Protein 3FCE (pdb70)

B-factor: mean 22.2, std 9.51, range [4.82, 59.05]

Nearest PDB structures (foldseek):
  3fce-assembly1_A  TM=1.002E+00  e=0.000E+00  Bacillus cereus ATCC 14579
  3dhv-assembly1_A  TM=1.001E+00  e=1.638E-102  Bacillus cereus ATCC 14579
  4pzp-assembly1_A  TM=9.891E-01  e=1.690E-90  Bacillus cereus ATCC 14579
  3e7x-assembly1_A  TM=7.801E-01  e=3.365E-69  Bacillus subtilis
  7r27-assembly1_A  TM=9.623E-01  e=7.903E-51  Lactiplantibacillus plantarum subsp. plantarum NC8

Radius of gyration: 23.03 Å; Cα contacts (8 Å, |Δi|>4): 1068; chains: 1; bounding box: 52×59×58 Å

Secondary structure (DSSP, 8-state):
--HHHHHHHHHHHSTTSEEEEETTEEEEHHHHHHHHHHHHHHHHHHSTT----EEEEESS-HHHHHHHHHHHHTT--EEEEETTS-HHHHHHHHHHS---EEEESS---SS--SSEEEETHHHHHHHHHTTT----GGGS--TTSEEEEEEE---EEEEEEHHHHHHHHHHHHHHTT--SS-EEEE-S-TTSGGGHHHHHHHHHTT-EEEE--HHHHHSHHHHHHHHHHH---EEEE-HHHHHHHTTSTT-STTTSTT--EEEE-SS---HHHHHHHHHH-TT-EEEEEE--GGGSS-SEEEE--HHHHHH-SS---EEEPTT-EEEEE-SSSPBPPTTS-EEEEEESTTS-S-BTT-HHHHHHHEEEETTEEEEEEEEEEEEETTEEEEEEEGGG-EEETTEEE-HHHHHHHHHHSTTEEEEEEEEEEETTEEEEEEEEEEE-S---SSHHHHHHHHHHHHHTTS-GGGS-SEEEE-S---B-TTSSB-HHHHHHHHH-

Foldseek 3Di:
DALVVLLCVCCVVPVAFWAEDEDPDTDGSVRLQQLLFLLLQVVCVVAVPDAFAEEEEEWRHPVSSSPLSSNQQQNYAYEYDYPQDDLVVVQVCLVLGVHAYYEYCDDDDRPDHNHHYQYHVSSVVSSVVSGPHGDDNVNGFDDQRFSYWAADVVGWTFTAGSLLLVLVLVLLLPVQVDAAQAEEEQQFTVSALLSSSGNSNQSSRHYYYYYDGDVCLVPVVSVLVSLLVRLHAEYGAELLSLLVCLVDPPSACNSNVNHAEYEYEDDFNQLVSVVSHCVRYVRYWYKAFYDDVQQRNGFAIDTCDPVQSVPCNRHFRGFGDPQKDWFFAAPDNDTDDAPDKHWIKIKGSSGTPATRNDVVVRVVAWDADPRTIMGGPQWIWGHDPRTIHGQAHVVQWAADPNDTHHQVVLLSLLCVAAQFSHKHKQFDPDPPHTDFIEMETEGDDDDDPDDVVVVVRSLVSVVVVDPNRSGGPHYHYDNGFDARSSSHGPNVVVNVVVVD

CATH classification: 3.40.50.12780 (+1 more: 3.30.300.30)

Solvent-accessible surface area: 21421 Å² total; per-residue (Å²): 114,100,2,21,85,57,4,42,98,40,11,78,118,37,42,112,71,27,0,1,11,58,109,143,40,131,8,27,3,102,81,2,67,71,28,0,8,1,0,0,58,24,0,27,66,74,31,88,137,31,105,20,23,4,0,0,3,0,29,1,25,10,48,3,1,6,0,2,2,0,0,0,9,2,8,3,4,3,0,6,0,6,79,42,17,72,41,87,57,0,60,127,4,3,126,62,1,53,8,101,2,0,0,0,26,42,57,38,114,12,90,129,16,79,17,112,60,8,13,81,96,88,2,130,75,10,25,156,90,25,133,67,51,86,20,71,112,144,51,20,4,120,28,96,73,36,0,0,2,5,22,37,69,89,72,45,0,0,26,0,1,29,58,0,0,45,14,0,5,123,23,0,36,98,85,4,90,18,115,82,34,7,21,0,0,0,6,1,4,4,18,21,8,4,1,4,0,0,3,0,0,0,1,16,6,1,0,12,0,44,1,2,5,126,91,8,41,78,146,67,151,42,0,20,48,12,0,100,124,5,56,0,37,0,0,0,0,0,3,16,1,0,18,50,0,7,104,56,89,57,0,24,63,104,16,0,76,82,7,45,1,0,0,0,5,32,46,70,5,13,28,82,1,0,82,37,0,36,148,64,2,70,142,18,38,3,8,4,4,18,18,22,27,12,0,0,2,0,0,0,14,16,81,2,42,92,116,20,3,110,124,55,146,56,14,0,15,0,115,31,6,122,72,16,89,33,30,10,40,75,176,86,62,61,103,6,75,104,36,88,110,11,39,0,1,0,1,2,46,0,0,0,58,1,12,36,64,17,79,124,91,22,119,147,18,20,57,120,48,134,67,62,59,0,15,77,19,28,16,4,0,43,15,82,141,42,7,0,13,46,26,0,102,66,123,55,64,1,88,14,134,53,114,191,7,20,8,15,68,0,17,40,19,0,39,47,5,66,88,12,67,4,3,2,2,5,28,33,108,117,68,173,91,18,47,43,3,10,0,0,0,7,43,11,178,72,105,55,132,123,112,122,66,7,22,51,29,0,69,149,41,0,84,146,83,12,54,116,58,14,23,1,130,86,18,71,54,51,100,73,32,27,50,43,84,42,4,57,31,26,66,172,102,0,81,69,79,25,106,113

Organism: Bacillus cereus (strain ATCC 14579 / DSM 31 / CCUG 7414 / JCM 2152 / NBRC 15305 / NCIMB 9373 / NCTC 2599 / NRRL B-3711) (NCBI:txid226900)

InterPro domains:
  IPR000873 AMP-dependent synthetase/ligase domain [PF00501] (8-360)
  IPR010071 Amino acid adenylation domain [TIGR01733] (28-428)
  IPR010072 D-alanine--D-alanyl carrier protein ligase [MF_00593] (1-504)
  IPR010072 D-alanine--D-alanyl carrier protein ligase [TIGR01734] (2-503)
  IPR020845 AMP-binding, conserved site [PS00455] (149-160)
  IPR025110 AMP-binding enzyme, C-terminal domain [PF13193] (413-492)
  IPR042099 ANL, N-terminal domain [G3DSA:3.40.50.12780] (1-397)
  IPR044507 D-alanine:D-alanyl carrier protein ligase-like [cd05945] (11-498)
  IPR045851 AMP-binding enzyme domain superfamily [G3DSA:3.30.300.30] (398-504)

Sequence (500 aa):
MKLLEQIEKWAAETPDQTAFVWRDAKITYKQLKEDSDALAHWISSEYPDDRSPIMVYGHMQPEMIINFLGCVKAGHAYIPVDLSIPADRVQRIAENSGAKLLLSATAVTVTDLPVRIVSEDNLKDIFFTHKGNTPNPEHAVKGDENFYIIYTSGPKGVQITYNCLVSFTKWAVEDFNLQTGQVFLNQAPFSFDLSVMDIYPSLVTGGTLWAIDKDMIARPKDLFASLEQSDIQVWTSTPSFAEMCLMEASFSESMLPNMKTFLFCGEVLPNEVARKLIERFPKATIMNTYGPTEATVAVTGIHVTEEVLDQYKSLPVGYCKSDCRLLIMKEDGTIAPDGEKGEIVIVGPSVSVGYLGSPELTEKAFTMIDGERAYKTGDAGYVENGLLFYNGRLDFQIKLHGYRMELEEIEHHLRACSYVEGAVIVPIKKGEKYDYLLAVVVPGEHSFEKEFKLTSAIKKELNERLPNYMIPRKFMYQSSIPMTPNGKVDRKKLLSEVTA

Structure (mmCIF, N/CA/C/O backbone):
data_3FCE
#
_entry.id   3FCE
#
_cell.length_a   61.400
_cell.length_b   87.400
_cell.length_c   57.400
_cell.angle_alpha   90.00
_cell.angle_beta   114.00
_cell.angle_gamma   90.00
#
_symmetry.space_group_name_H-M   'P 1 21 1'
#
loop_
_entity.id
_entity.type
_entity.pdbx_description
1 polymer 'D-alanine--poly(phosphoribitol) ligase subunit 1'
2 non-polymer 'CALCIUM ION'
3 non-polymer "ADENOSINE-5'-TRIPHOSPHATE"
4 water water
#
loop_
_atom_site.group_PDB
_atom_site.id
_atom_site.type_symbol
_atom_site.label_atom_id
_atom_site.label_alt_id
_atom_site.label_comp_id
_atom_site.label_asym_id
_atom_site.label_entity_id
_atom_site.label_seq_id
_atom_site.pdbx_PDB_ins_code
_atom_site.Cartn_x
_atom_site.Cartn_y
_atom_site.Cartn_z
_atom_site.occupancy
_atom_site.B_iso_or_equiv
_atom_site.auth_seq_id
_atom_site.auth_comp_id
_atom_site.auth_asym_id
_atom_site.auth_atom_id
_atom_site.pdbx_PDB_model_num
ATOM 1 N N . MET A 1 1 ? 16.595 -37.601 5.390 1.00 30.99 1 MET A N 1
ATOM 2 C CA . MET A 1 1 ? 18.030 -37.270 5.620 1.00 31.65 1 MET A CA 1
ATOM 3 C C . MET A 1 1 ? 18.371 -35.945 4.950 1.00 30.96 1 MET A C 1
ATOM 4 O O . MET A 1 1 ? 18.383 -34.901 5.600 1.00 29.95 1 MET A O 1
ATOM 6 N N . LYS A 1 2 ? 18.648 -35.989 3.650 1.00 30.09 2 LYS A N 1
ATOM 7 C CA . LYS A 1 2 ? 18.976 -34.774 2.919 1.00 29.76 2 LYS A CA 1
ATOM 8 C C . LYS A 1 2 ? 17.818 -33.788 3.006 1.00 28.84 2 LYS A C 1
ATOM 9 O O . LYS A 1 2 ? 16.651 -34.186 3.040 1.00 28.07 2 LYS A O 1
ATOM 15 N N . LEU A 1 3 ? 18.149 -32.503 3.059 1.00 27.33 3 LEU A N 1
ATOM 16 C CA . LEU A 1 3 ? 17.134 -31.460 3.149 1.00 25.46 3 LEU A CA 1
ATOM 17 C C . LEU A 1 3 ? 16.027 -31.668 2.122 1.00 24.55 3 LEU A C 1
ATOM 18 O O . LEU A 1 3 ? 14.846 -31.680 2.468 1.00 23.48 3 LEU A O 1
ATOM 23 N N . LEU A 1 4 ? 16.409 -31.837 0.861 1.00 24.55 4 LEU A N 1
ATOM 24 C CA . LEU A 1 4 ? 15.427 -32.039 -0.194 1.00 25.13 4 LEU A CA 1
ATOM 25 C C . LEU A 1 4 ? 14.632 -33.322 -0.002 1.00 24.79 4 LEU A C 1
ATOM 26 O O . LEU A 1 4 ? 13.433 -33.352 -0.263 1.00 24.64 4 LEU A O 1
ATOM 31 N N . GLU A 1 5 ? 15.290 -34.376 0.470 1.00 25.65 5 GLU A N 1
ATOM 32 C CA . GLU A 1 5 ? 14.608 -35.649 0.679 1.00 26.76 5 GLU A CA 1
ATOM 33 C C . GLU A 1 5 ? 13.578 -35.571 1.797 1.00 26.89 5 GLU A C 1
ATOM 34 O O . GLU A 1 5 ? 12.526 -36.200 1.709 1.00 24.98 5 GLU A O 1
ATOM 40 N N . GLN A 1 6 ? 13.868 -34.809 2.848 1.00 27.46 6 GLN A N 1
ATOM 41 C CA . GLN A 1 6 ? 12.913 -34.699 3.942 1.00 29.18 6 GLN A CA 1
ATOM 42 C C . GLN A 1 6 ? 11.719 -33.830 3.562 1.00 28.21 6 GLN A C 1
ATOM 43 O O . GLN A 1 6 ? 10.670 -33.894 4.201 1.00 28.70 6 GLN A O 1
ATOM 49 N N . ILE A 1 7 ? 11.873 -33.030 2.513 1.00 26.04 7 ILE A N 1
ATOM 50 C CA . ILE A 1 7 ? 10.776 -32.193 2.034 1.00 26.39 7 ILE A CA 1
ATOM 51 C C . ILE A 1 7 ? 9.913 -33.062 1.127 1.00 26.18 7 ILE A C 1
ATOM 52 O O . ILE A 1 7 ? 8.696 -33.139 1.288 1.00 26.08 7 ILE A O 1
ATOM 57 N N . GLU A 1 8 ? 10.575 -33.717 0.177 1.00 26.29 8 GLU A N 1
ATOM 58 C CA . GLU A 1 8 ? 9.923 -34.580 -0.804 1.00 28.92 8 GLU A CA 1
ATOM 59 C C . GLU A 1 8 ? 9.128 -35.703 -0.141 1.00 29.05 8 GLU A C 1
ATOM 60 O O . GLU A 1 8 ? 8.178 -36.236 -0.721 1.00 27.38 8 GLU A O 1
ATOM 66 N N . LYS A 1 9 ? 9.526 -36.067 1.073 1.00 28.23 9 LYS A N 1
ATOM 67 C CA . LYS A 1 9 ? 8.841 -37.118 1.809 1.00 29.05 9 LYS A CA 1
ATOM 68 C C . LYS A 1 9 ? 7.357 -36.796 1.934 1.00 28.46 9 LYS A C 1
ATOM 69 O O . LYS A 1 9 ? 6.511 -37.694 1.917 1.00 29.51 9 LYS A O 1
ATOM 75 N N . TRP A 1 10 ? 7.041 -35.511 2.056 1.00 25.19 10 TRP A N 1
ATOM 76 C CA . TRP A 1 10 ? 5.657 -35.093 2.201 1.00 24.16 10 TRP A CA 1
ATOM 77 C C . TRP A 1 10 ? 4.908 -35.125 0.879 1.00 23.41 10 TRP A C 1
ATOM 78 O O . TRP A 1 10 ? 3.679 -35.180 0.851 1.00 21.99 10 TRP A O 1
ATOM 89 N N . ALA A 1 11 ? 5.658 -35.100 -0.216 1.00 23.37 11 ALA A N 1
ATOM 90 C CA . ALA A 1 11 ? 5.063 -35.153 -1.539 1.00 25.19 11 ALA A CA 1
ATOM 91 C C . ALA A 1 11 ? 4.517 -36.559 -1.734 1.00 26.31 11 ALA A C 1
ATOM 92 O O . ALA A 1 11 ? 3.533 -36.766 -2.442 1.00 26.69 11 ALA A O 1
ATOM 94 N N . ALA A 1 12 ? 5.162 -37.524 -1.085 1.00 28.00 12 ALA A N 1
ATOM 95 C CA . ALA A 1 12 ? 4.754 -38.922 -1.172 1.00 28.95 12 ALA A CA 1
ATOM 96 C C . ALA A 1 12 ? 3.710 -39.281 -0.119 1.00 29.80 12 ALA A C 1
ATOM 97 O O . ALA A 1 12 ? 2.722 -39.949 -0.418 1.00 29.47 12 ALA A O 1
ATOM 99 N N . GLU A 1 13 ? 3.925 -38.821 1.109 1.00 31.23 13 GLU A N 1
ATOM 100 C CA . GLU A 1 13 ? 3.014 -39.124 2.210 1.00 32.08 13 GLU A CA 1
ATOM 101 C C . GLU A 1 13 ? 1.728 -38.313 2.219 1.00 30.11 13 GLU A C 1
ATOM 102 O O . GLU A 1 13 ? 0.660 -38.846 2.505 1.00 29.25 13 GLU A O 1
ATOM 108 N N . THR A 1 14 ? 1.829 -37.023 1.926 1.00 28.55 14 THR A N 1
ATOM 109 C CA . THR A 1 14 ? 0.656 -36.164 1.906 1.00 26.32 14 THR A CA 1
ATOM 110 C C . THR A 1 14 ? 0.695 -35.300 0.647 1.00 25.19 14 THR A C 1
ATOM 111 O O . THR A 1 14 ? 0.737 -34.074 0.712 1.00 24.33 14 THR A O 1
ATOM 115 N N . PRO A 1 15 ? 0.656 -35.946 -0.527 1.00 24.15 15 PRO A N 1
ATOM 116 C CA . PRO A 1 15 ? 0.695 -35.265 -1.824 1.00 23.69 15 PRO A CA 1
ATOM 117 C C . PRO A 1 15 ? -0.336 -34.157 -2.030 1.00 23.02 15 PRO A C 1
ATOM 118 O O . PRO A 1 15 ? -0.044 -33.149 -2.665 1.00 23.38 15 PRO A O 1
ATOM 122 N N . ASP A 1 16 ? -1.532 -34.334 -1.482 1.00 21.77 16 ASP A N 1
ATOM 123 C CA . ASP A 1 16 ? -2.592 -33.352 -1.668 1.00 23.25 16 ASP A CA 1
ATOM 124 C C . ASP A 1 16 ? -2.705 -32.275 -0.604 1.00 21.76 16 ASP A C 1
ATOM 125 O O . ASP A 1 16 ? -3.621 -31.458 -0.647 1.00 21.40 16 ASP A O 1
ATOM 130 N N . GLN A 1 17 ? -1.789 -32.274 0.357 1.00 21.54 17 GLN A N 1
ATOM 131 C CA . GLN A 1 17 ? -1.822 -31.249 1.390 1.00 20.00 17 GLN A CA 1
ATOM 132 C C . GLN A 1 17 ? -1.249 -29.986 0.760 1.00 18.15 17 GLN A C 1
ATOM 133 O O . GLN A 1 17 ? -0.334 -30.056 -0.058 1.00 17.02 17 GLN A O 1
ATOM 139 N N . THR A 1 18 ? -1.799 -28.837 1.131 1.00 17.27 18 THR A N 1
ATOM 140 C CA . THR A 1 18 ? -1.333 -27.567 0.599 1.00 16.63 18 THR A CA 1
ATOM 141 C C . THR A 1 18 ? 0.021 -27.219 1.199 1.00 15.93 18 THR A C 1
ATOM 142 O O . THR A 1 18 ? 0.212 -27.280 2.418 1.00 15.17 18 THR A O 1
ATOM 146 N N . ALA A 1 19 ? 0.968 -26.866 0.337 1.00 13.93 19 ALA A N 1
ATOM 147 C CA . ALA A 1 19 ? 2.299 -26.520 0.805 1.00 13.42 19 ALA A CA 1
ATOM 148 C C . ALA A 1 19 ? 2.482 -25.011 0.912 1.00 12.09 19 ALA A C 1
ATOM 149 O O . ALA A 1 19 ? 3.222 -24.528 1.770 1.00 11.13 19 ALA A O 1
ATOM 151 N N . PHE A 1 20 ? 1.787 -24.269 0.056 1.00 12.76 20 PHE A N 1
ATOM 152 C CA . PHE A 1 20 ? 1.910 -22.819 0.029 1.00 11.80 20 PHE A CA 1
ATOM 153 C C . PHE A 1 20 ? 0.646 -22.215 -0.562 1.00 12.87 20 PHE A C 1
ATOM 154 O O . PHE A 1 20 ? 0.137 -22.694 -1.566 1.00 14.15 20 PHE A O 1
ATOM 162 N N . VAL A 1 21 ? 0.127 -21.175 0.076 1.00 13.62 21 VAL A N 1
ATOM 163 C CA . VAL A 1 21 ? -1.049 -20.503 -0.438 1.00 13.77 21 VAL A CA 1
ATOM 164 C C . VAL A 1 21 ? -0.901 -18.992 -0.288 1.00 13.05 21 VAL A C 1
ATOM 165 O O . VAL A 1 21 ? -0.417 -18.497 0.722 1.00 13.21 21 VAL A O 1
ATOM 169 N N . TRP A 1 22 ? -1.296 -18.272 -1.329 1.00 15.12 22 TRP A N 1
ATOM 170 C CA . TRP A 1 22 ? -1.242 -16.814 -1.355 1.00 14.83 22 TRP A CA 1
ATOM 171 C C . TRP A 1 22 ? -2.566 -16.392 -1.966 1.00 15.94 22 TRP A C 1
ATOM 172 O O . TRP A 1 22 ? -2.811 -16.627 -3.151 1.00 15.15 22 TRP A O 1
ATOM 183 N N . ARG A 1 23 ? -3.420 -15.783 -1.148 1.00 17.51 23 ARG A N 1
ATOM 184 C CA . ARG A 1 23 ? -4.750 -15.368 -1.579 1.00 19.07 23 ARG A CA 1
ATOM 185 C C . ARG A 1 23 ? -5.453 -16.599 -2.147 1.00 21.54 23 ARG A C 1
ATOM 186 O O . ARG A 1 23 ? -5.590 -17.596 -1.443 1.00 23.00 23 ARG A O 1
ATOM 194 N N . ASP A 1 24 ? -5.889 -16.562 -3.401 1.00 22.52 24 ASP A N 1
ATOM 195 C CA . ASP A 1 24 ? -6.564 -17.732 -3.958 1.00 24.93 24 ASP A CA 1
ATOM 196 C C . ASP A 1 24 ? -5.640 -18.718 -4.666 1.00 24.71 24 ASP A C 1
ATOM 197 O O . ASP A 1 24 ? -6.079 -19.788 -5.084 1.00 24.90 24 ASP A O 1
ATOM 202 N N . ALA A 1 25 ? -4.366 -18.362 -4.797 1.00 22.82 25 ALA A N 1
ATOM 203 C CA . ALA A 1 25 ? -3.391 -19.227 -5.452 1.00 22.17 25 ALA A CA 1
ATOM 204 C C . ALA A 1 25 ? -2.778 -20.201 -4.452 1.00 21.84 25 ALA A C 1
ATOM 205 O O . ALA A 1 25 ? -2.215 -19.787 -3.439 1.00 20.65 25 ALA A O 1
ATOM 207 N N . LYS A 1 26 ? -2.882 -21.498 -4.731 1.00 21.43 26 LYS A N 1
ATOM 208 C CA . LYS A 1 26 ? -2.317 -22.491 -3.831 1.00 21.20 26 LYS A CA 1
ATOM 209 C C . LYS A 1 26 ? -1.653 -23.625 -4.588 1.00 21.25 26 LYS A C 1
ATOM 210 O O . LYS A 1 26 ? -1.947 -23.869 -5.761 1.00 20.21 26 LYS A O 1
ATOM 216 N N . ILE A 1 27 ? -0.743 -24.312 -3.909 1.00 19.73 27 ILE A N 1
ATOM 217 C CA . ILE A 1 27 ? -0.036 -25.430 -4.505 1.00 19.20 27 ILE A CA 1
ATOM 218 C C . ILE A 1 27 ? 0.160 -26.510 -3.446 1.00 18.79 27 ILE A C 1
ATOM 219 O O . ILE A 1 27 ? 0.498 -26.207 -2.298 1.00 17.19 27 ILE A O 1
ATOM 224 N N . THR A 1 28 ? -0.074 -27.762 -3.833 1.00 16.18 28 THR A N 1
ATOM 225 C CA . THR A 1 28 ? 0.081 -28.901 -2.929 1.00 15.31 28 THR A CA 1
ATOM 226 C C . THR A 1 28 ? 1.534 -29.368 -2.953 1.00 14.35 28 THR A C 1
ATOM 227 O O . THR A 1 28 ? 2.313 -28.927 -3.801 1.00 13.26 28 THR A O 1
ATOM 231 N N . TYR A 1 29 ? 1.906 -30.252 -2.029 1.00 13.49 29 TYR A N 1
ATOM 232 C CA . TYR A 1 29 ? 3.273 -30.758 -2.007 1.00 13.11 29 TYR A CA 1
ATOM 233 C C . TYR A 1 29 ? 3.551 -31.540 -3.282 1.00 14.92 29 TYR A C 1
ATOM 234 O O . TYR A 1 29 ? 4.659 -31.495 -3.825 1.00 14.72 29 TYR A O 1
ATOM 243 N N . LYS A 1 30 ? 2.537 -32.250 -3.765 1.00 15.85 30 LYS A N 1
ATOM 244 C CA . LYS A 1 30 ? 2.677 -33.024 -4.993 1.00 18.19 30 LYS A CA 1
ATOM 245 C C . LYS A 1 30 ? 3.003 -32.081 -6.147 1.00 17.48 30 LYS A C 1
ATOM 246 O O . LYS A 1 30 ? 3.940 -32.312 -6.917 1.00 16.75 30 LYS A O 1
ATOM 252 N N . GLN A 1 31 ? 2.234 -31.005 -6.257 1.00 16.14 31 GLN A N 1
ATOM 253 C CA . GLN A 1 31 ? 2.461 -30.042 -7.323 1.00 16.75 31 GLN A CA 1
ATOM 254 C C . GLN A 1 31 ? 3.828 -29.374 -7.174 1.00 15.51 31 GLN A C 1
ATOM 255 O O . GLN A 1 31 ? 4.515 -29.143 -8.160 1.00 16.47 31 GLN A O 1
ATOM 261 N N . LEU A 1 32 ? 4.221 -29.067 -5.940 1.00 15.57 32 LEU A N 1
ATOM 262 C CA . LEU A 1 32 ? 5.510 -28.423 -5.698 1.00 14.46 32 LEU A CA 1
ATOM 263 C C . LEU A 1 32 ? 6.667 -29.286 -6.202 1.00 16.08 32 LEU A C 1
ATOM 264 O O . LEU A 1 32 ? 7.578 -28.790 -6.860 1.00 15.35 32 LEU A O 1
ATOM 269 N N . LYS A 1 33 ? 6.632 -30.580 -5.897 1.00 17.31 33 LYS A N 1
ATOM 270 C CA . LYS A 1 33 ? 7.689 -31.480 -6.344 1.00 18.17 33 LYS A CA 1
ATOM 271 C C . LYS A 1 33 ? 7.706 -31.552 -7.869 1.00 18.54 33 LYS A C 1
ATOM 272 O O . LYS A 1 33 ? 8.762 -31.429 -8.497 1.00 16.90 33 LYS A O 1
ATOM 278 N N . GLU A 1 34 ? 6.525 -31.753 -8.448 1.00 17.72 34 GLU A N 1
ATOM 279 C CA . GLU A 1 34 ? 6.358 -31.865 -9.895 1.00 18.10 34 GLU A CA 1
ATOM 280 C C . GLU A 1 34 ? 6.936 -30.695 -10.681 1.00 17.86 34 GLU A C 1
ATOM 281 O O . GLU A 1 34 ? 7.811 -30.871 -11.534 1.00 17.60 34 GLU A O 1
ATOM 287 N N . ASP A 1 35 ? 6.430 -29.501 -10.407 1.00 16.15 35 ASP A N 1
ATOM 288 C CA . ASP A 1 35 ? 6.901 -28.323 -11.111 1.00 17.07 35 ASP A CA 1
ATOM 289 C C . ASP A 1 35 ? 8.365 -28.048 -10.817 1.00 17.14 35 ASP A C 1
ATOM 290 O O . ASP A 1 35 ? 9.124 -27.696 -11.720 1.00 18.53 35 ASP A O 1
ATOM 295 N N . SER A 1 36 ? 8.761 -28.218 -9.557 1.00 18.14 36 SER A N 1
ATOM 296 C CA . SER A 1 36 ? 10.148 -27.998 -9.148 1.00 19.90 36 SER A CA 1
ATOM 297 C C . SER A 1 36 ? 11.065 -28.959 -9.911 1.00 18.93 36 SER A C 1
ATOM 298 O O . SER A 1 36 ? 12.144 -28.575 -10.372 1.00 18.56 36 SER A O 1
ATOM 301 N N . ASP A 1 37 ? 10.633 -30.211 -10.032 1.00 17.42 37 ASP A N 1
ATOM 302 C CA . ASP A 1 37 ? 11.408 -31.216 -10.761 1.00 17.35 37 ASP A CA 1
ATOM 303 C C . ASP A 1 37 ? 11.520 -30.800 -12.231 1.00 16.66 37 ASP A C 1
ATOM 304 O O . ASP A 1 37 ? 12.601 -30.833 -12.817 1.00 18.14 37 ASP A O 1
ATOM 309 N N . ALA A 1 38 ? 10.394 -30.407 -12.821 1.00 17.07 38 ALA A N 1
ATOM 310 C CA . ALA A 1 38 ? 10.368 -29.996 -14.224 1.00 16.59 38 ALA A CA 1
ATOM 311 C C . ALA A 1 38 ? 11.336 -28.843 -14.487 1.00 16.75 38 ALA A C 1
ATOM 312 O O . ALA A 1 38 ? 12.082 -28.861 -15.469 1.00 14.64 38 ALA A O 1
ATOM 314 N N . LEU A 1 39 ? 11.322 -27.848 -13.602 1.00 14.78 39 LEU A N 1
ATOM 315 C CA . LEU A 1 39 ? 12.196 -26.683 -13.729 1.00 16.56 39 LEU A CA 1
ATOM 316 C C . LEU A 1 39 ? 13.677 -27.065 -13.578 1.00 16.86 39 LEU A C 1
ATOM 317 O O . LEU A 1 39 ? 14.529 -26.588 -14.325 1.00 15.61 39 LEU A O 1
ATOM 322 N N . ALA A 1 40 ? 13.987 -27.912 -12.602 1.00 16.78 40 ALA A N 1
ATOM 323 C CA . ALA A 1 40 ? 15.374 -28.327 -12.389 1.00 17.23 40 ALA A CA 1
ATOM 324 C C . ALA A 1 40 ? 15.864 -29.089 -13.617 1.00 17.58 40 ALA A C 1
ATOM 325 O O . ALA A 1 40 ? 17.009 -28.930 -14.059 1.00 16.44 40 ALA A O 1
ATOM 327 N N . HIS A 1 41 ? 14.985 -29.923 -14.161 1.00 19.62 41 HIS A N 1
ATOM 328 C CA . HIS A 1 41 ? 15.310 -30.701 -15.348 1.00 20.52 41 HIS A CA 1
ATOM 329 C C . HIS A 1 41 ? 15.632 -29.733 -16.483 1.00 20.42 41 HIS A C 1
ATOM 330 O O . HIS A 1 41 ? 16.588 -29.931 -17.233 1.00 20.50 41 HIS A O 1
ATOM 337 N N . TRP A 1 42 ? 14.840 -28.672 -16.594 1.00 19.81 42 TRP A N 1
ATOM 338 C CA . TRP A 1 42 ? 15.056 -27.667 -17.630 1.00 19.17 42 TRP A CA 1
ATOM 339 C C . TRP A 1 42 ? 16.361 -26.907 -17.406 1.00 19.26 42 TRP A C 1
ATOM 340 O O . TRP A 1 42 ? 17.151 -26.723 -18.333 1.00 19.97 42 TRP A O 1
ATOM 351 N N . ILE A 1 43 ? 16.582 -26.450 -16.178 1.00 18.33 43 ILE A N 1
ATOM 352 C CA . ILE A 1 43 ? 17.801 -25.712 -15.860 1.00 19.09 43 ILE A CA 1
ATOM 353 C C . ILE A 1 43 ? 19.011 -26.557 -16.237 1.00 20.36 43 ILE A C 1
ATOM 354 O O . ILE A 1 43 ? 19.951 -26.077 -16.863 1.00 20.13 43 ILE A O 1
ATOM 359 N N . SER A 1 44 ? 18.964 -27.827 -15.853 1.00 22.85 44 SER A N 1
ATOM 360 C CA . SER A 1 44 ? 20.042 -28.763 -16.126 1.00 26.14 44 SER A CA 1
ATOM 361 C C . SER A 1 44 ? 20.287 -28.941 -17.629 1.00 26.55 44 SER A C 1
ATOM 362 O O . SER A 1 44 ? 21.426 -29.129 -18.063 1.00 27.22 44 SER A O 1
ATOM 365 N N . SER A 1 45 ? 19.225 -28.862 -18.423 1.00 27.13 45 SER A N 1
ATOM 366 C CA . SER A 1 45 ? 19.347 -29.022 -19.871 1.00 27.63 45 SER A CA 1
ATOM 367 C C . SER A 1 45 ? 19.854 -27.758 -20.553 1.00 27.37 45 SER A C 1
ATOM 368 O O . SER A 1 45 ? 20.461 -27.827 -21.621 1.00 28.16 45 SER A O 1
ATOM 371 N N . GLU A 1 46 ? 19.602 -26.605 -19.943 1.00 26.47 46 GLU A N 1
ATOM 372 C CA . GLU A 1 46 ? 20.044 -25.333 -20.510 1.00 26.90 46 GLU A CA 1
ATOM 373 C C . GLU A 1 46 ? 21.447 -24.944 -20.042 1.00 27.68 46 GLU A C 1
ATOM 374 O O . GLU A 1 46 ? 22.160 -24.226 -20.740 1.00 26.46 46 GLU A O 1
ATOM 380 N N . TYR A 1 47 ? 21.835 -25.412 -18.859 1.00 28.58 47 TYR A N 1
ATOM 381 C CA . TYR A 1 47 ? 23.153 -25.108 -18.302 1.00 29.85 47 TYR A CA 1
ATOM 382 C C . TYR A 1 47 ? 23.767 -26.392 -17.741 1.00 31.29 47 TYR A C 1
ATOM 383 O O . TYR A 1 47 ? 24.001 -26.507 -16.540 1.00 32.39 47 TYR A O 1
ATOM 392 N N . PRO A 1 48 ? 24.059 -27.363 -18.622 1.00 32.89 48 PRO A N 1
ATOM 393 C CA . PRO A 1 48 ? 24.638 -28.676 -18.312 1.00 33.55 48 PRO A CA 1
ATOM 394 C C . PRO A 1 48 ? 25.700 -28.802 -17.212 1.00 34.98 48 PRO A C 1
ATOM 395 O O . PRO A 1 48 ? 25.552 -29.623 -16.305 1.00 36.65 48 PRO A O 1
ATOM 399 N N . ASP A 1 49 ? 26.766 -28.014 -17.280 1.00 34.21 49 ASP A N 1
ATOM 400 C CA . ASP A 1 49 ? 27.815 -28.107 -16.263 1.00 35.38 49 ASP A CA 1
ATOM 401 C C . ASP A 1 49 ? 28.016 -26.789 -15.526 1.00 33.56 49 ASP A C 1
ATOM 402 O O . ASP A 1 49 ? 29.050 -26.568 -14.896 1.00 33.02 49 ASP A O 1
ATOM 407 N N . ASP A 1 50 ? 27.012 -25.924 -15.608 1.00 32.12 50 ASP A N 1
ATOM 408 C CA . ASP A 1 50 ? 27.052 -24.619 -14.965 1.00 29.90 50 ASP A CA 1
ATOM 409 C C . ASP A 1 50 ? 26.361 -24.665 -13.608 1.00 29.08 50 ASP A C 1
ATOM 410 O O . ASP A 1 50 ? 25.391 -25.397 -13.424 1.00 27.81 50 ASP A O 1
ATOM 415 N N . ARG A 1 51 ? 26.858 -23.870 -12.668 1.00 27.01 51 ARG A N 1
ATOM 416 C CA . ARG A 1 51 ? 26.279 -23.821 -11.334 1.00 25.94 51 ARG A CA 1
ATOM 417 C C . ARG A 1 51 ? 26.201 -22.381 -10.829 1.00 24.33 51 ARG A C 1
ATOM 418 O O . ARG A 1 51 ? 26.278 -22.132 -9.628 1.00 24.30 51 ARG A O 1
ATOM 426 N N . SER A 1 52 ? 26.043 -21.439 -11.754 1.00 21.41 52 SER A N 1
ATOM 427 C CA . SER A 1 52 ? 25.948 -20.023 -11.409 1.00 21.68 52 SER A CA 1
ATOM 428 C C . SER A 1 52 ? 24.657 -19.731 -10.637 1.00 21.38 52 SER A C 1
ATOM 429 O O . SER A 1 52 ? 23.636 -20.383 -10.848 1.00 20.04 52 SER A O 1
ATOM 432 N N . PRO A 1 53 ? 24.687 -18.742 -9.730 1.00 21.05 53 PRO A N 1
ATOM 433 C CA . PRO A 1 53 ? 23.472 -18.429 -8.973 1.00 20.42 53 PRO A CA 1
ATOM 434 C C . PRO A 1 53 ? 22.369 -17.925 -9.904 1.00 20.79 53 PRO A C 1
ATOM 435 O O . PRO A 1 53 ? 22.648 -17.256 -10.900 1.00 20.61 53 PRO A O 1
ATOM 439 N N . ILE A 1 54 ? 21.123 -18.249 -9.575 1.00 18.77 54 ILE A N 1
ATOM 440 C CA . ILE A 1 54 ? 19.979 -17.836 -10.385 1.00 17.07 54 ILE A CA 1
ATOM 441 C C . ILE A 1 54 ? 19.094 -16.864 -9.617 1.00 17.14 54 ILE A C 1
ATOM 442 O O . ILE A 1 54 ? 18.734 -17.122 -8.470 1.00 15.74 54 ILE A O 1
ATOM 447 N N . MET A 1 55 ? 18.744 -15.749 -10.248 1.00 16.15 55 MET A N 1
ATOM 448 C CA . MET A 1 55 ? 17.879 -14.761 -9.617 1.00 14.97 55 MET A CA 1
ATOM 449 C C . MET A 1 55 ? 16.417 -15.209 -9.719 1.00 14.66 55 MET A C 1
ATOM 450 O O . MET A 1 55 ? 15.973 -15.688 -10.764 1.00 13.29 55 MET A O 1
ATOM 455 N N . VAL A 1 56 ? 15.679 -15.078 -8.621 1.00 13.67 56 VAL A N 1
ATOM 456 C CA . VAL A 1 56 ? 14.262 -15.448 -8.589 1.00 13.27 56 VAL A CA 1
ATOM 457 C C . VAL A 1 56 ? 13.523 -14.180 -8.167 1.00 12.32 56 VAL A C 1
ATOM 458 O O . VAL A 1 56 ? 13.596 -13.745 -7.016 1.00 12.68 56 VAL A O 1
ATOM 462 N N . TYR A 1 57 ? 12.819 -13.600 -9.130 1.00 13.06 57 TYR A N 1
ATOM 463 C CA . TYR A 1 57 ? 12.114 -12.328 -8.979 1.00 12.37 57 TYR A CA 1
ATOM 464 C C . TYR A 1 57 ? 10.600 -12.419 -8.755 1.00 12.05 57 TYR A C 1
ATOM 465 O O . TYR A 1 57 ? 9.907 -13.150 -9.461 1.00 12.17 57 TYR A O 1
ATOM 474 N N . GLY A 1 58 ? 10.094 -11.655 -7.787 1.00 10.63 58 GLY A N 1
ATOM 475 C CA . GLY A 1 58 ? 8.665 -11.664 -7.503 1.00 10.08 58 GLY A CA 1
ATOM 476 C C . GLY A 1 58 ? 8.338 -11.187 -6.102 1.00 12.51 58 GLY A C 1
ATOM 477 O O . GLY A 1 58 ? 9.140 -10.502 -5.467 1.00 11.10 58 GLY A O 1
ATOM 478 N N . HIS A 1 59 ? 7.148 -11.533 -5.616 1.00 12.44 59 HIS A N 1
ATOM 479 C CA . HIS A 1 59 ? 6.744 -11.150 -4.272 1.00 11.86 59 HIS A CA 1
ATOM 480 C C . HIS A 1 59 ? 6.307 -12.381 -3.472 1.00 13.43 59 HIS A C 1
ATOM 481 O O . HIS A 1 59 ? 7.146 -13.063 -2.887 1.00 14.87 59 HIS A O 1
ATOM 488 N N . MET A 1 60 ? 5.009 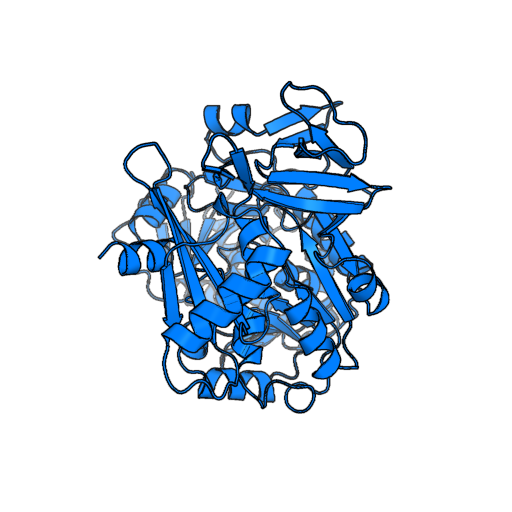-12.675 -3.464 1.00 13.41 60 MET A N 1
ATOM 489 C CA . MET A 1 60 ? 4.483 -13.822 -2.711 1.00 15.50 60 MET A CA 1
ATOM 490 C C . MET A 1 60 ? 3.825 -14.926 -3.545 1.00 16.89 60 MET A C 1
ATOM 491 O O . MET A 1 60 ? 3.078 -15.748 -3.009 1.00 16.56 60 MET A O 1
ATOM 496 N N . GLN A 1 61 ? 4.092 -14.961 -4.845 1.00 17.23 61 GLN A N 1
ATOM 497 C CA . GLN A 1 61 ? 3.489 -15.994 -5.684 1.00 16.60 61 GLN A CA 1
ATOM 498 C C . GLN A 1 61 ? 4.083 -17.365 -5.361 1.00 16.49 61 GLN A C 1
ATOM 499 O O . GLN A 1 61 ? 5.276 -17.482 -5.067 1.00 15.26 61 GLN A O 1
ATOM 505 N N . PRO A 1 62 ? 3.255 -18.424 -5.404 1.00 14.98 62 PRO A N 1
ATOM 506 C CA . PRO A 1 62 ? 3.717 -19.785 -5.120 1.00 15.65 62 PRO A CA 1
ATOM 507 C C . PRO A 1 62 ? 4.922 -20.162 -5.989 1.00 15.71 62 PRO A C 1
ATOM 508 O O . PRO A 1 62 ? 5.746 -20.988 -5.596 1.00 17.02 62 PRO A O 1
ATOM 512 N N . GLU A 1 63 ? 5.024 -19.547 -7.163 1.00 14.70 63 GLU A N 1
ATOM 513 C CA . GLU A 1 63 ? 6.133 -19.826 -8.076 1.00 13.94 63 GLU A CA 1
ATOM 514 C C . GLU A 1 63 ? 7.483 -19.464 -7.465 1.00 14.18 63 GLU A C 1
ATOM 515 O O . GLU A 1 63 ? 8.530 -19.985 -7.874 1.00 15.10 63 GLU A O 1
ATOM 521 N N . MET A 1 64 ? 7.467 -18.565 -6.489 1.00 13.22 64 MET A N 1
ATOM 522 C CA . MET A 1 64 ? 8.702 -18.159 -5.836 1.00 12.25 64 MET A CA 1
ATOM 523 C C . MET A 1 64 ? 9.337 -19.387 -5.194 1.00 13.28 64 MET A C 1
ATOM 524 O O . MET A 1 64 ? 10.536 -19.634 -5.342 1.00 12.25 64 MET A O 1
ATOM 529 N N . ILE A 1 65 ? 8.520 -20.160 -4.486 1.00 11.23 65 ILE A N 1
ATOM 530 C CA . ILE A 1 65 ? 9.003 -21.359 -3.818 1.00 13.30 65 ILE A CA 1
ATOM 531 C C . ILE A 1 65 ? 9.347 -22.464 -4.810 1.00 12.51 65 ILE A C 1
ATOM 532 O O . ILE A 1 65 ? 10.329 -23.181 -4.630 1.00 12.06 65 ILE A O 1
ATOM 537 N N . ILE A 1 66 ? 8.528 -22.609 -5.846 1.00 12.72 66 ILE A N 1
ATOM 538 C CA . ILE A 1 66 ? 8.778 -23.616 -6.868 1.00 13.02 66 ILE A CA 1
ATOM 539 C C . ILE A 1 66 ? 10.146 -23.360 -7.502 1.00 12.97 66 ILE A C 1
ATOM 540 O O . ILE A 1 66 ? 10.942 -24.283 -7.696 1.00 12.41 66 ILE A O 1
ATOM 545 N N . ASN A 1 67 ? 10.415 -22.097 -7.813 1.00 12.33 67 ASN A N 1
ATOM 546 C CA . ASN A 1 67 ? 11.674 -21.712 -8.437 1.00 12.79 67 ASN A CA 1
ATOM 547 C C . ASN A 1 67 ? 12.884 -21.867 -7.515 1.00 13.00 67 ASN A C 1
ATOM 548 O O . ASN A 1 67 ? 13.980 -22.192 -7.979 1.00 12.75 67 ASN A O 1
ATOM 553 N N . PHE A 1 68 ? 12.696 -21.623 -6.219 1.00 13.49 68 PHE A N 1
ATOM 554 C CA . PHE A 1 68 ? 13.785 -21.789 -5.258 1.00 14.16 68 PHE A CA 1
ATOM 555 C C . PHE A 1 68 ? 14.239 -23.248 -5.295 1.00 14.70 68 PHE A C 1
ATOM 556 O O . PHE A 1 68 ? 15.422 -23.541 -5.466 1.00 12.29 68 PHE A O 1
ATOM 564 N N . LEU A 1 69 ? 13.285 -24.162 -5.130 1.00 15.61 69 LEU A N 1
ATOM 565 C CA . LEU A 1 69 ? 13.587 -25.589 -5.128 1.00 16.61 69 LEU A CA 1
ATOM 566 C C . LEU A 1 69 ? 14.112 -26.086 -6.467 1.00 17.10 69 LEU A C 1
ATOM 567 O O . LEU A 1 69 ? 14.989 -26.950 -6.513 1.00 16.56 69 LEU A O 1
ATOM 572 N N . GLY A 1 70 ? 13.579 -25.536 -7.554 1.00 16.17 70 GLY A N 1
ATOM 573 C CA . GLY A 1 70 ? 14.029 -25.944 -8.872 1.00 14.33 70 GLY A CA 1
ATOM 574 C C . GLY A 1 70 ? 15.494 -25.613 -9.058 1.00 14.38 70 GLY A C 1
ATOM 575 O O . GLY A 1 70 ? 16.261 -26.416 -9.592 1.00 12.54 70 GLY A O 1
ATOM 576 N N . CYS A 1 71 ? 15.883 -24.422 -8.612 1.00 14.47 71 CYS A N 1
ATOM 577 C CA . CYS A 1 71 ? 17.266 -23.980 -8.719 1.00 14.90 71 CYS A CA 1
ATOM 578 C C . CYS A 1 71 ? 18.237 -24.909 -7.975 1.00 17.04 71 CYS A C 1
ATOM 579 O O . CYS A 1 71 ? 19.231 -25.364 -8.546 1.00 18.42 71 CYS A O 1
ATOM 582 N N . VAL A 1 72 ? 17.955 -25.201 -6.708 1.00 16.34 72 VAL A N 1
ATOM 583 C CA . VAL A 1 72 ? 18.854 -26.056 -5.934 1.00 15.64 72 VAL A CA 1
ATOM 584 C C . VAL A 1 72 ? 18.913 -27.497 -6.419 1.00 16.99 72 VAL A C 1
ATOM 585 O O . VAL A 1 72 ? 19.965 -28.134 -6.325 1.00 17.47 72 VAL A O 1
ATOM 589 N N . LYS A 1 73 ? 17.796 -28.015 -6.932 1.00 17.30 73 LYS A N 1
ATOM 590 C CA . LYS A 1 73 ? 17.763 -29.385 -7.440 1.00 16.50 73 LYS A CA 1
ATOM 591 C C . LYS A 1 73 ? 18.723 -29.556 -8.612 1.00 16.77 73 LYS A C 1
ATOM 592 O O . LYS A 1 73 ? 19.230 -30.655 -8.857 1.00 17.35 73 LYS A O 1
ATOM 598 N N . ALA A 1 74 ? 18.969 -28.468 -9.335 1.00 14.16 74 ALA A N 1
ATOM 599 C CA . ALA A 1 74 ? 19.882 -28.501 -10.471 1.00 15.75 74 ALA A CA 1
ATOM 600 C C . ALA A 1 74 ? 21.291 -28.106 -10.033 1.00 17.11 74 ALA A C 1
ATOM 601 O O . ALA A 1 74 ? 22.223 -28.093 -10.841 1.00 15.94 74 ALA A O 1
ATOM 603 N N . GLY A 1 75 ? 21.433 -27.775 -8.751 1.00 18.26 75 GLY A N 1
ATOM 604 C CA . GLY A 1 75 ? 22.730 -27.406 -8.211 1.00 17.91 75 GLY A CA 1
ATOM 605 C C . GLY A 1 75 ? 23.040 -25.924 -8.193 1.00 18.91 75 GLY A C 1
ATOM 606 O O . GLY A 1 75 ? 24.190 -25.531 -7.986 1.00 19.14 75 GLY A O 1
ATOM 607 N N . HIS A 1 76 ? 22.023 -25.096 -8.406 1.00 17.95 76 HIS A N 1
ATOM 608 C CA . HIS A 1 76 ? 22.218 -23.656 -8.420 1.00 16.50 76 HIS A CA 1
ATOM 609 C C . HIS A 1 76 ? 21.620 -22.995 -7.196 1.00 17.67 76 HIS A C 1
ATOM 610 O O . HIS A 1 76 ? 20.522 -23.348 -6.768 1.00 17.70 76 HIS A O 1
ATOM 617 N N . ALA A 1 77 ? 22.333 -22.021 -6.644 1.00 15.64 77 ALA A N 1
ATOM 618 C CA . ALA A 1 77 ? 21.813 -21.289 -5.501 1.00 15.89 77 ALA A CA 1
ATOM 619 C C . ALA A 1 77 ? 20.875 -20.250 -6.105 1.00 15.03 77 ALA A C 1
ATOM 620 O O . ALA A 1 77 ? 21.059 -19.831 -7.252 1.00 13.98 77 ALA A O 1
ATOM 622 N N . TYR A 1 78 ? 19.857 -19.842 -5.362 1.00 13.39 78 TYR A N 1
ATOM 623 C CA . TYR A 1 78 ? 18.954 -18.830 -5.887 1.00 12.68 78 TYR A CA 1
ATOM 624 C C . TYR A 1 78 ? 19.185 -17.516 -5.157 1.00 12.67 78 TYR A C 1
ATOM 625 O O . TYR A 1 78 ? 19.685 -17.501 -4.032 1.00 11.54 78 TYR A O 1
ATOM 634 N N . ILE A 1 79 ? 18.845 -16.417 -5.817 1.00 11.98 79 ILE A N 1
ATOM 635 C CA . ILE A 1 79 ? 18.979 -15.087 -5.236 1.00 13.41 79 ILE A CA 1
ATOM 636 C C . ILE A 1 79 ? 17.560 -14.512 -5.192 1.00 14.08 79 ILE A C 1
ATOM 637 O O . ILE A 1 79 ? 17.002 -14.131 -6.222 1.00 13.39 79 ILE A O 1
ATOM 642 N N . PRO A 1 80 ? 16.947 -14.467 -4.000 1.00 13.89 80 PRO A N 1
ATOM 643 C CA . PRO A 1 80 ? 15.587 -13.928 -3.883 1.00 12.83 80 PRO A CA 1
ATOM 644 C C . PRO A 1 80 ? 15.571 -12.421 -4.117 1.00 11.77 80 PRO A C 1
ATOM 645 O O . PRO A 1 80 ? 16.321 -11.687 -3.480 1.00 11.62 80 PRO A O 1
ATOM 649 N N . VAL A 1 81 ? 14.712 -11.963 -5.024 1.00 12.78 81 VAL A N 1
ATOM 650 C CA . VAL A 1 81 ? 14.604 -10.539 -5.308 1.00 13.00 81 VAL A CA 1
ATOM 651 C C . VAL A 1 81 ? 13.157 -10.084 -5.210 1.00 12.92 81 VAL A C 1
ATOM 652 O O . VAL A 1 81 ? 12.350 -10.380 -6.086 1.00 13.01 81 VAL A O 1
ATOM 656 N N . ASP A 1 82 ? 12.832 -9.360 -4.145 1.00 13.62 82 ASP A N 1
ATOM 657 C CA . ASP A 1 82 ? 11.468 -8.881 -3.940 1.00 14.68 82 ASP A CA 1
ATOM 658 C C . ASP A 1 82 ? 11.161 -7.685 -4.831 1.00 15.61 82 ASP A C 1
ATOM 659 O O . ASP A 1 82 ? 12.058 -6.915 -5.189 1.00 14.52 82 ASP A O 1
ATOM 664 N N . LEU A 1 83 ? 9.888 -7.530 -5.184 1.00 15.22 83 LEU A N 1
ATOM 665 C CA . LEU A 1 83 ? 9.466 -6.423 -6.029 1.00 18.32 83 LEU A CA 1
ATOM 666 C C . LEU A 1 83 ? 9.811 -5.076 -5.399 1.00 19.42 83 LEU A C 1
ATOM 667 O O . LEU A 1 83 ? 10.016 -4.091 -6.109 1.00 20.16 83 LEU A O 1
ATOM 672 N N . SER A 1 84 ? 9.880 -5.030 -4.070 1.00 20.06 84 SER A N 1
ATOM 673 C CA . SER A 1 84 ? 10.194 -3.780 -3.377 1.00 22.46 84 SER A CA 1
ATOM 674 C C . SER A 1 84 ? 11.663 -3.367 -3.418 1.00 21.93 84 SER A C 1
ATOM 675 O O . SER A 1 84 ? 12.012 -2.272 -2.983 1.00 22.25 84 SER A O 1
ATOM 678 N N . ILE A 1 85 ? 12.532 -4.236 -3.916 1.00 21.33 85 ILE A N 1
ATOM 679 C CA . ILE A 1 85 ? 13.941 -3.879 -4.007 1.00 21.19 85 ILE A CA 1
ATOM 680 C C . ILE A 1 85 ? 14.089 -2.892 -5.167 1.00 22.36 85 ILE A C 1
ATOM 681 O O . ILE A 1 85 ? 13.669 -3.179 -6.284 1.00 20.52 85 ILE A O 1
ATOM 686 N N . PRO A 1 86 ? 14.668 -1.709 -4.908 1.00 22.44 86 PRO A N 1
ATOM 687 C CA . PRO A 1 86 ? 14.860 -0.691 -5.947 1.00 23.66 86 PRO A CA 1
ATOM 688 C C . PRO A 1 86 ? 15.644 -1.227 -7.143 1.00 24.23 86 PRO A C 1
ATOM 689 O O . PRO A 1 86 ? 16.670 -1.893 -6.981 1.00 23.23 86 PRO A O 1
ATOM 693 N N . ALA A 1 87 ? 15.153 -0.920 -8.340 1.00 25.48 87 ALA A N 1
ATOM 694 C CA . ALA A 1 87 ? 15.771 -1.360 -9.589 1.00 26.48 87 ALA A CA 1
ATOM 695 C C . ALA A 1 87 ? 17.285 -1.190 -9.594 1.00 28.13 87 ALA A C 1
ATOM 696 O O . ALA A 1 87 ? 18.020 -2.062 -10.065 1.00 28.49 87 ALA A O 1
ATOM 698 N N . ASP A 1 88 ? 17.745 -0.061 -9.072 1.00 29.40 88 ASP A N 1
ATOM 699 C CA . ASP A 1 88 ? 19.169 0.236 -9.015 1.00 31.87 88 ASP A CA 1
ATOM 700 C C . ASP A 1 88 ? 19.938 -0.916 -8.372 1.00 31.46 88 ASP A C 1
ATOM 701 O O . ASP A 1 88 ? 20.947 -1.381 -8.902 1.00 30.16 88 ASP A O 1
ATOM 706 N N . ARG A 1 89 ? 19.443 -1.377 -7.228 1.00 30.68 89 ARG A N 1
ATOM 707 C CA . ARG A 1 89 ? 20.081 -2.464 -6.499 1.00 30.37 89 ARG A CA 1
ATOM 708 C C . ARG A 1 89 ? 19.938 -3.794 -7.228 1.00 28.65 89 ARG A C 1
ATOM 709 O O . ARG A 1 89 ? 20.820 -4.649 -7.152 1.00 28.65 89 ARG A O 1
ATOM 717 N N . VAL A 1 90 ? 18.828 -3.968 -7.938 1.00 26.72 90 VAL A N 1
ATOM 718 C CA . VAL A 1 90 ? 18.599 -5.201 -8.676 1.00 26.42 90 VAL A CA 1
ATOM 719 C C . VAL A 1 90 ? 19.626 -5.284 -9.794 1.00 28.11 90 VAL A C 1
ATOM 720 O O . VAL A 1 90 ? 20.181 -6.349 -10.074 1.00 25.71 90 VAL A O 1
ATOM 724 N N . GLN A 1 91 ? 19.877 -4.145 -10.430 1.00 29.81 91 GLN A N 1
ATOM 725 C CA . GLN A 1 91 ? 20.847 -4.075 -11.510 1.00 31.22 91 GLN A CA 1
ATOM 726 C C . GLN A 1 91 ? 22.237 -4.426 -10.989 1.00 31.61 91 GLN A C 1
ATOM 727 O O . GLN A 1 91 ? 22.994 -5.134 -11.651 1.00 31.65 91 GLN A O 1
ATOM 733 N N . ARG A 1 92 ? 22.564 -3.942 -9.797 1.00 31.95 92 ARG A N 1
ATOM 734 C CA . ARG A 1 92 ? 23.860 -4.227 -9.202 1.00 33.85 92 ARG A CA 1
ATOM 735 C C . ARG A 1 92 ? 23.974 -5.721 -8.912 1.00 33.85 92 ARG A C 1
ATOM 736 O O . ARG A 1 92 ? 24.952 -6.364 -9.297 1.00 33.41 92 ARG A O 1
ATOM 744 N N . ILE A 1 93 ? 22.970 -6.270 -8.234 1.00 31.92 93 ILE A N 1
ATOM 745 C CA . ILE A 1 93 ? 22.967 -7.688 -7.902 1.00 31.98 93 ILE A CA 1
ATOM 746 C C . ILE A 1 93 ? 23.202 -8.539 -9.143 1.00 33.45 93 ILE A C 1
ATOM 747 O O . ILE A 1 93 ? 23.993 -9.484 -9.117 1.00 33.89 93 ILE A O 1
ATOM 752 N N . ALA A 1 94 ? 22.517 -8.199 -10.229 1.00 33.82 94 ALA A N 1
ATOM 753 C CA . ALA A 1 94 ? 22.645 -8.937 -11.480 1.00 36.03 94 ALA A CA 1
ATOM 754 C C . ALA A 1 94 ? 24.080 -8.939 -12.001 1.00 38.45 94 ALA A C 1
ATOM 755 O O . ALA A 1 94 ? 24.471 -9.834 -12.754 1.00 38.97 94 ALA A O 1
ATOM 757 N N . GLU A 1 95 ? 24.862 -7.940 -11.602 1.00 39.52 95 GLU A N 1
ATOM 758 C CA . GLU A 1 95 ? 26.247 -7.844 -12.047 1.00 40.68 95 GLU A CA 1
ATOM 759 C C . GLU A 1 95 ? 27.236 -8.338 -10.996 1.00 40.53 95 GLU A C 1
ATOM 760 O O . GLU A 1 95 ? 28.217 -9.000 -11.330 1.00 42.47 95 GLU A O 1
ATOM 766 N N . ASN A 1 96 ? 26.985 -8.025 -9.729 1.00 40.10 96 ASN A N 1
ATOM 767 C CA . ASN A 1 96 ? 27.862 -8.491 -8.662 1.00 39.19 96 ASN A CA 1
ATOM 768 C C . ASN A 1 96 ? 27.849 -10.013 -8.694 1.00 37.95 96 ASN A C 1
ATOM 769 O O . ASN A 1 96 ? 28.887 -10.664 -8.582 1.00 37.03 96 ASN A O 1
ATOM 774 N N . SER A 1 97 ? 26.656 -10.574 -8.855 1.00 36.07 97 SER A N 1
ATOM 775 C CA . SER A 1 97 ? 26.495 -12.019 -8.911 1.00 33.34 97 SER A CA 1
ATOM 776 C C . SER A 1 97 ? 26.683 -12.454 -10.356 1.00 32.91 97 SER A C 1
ATOM 777 O O . SER A 1 97 ? 26.096 -11.877 -11.269 1.00 36.95 97 SER A O 1
ATOM 780 N N . GLY A 1 98 ? 27.496 -13.476 -10.569 1.00 31.07 98 GLY A N 1
ATOM 781 C CA . GLY A 1 98 ? 27.708 -13.944 -11.923 1.00 26.55 98 GLY A CA 1
ATOM 782 C C . GLY A 1 98 ? 26.492 -14.682 -12.454 1.00 25.00 98 GLY A C 1
ATOM 783 O O . GLY A 1 98 ? 26.626 -15.591 -13.272 1.00 24.92 98 GLY A O 1
ATOM 784 N N . ALA A 1 99 ? 25.304 -14.298 -11.994 1.00 22.34 99 ALA A N 1
ATOM 785 C CA . ALA A 1 99 ? 24.070 -14.943 -12.444 1.00 20.77 99 ALA A CA 1
ATOM 786 C C . ALA A 1 99 ? 23.917 -14.805 -13.953 1.00 20.23 99 ALA A C 1
ATOM 787 O O . ALA A 1 99 ? 24.260 -13.775 -14.528 1.00 20.96 99 ALA A O 1
ATOM 789 N N . LYS A 1 100 ? 23.407 -15.852 -14.589 1.00 19.56 100 LYS A N 1
ATOM 790 C CA . LYS A 1 100 ? 23.195 -15.848 -16.031 1.00 21.09 100 LYS A CA 1
ATOM 791 C C . LYS A 1 100 ? 21.701 -15.925 -16.328 1.00 20.54 100 LYS A C 1
ATOM 792 O O . LYS A 1 100 ? 21.279 -15.738 -17.466 1.00 21.63 100 LYS A O 1
ATOM 798 N N . LEU A 1 101 ? 20.906 -16.193 -15.296 1.00 19.24 101 LEU A N 1
ATOM 799 C CA . LEU A 1 101 ? 19.469 -16.358 -15.460 1.00 17.18 101 LEU A CA 1
ATOM 800 C C . LEU A 1 101 ? 18.605 -15.768 -14.347 1.00 18.02 101 LEU A C 1
ATOM 801 O O . LEU A 1 101 ? 18.988 -15.781 -13.181 1.00 14.83 101 LEU A O 1
ATOM 806 N N . LEU A 1 102 ? 17.437 -15.248 -14.727 1.00 18.17 102 LEU A N 1
ATOM 807 C CA . LEU A 1 102 ? 16.475 -14.700 -13.772 1.00 18.43 102 LEU A CA 1
ATOM 808 C C . LEU A 1 102 ? 15.117 -15.353 -14.056 1.00 18.04 102 LEU A C 1
ATOM 809 O O . LEU A 1 102 ? 14.695 -15.443 -15.212 1.00 19.17 102 LEU A O 1
ATOM 814 N N . LEU A 1 103 ? 14.445 -15.809 -13.001 1.00 17.58 103 LEU A N 1
ATOM 815 C CA . LEU A 1 103 ? 13.134 -16.455 -13.123 1.00 16.99 103 LEU A CA 1
ATOM 816 C C . LEU A 1 103 ? 12.050 -15.660 -12.387 1.00 18.19 103 LEU A C 1
ATOM 817 O O . LEU A 1 103 ? 12.239 -15.271 -11.239 1.00 18.34 103 LEU A O 1
ATOM 822 N N . SER A 1 104 ? 10.915 -15.433 -13.047 1.00 20.39 104 SER A N 1
ATOM 823 C CA . SER A 1 104 ? 9.800 -14.701 -12.445 1.00 23.40 104 SER A CA 1
ATOM 824 C C . SER A 1 104 ? 8.456 -15.097 -13.044 1.00 23.75 104 SER A C 1
ATOM 825 O O . SER A 1 104 ? 8.317 -15.200 -14.261 1.00 25.47 104 SER A O 1
ATOM 828 N N . ALA A 1 105 ? 7.462 -15.311 -12.189 1.00 25.04 105 ALA A N 1
ATOM 829 C CA . ALA A 1 105 ? 6.133 -15.681 -12.661 1.00 27.73 105 ALA A CA 1
ATOM 830 C C . ALA A 1 105 ? 5.398 -14.442 -13.163 1.00 29.08 105 ALA A C 1
ATOM 831 O O . ALA A 1 105 ? 4.549 -14.528 -14.054 1.00 28.48 105 ALA A O 1
ATOM 833 N N . THR A 1 106 ? 5.742 -13.292 -12.590 1.00 28.97 106 THR A N 1
ATOM 834 C CA . THR A 1 106 ? 5.118 -12.027 -12.954 1.00 28.38 106 THR A CA 1
ATOM 835 C C . THR A 1 106 ? 6.016 -11.226 -13.895 1.00 29.96 106 THR A C 1
ATOM 836 O O . THR A 1 106 ? 7.155 -11.617 -14.165 1.00 29.91 106 THR A O 1
ATOM 840 N N . ALA A 1 107 ? 5.503 -10.106 -14.395 1.00 30.37 107 ALA A N 1
ATOM 841 C CA . ALA A 1 107 ? 6.265 -9.267 -15.314 1.00 31.77 107 ALA A CA 1
ATOM 842 C C . ALA A 1 107 ? 7.433 -8.572 -14.613 1.00 31.98 107 ALA A C 1
ATOM 843 O O . ALA A 1 107 ? 7.260 -7.979 -13.548 1.00 30.32 107 ALA A O 1
ATOM 845 N N . VAL A 1 108 ? 8.621 -8.656 -15.211 1.00 34.04 108 VAL A N 1
ATOM 846 C CA . VAL A 1 108 ? 9.813 -8.021 -14.647 1.00 35.45 108 VAL A CA 1
ATOM 847 C C . VAL A 1 108 ? 9.882 -6.570 -15.118 1.00 36.51 108 VAL A C 1
ATOM 848 O O . VAL A 1 108 ? 9.962 -6.299 -16.314 1.00 35.67 108 VAL A O 1
ATOM 852 N N . THR A 1 109 ? 9.855 -5.644 -14.164 1.00 37.56 109 THR A N 1
ATOM 853 C CA . THR A 1 109 ? 9.871 -4.219 -14.472 1.00 39.21 109 THR A CA 1
ATOM 854 C C . THR A 1 109 ? 11.226 -3.512 -14.408 1.00 40.07 109 THR A C 1
ATOM 855 O O . THR A 1 109 ? 11.324 -2.332 -14.741 1.00 40.12 109 THR A O 1
ATOM 859 N N . VAL A 1 110 ? 12.271 -4.213 -13.985 1.00 40.69 110 VAL A N 1
ATOM 860 C CA . VAL A 1 110 ? 13.579 -3.579 -13.902 1.00 42.04 110 VAL A CA 1
ATOM 861 C C . VAL A 1 110 ? 14.248 -3.497 -15.271 1.00 43.10 110 VAL A C 1
ATOM 862 O O . VAL A 1 110 ? 14.398 -4.505 -15.963 1.00 42.09 110 VAL A O 1
ATOM 866 N N . THR A 1 111 ? 14.636 -2.279 -15.644 1.00 45.20 111 THR A N 1
ATOM 867 C CA . THR A 1 111 ? 15.287 -1.991 -16.922 1.00 47.03 111 THR A CA 1
ATOM 868 C C . THR A 1 111 ? 16.294 -3.070 -17.312 1.00 47.40 111 THR A C 1
ATOM 869 O O . THR A 1 111 ? 16.983 -3.624 -16.454 1.00 47.82 111 THR A O 1
ATOM 873 N N . ASP A 1 112 ? 16.382 -3.345 -18.612 1.00 47.84 112 ASP A N 1
ATOM 874 C CA . ASP A 1 112 ? 17.277 -4.371 -19.144 1.00 46.25 112 ASP A CA 1
ATOM 875 C C . ASP A 1 112 ? 18.470 -4.718 -18.253 1.00 44.37 112 ASP A C 1
ATOM 876 O O . ASP A 1 112 ? 19.338 -3.887 -17.979 1.00 45.00 112 ASP A O 1
ATOM 881 N N . LEU A 1 113 ? 18.478 -5.969 -17.801 1.00 40.42 113 LEU A N 1
ATOM 882 C CA . LEU A 1 113 ? 19.511 -6.512 -16.928 1.00 35.58 113 LEU A CA 1
ATOM 883 C C . LEU A 1 113 ? 20.408 -7.450 -17.734 1.00 33.64 113 LEU A C 1
ATOM 884 O O . LEU A 1 113 ? 19.978 -8.014 -18.737 1.00 33.85 113 LEU A O 1
ATOM 889 N N . PRO A 1 114 ? 21.668 -7.629 -17.303 1.00 31.33 114 PRO A N 1
ATOM 890 C CA . PRO A 1 114 ? 22.610 -8.508 -18.005 1.00 30.19 114 PRO A CA 1
ATOM 891 C C . PRO A 1 114 ? 22.394 -9.990 -17.721 1.00 28.52 114 PRO A C 1
ATOM 892 O O . PRO A 1 114 ? 23.349 -10.725 -17.467 1.00 29.17 114 PRO A O 1
ATOM 896 N N . VAL A 1 115 ? 21.141 -10.430 -17.763 1.00 24.79 115 VAL A N 1
ATOM 897 C CA . VAL A 1 115 ? 20.828 -11.832 -17.517 1.00 22.88 115 VAL A CA 1
ATOM 898 C C . VAL A 1 115 ? 19.680 -12.278 -18.409 1.00 22.64 115 VAL A C 1
ATOM 899 O O . VAL A 1 115 ? 18.858 -11.466 -18.836 1.00 22.14 115 VAL A O 1
ATOM 903 N N . ARG A 1 116 ? 19.632 -13.573 -18.697 1.00 21.79 116 ARG A N 1
ATOM 904 C CA . ARG A 1 116 ? 18.558 -14.120 -19.511 1.00 22.08 116 ARG A CA 1
ATOM 905 C C . ARG A 1 116 ? 17.300 -14.107 -18.634 1.00 21.53 116 ARG A C 1
ATOM 906 O O . ARG A 1 116 ? 17.287 -14.692 -17.553 1.00 21.43 116 ARG A O 1
ATOM 914 N N . ILE A 1 117 ? 16.253 -13.424 -19.084 1.00 20.93 117 ILE A N 1
ATOM 915 C CA . ILE A 1 117 ? 15.016 -13.351 -18.315 1.00 22.00 117 ILE A CA 1
ATOM 916 C C . ILE A 1 117 ? 13.968 -14.356 -18.784 1.00 23.09 117 ILE A C 1
ATOM 917 O O . ILE A 1 117 ? 13.536 -14.330 -19.937 1.00 22.91 117 ILE A O 1
ATOM 922 N N . VAL A 1 118 ? 13.565 -15.246 -17.885 1.00 22.73 118 VAL A N 1
ATOM 923 C CA . VAL A 1 118 ? 12.549 -16.246 -18.196 1.00 23.73 118 VAL A CA 1
ATOM 924 C C . VAL A 1 118 ? 11.347 -15.867 -17.352 1.00 24.69 118 VAL A C 1
ATOM 925 O O . VAL A 1 118 ? 11.339 -16.101 -16.144 1.00 26.12 118 VAL A O 1
ATOM 929 N N . SER A 1 119 ? 10.325 -15.291 -17.971 1.00 24.89 119 SER A N 1
ATOM 930 C CA . SER A 1 119 ? 9.176 -14.866 -17.186 1.00 26.80 119 SER A CA 1
ATOM 931 C C . SER A 1 119 ? 7.810 -15.124 -17.768 1.00 26.68 119 SER A C 1
ATOM 932 O O . SER A 1 119 ? 7.660 -15.475 -18.940 1.00 27.47 119 SER A O 1
ATOM 935 N N . GLU A 1 120 ? 6.811 -14.917 -16.919 1.00 25.76 120 GLU A N 1
ATOM 936 C CA . GLU A 1 120 ? 5.418 -15.065 -17.297 1.00 26.02 120 GLU A CA 1
ATOM 937 C C . GLU A 1 120 ? 5.125 -16.364 -18.026 1.00 24.75 120 GLU A C 1
ATOM 938 O O . GLU A 1 120 ? 5.334 -17.443 -17.471 1.00 25.19 120 GLU A O 1
ATOM 944 N N . ASP A 1 121 ? 4.640 -16.276 -19.260 1.00 24.23 121 ASP A N 1
ATOM 945 C CA . ASP A 1 121 ? 4.324 -17.482 -20.012 1.00 24.28 121 ASP A CA 1
ATOM 946 C C . ASP A 1 121 ? 5.541 -18.357 -20.275 1.00 22.54 121 ASP A C 1
ATOM 947 O O . ASP A 1 121 ? 5.416 -19.580 -20.383 1.00 21.59 121 ASP A O 1
ATOM 952 N N . ASN A 1 122 ? 6.715 -17.739 -20.375 1.00 21.47 122 ASN A N 1
ATOM 953 C CA . ASN A 1 122 ? 7.933 -18.500 -20.623 1.00 20.80 122 ASN A CA 1
ATOM 954 C C . ASN A 1 122 ? 8.241 -19.429 -19.457 1.00 21.01 122 ASN A C 1
ATOM 955 O O . ASN A 1 122 ? 8.843 -20.489 -19.646 1.00 20.50 122 ASN A O 1
ATOM 960 N N . LEU A 1 123 ? 7.835 -19.038 -18.253 1.00 19.42 123 LEU A N 1
ATOM 961 C CA . LEU A 1 123 ? 8.062 -19.889 -17.095 1.00 19.34 123 LEU A CA 1
ATOM 962 C C . LEU A 1 123 ? 7.017 -21.003 -17.140 1.00 18.57 123 LEU A C 1
ATOM 963 O O . LEU A 1 123 ? 7.322 -22.162 -16.860 1.00 18.04 123 LEU A O 1
ATOM 968 N N . LYS A 1 124 ? 5.787 -20.641 -17.503 1.00 16.50 124 LYS A N 1
ATOM 969 C CA . LYS A 1 124 ? 4.694 -21.605 -17.605 1.00 17.30 124 LYS A CA 1
ATOM 970 C C . LYS A 1 124 ? 5.030 -22.702 -18.605 1.00 17.69 124 LYS A C 1
ATOM 971 O O . LYS A 1 124 ? 4.735 -23.877 -18.381 1.00 17.24 124 LYS A O 1
ATOM 977 N N . ASP A 1 125 ? 5.644 -22.311 -19.716 1.00 17.74 125 ASP A N 1
ATOM 978 C CA . ASP A 1 125 ? 5.996 -23.264 -20.752 1.00 17.27 125 ASP A CA 1
ATOM 979 C C . ASP A 1 125 ? 6.984 -24.343 -20.306 1.00 19.69 125 ASP A C 1
ATOM 980 O O . ASP A 1 125 ? 6.917 -25.470 -20.800 1.00 20.82 125 ASP A O 1
ATOM 985 N N . ILE A 1 126 ? 7.896 -24.027 -19.383 1.00 19.95 126 ILE A N 1
ATOM 986 C CA . ILE A 1 126 ? 8.840 -25.054 -18.941 1.00 19.91 126 ILE A CA 1
ATOM 987 C C . ILE A 1 126 ? 8.112 -26.080 -18.064 1.00 17.88 126 ILE A C 1
ATOM 988 O O . ILE A 1 126 ? 8.355 -27.276 -18.181 1.00 17.22 126 ILE A O 1
ATOM 993 N N . PHE A 1 127 ? 7.203 -25.618 -17.206 1.00 18.46 127 PHE A N 1
ATOM 994 C CA . PHE A 1 127 ? 6.432 -26.524 -16.346 1.00 19.15 127 PHE A CA 1
ATOM 995 C C . PHE A 1 127 ? 5.630 -27.502 -17.207 1.00 19.01 127 PHE A C 1
ATOM 996 O O . PHE A 1 127 ? 5.440 -28.664 -16.839 1.00 19.31 127 PHE A O 1
ATOM 1004 N N . PHE A 1 128 ? 5.154 -27.019 -18.351 1.00 19.25 128 PHE A N 1
ATOM 1005 C CA . PHE A 1 128 ? 4.380 -27.845 -19.277 1.00 18.36 128 PHE A CA 1
ATOM 1006 C C . PHE A 1 128 ? 5.310 -28.748 -20.086 1.00 19.37 128 PHE A C 1
ATOM 1007 O O . PHE A 1 128 ? 5.198 -29.973 -20.050 1.00 20.49 128 PHE A O 1
ATOM 1015 N N . THR A 1 129 ? 6.231 -28.122 -20.807 1.00 18.02 129 THR A N 1
ATOM 1016 C CA . THR A 1 129 ? 7.197 -28.818 -21.647 1.00 19.45 129 THR A CA 1
ATOM 1017 C C . THR A 1 129 ? 8.010 -29.903 -20.940 1.00 19.72 129 THR A C 1
ATOM 1018 O O . THR A 1 129 ? 8.307 -30.944 -21.528 1.00 18.50 129 THR A O 1
ATOM 1022 N N . HIS A 1 130 ? 8.373 -29.669 -19.683 1.00 21.33 130 HIS A N 1
ATOM 1023 C CA . HIS A 1 130 ? 9.151 -30.653 -18.936 1.00 21.55 130 HIS A CA 1
ATOM 1024 C C . HIS A 1 130 ? 8.336 -31.378 -17.873 1.00 22.01 130 HIS A C 1
ATOM 1025 O O . HIS A 1 130 ? 8.898 -31.993 -16.963 1.00 21.71 130 HIS A O 1
ATOM 1032 N N . LYS A 1 131 ? 7.014 -31.313 -17.991 1.00 21.59 131 LYS A N 1
ATOM 1033 C CA . LYS A 1 131 ? 6.142 -31.971 -17.029 1.00 21.06 131 LYS A CA 1
ATOM 1034 C C . LYS A 1 131 ? 6.433 -33.465 -16.957 1.00 22.17 131 LYS A C 1
ATOM 1035 O O . LYS A 1 131 ? 6.466 -34.151 -17.977 1.00 22.62 131 LYS A O 1
ATOM 1041 N N . GLY A 1 132 ? 6.645 -33.967 -15.745 1.00 21.83 132 GLY A N 1
ATOM 1042 C CA . GLY A 1 132 ? 6.924 -35.381 -15.581 1.00 21.10 132 GLY A CA 1
ATOM 1043 C C . GLY A 1 132 ? 8.401 -35.711 -15.550 1.00 21.12 132 GLY A C 1
ATOM 1044 O O . GLY A 1 132 ? 8.782 -36.803 -15.131 1.00 22.44 132 GLY A O 1
ATOM 1045 N N . ASN A 1 133 ? 9.238 -34.783 -16.000 1.00 20.31 133 ASN A N 1
ATOM 1046 C CA . ASN A 1 133 ? 10.678 -35.013 -15.992 1.00 21.66 133 ASN A CA 1
ATOM 1047 C C . ASN A 1 133 ? 11.244 -34.807 -14.590 1.00 22.67 133 ASN A C 1
ATOM 1048 O O . ASN A 1 133 ? 10.677 -34.074 -13.777 1.00 21.87 133 ASN A O 1
ATOM 1053 N N . THR A 1 134 ? 12.370 -35.456 -14.323 1.00 23.47 134 THR A N 1
ATOM 1054 C CA . THR A 1 134 ? 13.033 -35.359 -13.033 1.00 24.28 134 THR A CA 1
ATOM 1055 C C . THR A 1 134 ? 14.526 -35.120 -13.248 1.00 24.58 134 THR A C 1
ATOM 1056 O O . THR A 1 134 ? 15.111 -35.638 -14.197 1.00 24.25 134 THR A O 1
ATOM 1060 N N . PRO A 1 135 ? 15.156 -34.312 -12.380 1.00 23.79 135 PRO A N 1
ATOM 1061 C CA . PRO A 1 135 ? 16.587 -34.020 -12.500 1.00 25.01 135 PRO A CA 1
ATOM 1062 C C . PRO A 1 135 ? 17.465 -35.119 -11.911 1.00 25.93 135 PRO A C 1
ATOM 1063 O O . PRO A 1 135 ? 16.989 -35.977 -11.169 1.00 27.30 135 PRO A O 1
ATOM 1067 N N . ASN A 1 136 ? 18.748 -35.088 -12.254 1.00 27.34 136 ASN A N 1
ATOM 1068 C CA . ASN A 1 136 ? 19.704 -36.064 -11.747 1.00 27.63 136 ASN A CA 1
ATOM 1069 C C . ASN A 1 136 ? 19.867 -35.817 -10.247 1.00 28.78 136 ASN A C 1
ATOM 1070 O O . ASN A 1 136 ? 20.380 -34.778 -9.832 1.00 27.81 136 ASN A O 1
ATOM 1075 N N . PRO A 1 137 ? 19.433 -36.771 -9.412 1.00 30.51 137 PRO A N 1
ATOM 1076 C CA . PRO A 1 137 ? 19.540 -36.629 -7.956 1.00 31.05 137 PRO A CA 1
ATOM 1077 C C . PRO A 1 137 ? 20.908 -36.126 -7.509 1.00 31.71 137 PRO A C 1
ATOM 1078 O O . PRO A 1 137 ? 21.033 -35.441 -6.495 1.00 32.47 137 PRO A O 1
ATOM 1082 N N . GLU A 1 138 ? 21.928 -36.464 -8.287 1.00 31.79 138 GLU A N 1
ATOM 1083 C CA . GLU A 1 138 ? 23.302 -36.098 -7.976 1.00 32.01 138 GLU A CA 1
ATOM 1084 C C . GLU A 1 138 ? 23.670 -34.632 -8.213 1.00 29.75 138 GLU A C 1
ATOM 1085 O O . GLU A 1 138 ? 24.736 -34.188 -7.790 1.00 29.38 138 GLU A O 1
ATOM 1091 N N . HIS A 1 139 ? 22.795 -33.875 -8.872 1.00 28.43 139 HIS A N 1
ATOM 1092 C CA . HIS A 1 139 ? 23.079 -32.464 -9.145 1.00 25.11 139 HIS A CA 1
ATOM 1093 C C . HIS A 1 139 ? 22.666 -31.510 -8.019 1.00 23.52 139 HIS A C 1
ATOM 1094 O O . HIS A 1 139 ? 23.082 -30.351 -8.002 1.00 19.60 139 HIS A O 1
ATOM 1101 N N . ALA A 1 140 ? 21.855 -32.001 -7.084 1.00 21.42 140 ALA A N 1
ATOM 1102 C CA . ALA A 1 140 ? 21.362 -31.192 -5.965 1.00 20.93 140 ALA A CA 1
ATOM 1103 C C . ALA A 1 140 ? 22.470 -30.545 -5.141 1.00 19.68 140 ALA A C 1
ATOM 1104 O O . ALA A 1 140 ? 23.438 -31.204 -4.770 1.00 20.63 140 ALA A O 1
ATOM 1106 N N . VAL A 1 141 ? 22.321 -29.254 -4.851 1.00 19.78 141 VAL A N 1
ATOM 1107 C CA . VAL A 1 141 ? 23.313 -28.534 -4.055 1.00 19.36 141 VAL A CA 1
ATOM 1108 C C . VAL A 1 141 ? 23.569 -29.334 -2.786 1.00 18.04 141 VAL A C 1
ATOM 1109 O O . VAL A 1 141 ? 22.636 -29.862 -2.179 1.00 15.86 141 VAL A O 1
ATOM 1113 N N . LYS A 1 142 ? 24.833 -29.416 -2.387 1.00 18.36 142 LYS A N 1
ATOM 1114 C CA . LYS A 1 142 ? 25.216 -30.180 -1.206 1.00 20.20 142 LYS A CA 1
ATOM 1115 C C . LYS A 1 142 ? 26.430 -29.573 -0.508 1.00 20.81 142 LYS A C 1
ATOM 1116 O O . LYS A 1 142 ? 27.055 -28.639 -1.014 1.00 20.49 142 LYS A O 1
ATOM 1122 N N . GLY A 1 143 ? 26.754 -30.131 0.656 1.00 22.50 143 GLY A N 1
ATOM 1123 C CA . GLY A 1 143 ? 27.905 -29.691 1.424 1.00 20.73 143 GLY A CA 1
ATOM 1124 C C . GLY A 1 143 ? 28.041 -28.199 1.622 1.00 21.77 143 GLY A C 1
ATOM 1125 O O . GLY A 1 143 ? 27.123 -27.540 2.125 1.00 20.22 143 GLY A O 1
ATOM 1126 N N . ASP A 1 144 ? 29.198 -27.666 1.235 1.00 19.20 144 ASP A N 1
ATOM 1127 C CA . ASP A 1 144 ? 29.463 -26.244 1.384 1.00 19.57 144 ASP A CA 1
ATOM 1128 C C . ASP A 1 144 ? 29.121 -25.434 0.147 1.00 19.30 144 ASP A C 1
ATOM 1129 O O . ASP A 1 144 ? 29.574 -24.298 0.011 1.00 20.33 144 ASP A O 1
ATOM 1134 N N . GLU A 1 145 ? 28.334 -26.011 -0.757 1.00 17.29 145 GLU A N 1
ATOM 1135 C CA . GLU A 1 145 ? 27.935 -25.2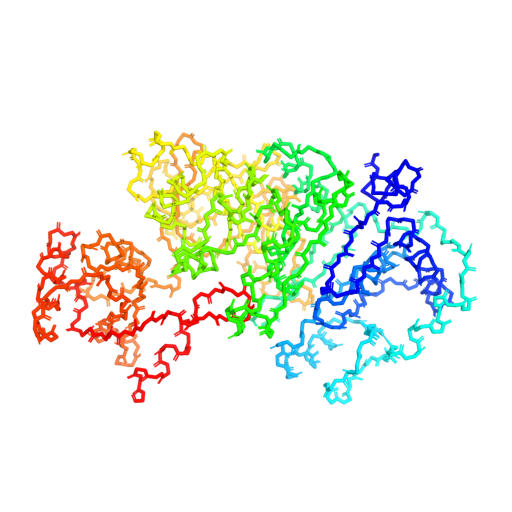93 -1.970 1.00 18.55 145 GLU A CA 1
ATOM 1136 C C . GLU A 1 145 ? 26.825 -24.307 -1.599 1.00 18.67 145 GLU A C 1
ATOM 1137 O O . GLU A 1 145 ? 26.019 -24.584 -0.712 1.00 16.92 145 GLU A O 1
ATOM 1143 N N . ASN A 1 146 ? 26.789 -23.162 -2.271 1.00 15.82 146 ASN A N 1
ATOM 1144 C CA . ASN A 1 146 ? 25.782 -22.152 -1.986 1.00 16.19 146 ASN A CA 1
ATOM 1145 C C . ASN A 1 146 ? 24.375 -22.673 -2.240 1.00 15.92 146 ASN A C 1
ATOM 1146 O O . ASN A 1 146 ? 24.119 -23.330 -3.251 1.00 14.41 146 ASN A O 1
ATOM 1151 N N . PHE A 1 147 ? 23.467 -22.387 -1.309 1.00 15.53 147 PHE A N 1
ATOM 1152 C CA . PHE A 1 147 ? 22.074 -22.799 -1.444 1.00 14.27 147 PHE A CA 1
ATOM 1153 C C . PHE A 1 147 ? 21.277 -21.555 -1.858 1.00 13.30 147 PHE A C 1
ATOM 1154 O O . PHE A 1 147 ? 20.454 -21.601 -2.772 1.00 14.21 147 PHE A O 1
ATOM 1162 N N . TYR A 1 148 ? 21.510 -20.447 -1.163 1.00 14.03 148 TYR A N 1
ATOM 1163 C CA . TYR A 1 148 ? 20.872 -19.181 -1.516 1.00 13.98 148 TYR A CA 1
ATOM 1164 C C . TYR A 1 148 ? 21.821 -18.049 -1.182 1.00 12.56 148 TYR A C 1
ATOM 1165 O O . TYR A 1 148 ? 22.755 -18.213 -0.396 1.00 11.94 148 TYR A O 1
ATOM 1174 N N . ILE A 1 149 ? 21.591 -16.907 -1.812 1.00 12.00 149 ILE A N 1
ATOM 1175 C CA . ILE A 1 149 ? 22.409 -15.734 -1.587 1.00 12.72 149 ILE A CA 1
ATOM 1176 C C . ILE A 1 149 ? 21.465 -14.568 -1.354 1.00 14.03 149 ILE A C 1
ATOM 1177 O O . ILE A 1 149 ? 20.711 -14.178 -2.241 1.00 14.60 149 ILE A O 1
ATOM 1182 N N . ILE A 1 150 ? 21.478 -14.034 -0.141 1.00 15.82 150 ILE A N 1
ATOM 1183 C CA . ILE A 1 150 ? 20.619 -12.910 0.179 1.00 17.08 150 ILE A CA 1
ATOM 1184 C C . ILE A 1 150 ? 21.492 -11.685 0.382 1.00 17.80 150 ILE A C 1
ATOM 1185 O O . ILE A 1 150 ? 22.501 -11.736 1.083 1.00 16.38 150 ILE A O 1
ATOM 1190 N N . TYR A 1 151 ? 21.113 -10.590 -0.264 1.00 21.19 151 TYR A N 1
ATOM 1191 C CA . TYR A 1 151 ? 21.868 -9.355 -0.158 1.00 24.69 151 TYR A CA 1
ATOM 1192 C C . TYR A 1 151 ? 21.404 -8.516 1.019 1.00 27.89 151 TYR A C 1
ATOM 1193 O O . TYR A 1 151 ? 20.206 -8.419 1.298 1.00 25.63 151 TYR A O 1
ATOM 1202 N N . THR A 1 152 ? 22.369 -7.924 1.714 1.00 32.70 152 THR A N 1
ATOM 1203 C CA . THR A 1 152 ? 22.089 -7.090 2.869 1.00 39.76 152 THR A CA 1
ATOM 1204 C C . THR A 1 152 ? 22.107 -5.616 2.464 1.00 43.44 152 THR A C 1
ATOM 1205 O O . THR A 1 152 ? 23.167 -4.990 2.396 1.00 44.43 152 THR A O 1
ATOM 1209 N N . SER A 1 153 ? 20.909 -5.092 2.195 1.00 46.56 153 SER A N 1
ATOM 1210 C CA . SER A 1 153 ? 20.660 -3.710 1.770 1.00 49.98 153 SER A CA 1
ATOM 1211 C C . SER A 1 153 ? 21.864 -2.780 1.676 1.00 51.11 153 SER A C 1
ATOM 1212 O O . SER A 1 153 ? 22.282 -2.413 0.577 1.00 52.81 153 SER A O 1
ATOM 1215 N N . GLY A 1 154 ? 22.407 -2.385 2.823 1.00 51.84 154 GLY A N 1
ATOM 1216 C CA . GLY A 1 154 ? 23.557 -1.496 2.827 1.00 52.84 154 GLY A CA 1
ATOM 1217 C C . GLY A 1 154 ? 23.406 -0.316 1.882 1.00 52.77 154 GLY A C 1
ATOM 1218 O O . GLY A 1 154 ? 24.056 0.717 2.049 1.00 52.48 154 GLY A O 1
ATOM 1219 N N . PRO A 1 159 ? 25.349 -3.047 -0.372 1.00 31.95 159 PRO A N 1
ATOM 1220 C CA . PRO A 1 159 ? 24.661 -4.265 -0.816 1.00 30.69 159 PRO A CA 1
ATOM 1221 C C . PRO A 1 159 ? 25.636 -5.395 -1.112 1.00 28.98 159 PRO A C 1
ATOM 1222 O O . PRO A 1 159 ? 26.323 -5.382 -2.135 1.00 30.35 159 PRO A O 1
ATOM 1226 N N . LYS A 1 160 ? 25.703 -6.368 -0.210 1.00 26.40 160 LYS A N 1
ATOM 1227 C CA . LYS A 1 160 ? 26.599 -7.495 -0.393 1.00 24.55 160 LYS A CA 1
ATOM 1228 C C . LYS A 1 160 ? 25.870 -8.827 -0.285 1.00 22.67 160 LYS A C 1
ATOM 1229 O O . LYS A 1 160 ? 24.981 -9.005 0.552 1.00 22.47 160 LYS A O 1
ATOM 1235 N N . GLY A 1 161 ? 26.241 -9.753 -1.160 1.00 20.53 161 GLY A N 1
ATOM 1236 C CA . GLY A 1 161 ? 25.603 -11.055 -1.177 1.00 17.87 161 GLY A CA 1
ATOM 1237 C C . GLY A 1 161 ? 26.108 -12.025 -0.134 1.00 16.09 161 GLY A C 1
ATOM 1238 O O . GLY A 1 161 ? 27.225 -12.529 -0.225 1.00 13.89 161 GLY A O 1
ATOM 1239 N N . VAL A 1 162 ? 25.280 -12.292 0.867 1.00 14.75 162 VAL A N 1
ATOM 1240 C CA . VAL A 1 162 ? 25.660 -13.233 1.911 1.00 13.61 162 VAL A CA 1
ATOM 1241 C C . VAL A 1 162 ? 25.409 -14.639 1.384 1.00 13.20 162 VAL A C 1
ATOM 1242 O O . VAL A 1 162 ? 24.267 -15.016 1.124 1.00 11.65 162 VAL A O 1
ATOM 1246 N N . GLN A 1 163 ? 26.477 -15.414 1.233 1.00 11.37 163 GLN A N 1
ATOM 1247 C CA . GLN A 1 163 ? 26.368 -16.769 0.711 1.00 10.77 163 GLN A CA 1
ATOM 1248 C C . GLN A 1 163 ? 26.037 -17.779 1.798 1.00 10.96 163 GLN A C 1
ATOM 1249 O O . GLN A 1 163 ? 26.810 -17.969 2.727 1.00 12.48 163 GLN A O 1
ATOM 1255 N N . ILE A 1 164 ? 24.884 -18.424 1.679 1.00 10.26 164 ILE A N 1
ATOM 1256 C CA . ILE A 1 164 ? 24.478 -19.425 2.649 1.00 10.84 164 ILE A CA 1
ATOM 1257 C C . ILE A 1 164 ? 24.508 -20.790 1.964 1.00 12.34 164 ILE A C 1
ATOM 1258 O O . ILE A 1 164 ? 23.820 -21.024 0.965 1.00 12.97 164 ILE A O 1
ATOM 1263 N N . THR A 1 165 ? 25.325 -21.684 2.509 1.00 13.94 165 THR A N 1
ATOM 1264 C CA . THR A 1 165 ? 25.502 -23.022 1.956 1.00 13.37 165 THR A CA 1
ATOM 1265 C C . THR A 1 165 ? 24.445 -24.013 2.399 1.00 13.68 165 THR A C 1
ATOM 1266 O O . THR A 1 165 ? 23.595 -23.710 3.238 1.00 11.90 165 THR A O 1
ATOM 1270 N N . TYR A 1 166 ? 24.520 -25.207 1.818 1.00 13.05 166 TYR A N 1
ATOM 1271 C CA . TYR A 1 166 ? 23.614 -26.292 2.153 1.00 13.94 166 TYR A CA 1
ATOM 1272 C C . TYR A 1 166 ? 23.819 -26.642 3.630 1.00 13.74 166 TYR A C 1
ATOM 1273 O O . TYR A 1 166 ? 22.853 -26.785 4.375 1.00 11.26 166 TYR A O 1
ATOM 1282 N N . ASN A 1 167 ? 25.077 -26.774 4.052 1.00 13.79 167 ASN A N 1
ATOM 1283 C CA . ASN A 1 167 ? 25.368 -27.099 5.451 1.00 13.42 167 ASN A CA 1
ATOM 1284 C C . ASN A 1 167 ? 24.865 -26.005 6.402 1.00 13.03 167 ASN A C 1
ATOM 1285 O O . ASN A 1 167 ? 24.350 -26.305 7.481 1.00 12.47 167 ASN A O 1
ATOM 1290 N N . CYS A 1 168 ? 25.029 -24.745 6.006 1.00 11.97 168 CYS A N 1
ATOM 1291 C CA . CYS A 1 168 ? 24.567 -23.615 6.813 1.00 11.84 168 CYS A CA 1
ATOM 1292 C C . CYS A 1 168 ? 23.063 -23.717 7.080 1.00 12.34 168 CYS A C 1
ATOM 1293 O O . CYS A 1 168 ? 22.617 -23.612 8.224 1.00 12.96 168 CYS A O 1
ATOM 1296 N N . LEU A 1 169 ? 22.295 -23.916 6.012 1.00 12.29 169 LEU A N 1
ATOM 1297 C CA . LEU A 1 169 ? 20.836 -24.007 6.091 1.00 12.85 169 LEU A CA 1
ATOM 1298 C C . LEU A 1 169 ? 20.350 -25.251 6.825 1.00 15.00 169 LEU A C 1
ATOM 1299 O O . LEU A 1 169 ? 19.328 -25.219 7.517 1.00 13.50 169 LEU A O 1
ATOM 1304 N N . VAL A 1 170 ? 21.071 -26.354 6.657 1.00 14.28 170 VAL A N 1
ATOM 1305 C CA . VAL A 1 170 ? 20.703 -27.591 7.329 1.00 17.25 170 VAL A CA 1
ATOM 1306 C C . VAL A 1 170 ? 20.912 -27.409 8.824 1.00 16.16 170 VAL A C 1
ATOM 1307 O O . VAL A 1 170 ? 20.096 -27.853 9.631 1.00 18.35 170 VAL A O 1
ATOM 1311 N N . SER A 1 171 ? 21.997 -26.731 9.182 1.00 16.55 171 SER A N 1
ATOM 1312 C CA . SER A 1 171 ? 22.324 -26.475 10.581 1.00 17.20 171 SER A CA 1
ATOM 1313 C C . SER A 1 171 ? 21.244 -25.611 11.233 1.00 16.74 171 SER A C 1
ATOM 1314 O O . SER A 1 171 ? 20.828 -25.874 12.362 1.00 19.20 171 SER A O 1
ATOM 1317 N N . PHE A 1 172 ? 20.790 -24.579 10.527 1.00 14.67 172 PHE A N 1
ATOM 1318 C CA . PHE A 1 172 ? 19.742 -23.711 11.059 1.00 14.52 172 PHE A CA 1
ATOM 1319 C C . PHE A 1 172 ? 18.401 -24.423 11.176 1.00 14.04 172 PHE A C 1
ATOM 1320 O O . PHE A 1 172 ? 17.782 -24.434 12.238 1.00 15.60 172 PHE A O 1
ATOM 1328 N N . THR A 1 173 ? 17.952 -25.003 10.071 1.00 14.21 173 THR A N 1
ATOM 1329 C CA . THR A 1 173 ? 16.666 -25.691 10.025 1.00 13.85 173 THR A CA 1
ATOM 1330 C C . THR A 1 173 ? 16.485 -26.802 11.058 1.00 14.70 173 THR A C 1
ATOM 1331 O O . THR A 1 173 ? 15.437 -26.889 11.701 1.00 14.81 173 THR A O 1
ATOM 1335 N N . LYS A 1 174 ? 17.491 -27.656 11.210 1.00 14.60 174 LYS A N 1
ATOM 1336 C CA . LYS A 1 174 ? 17.421 -28.735 12.187 1.00 16.35 174 LYS A CA 1
ATOM 1337 C C . LYS A 1 174 ? 17.173 -28.158 13.582 1.00 16.01 174 LYS A C 1
ATOM 1338 O O . LYS A 1 174 ? 16.311 -28.636 14.323 1.00 15.18 174 LYS A O 1
ATOM 1344 N N . TRP A 1 175 ? 17.946 -27.134 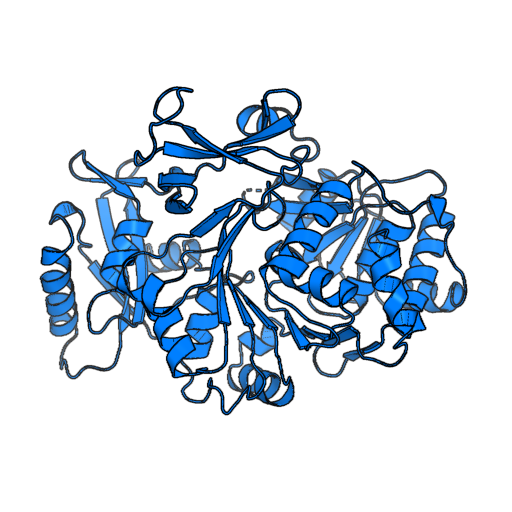13.928 1.00 13.03 175 TRP A N 1
ATOM 1345 C CA . TRP A 1 175 ? 17.831 -26.463 15.213 1.00 11.96 175 TRP A CA 1
ATOM 1346 C C . TRP A 1 175 ? 16.448 -25.827 15.372 1.00 13.83 175 TRP A C 1
ATOM 1347 O O . TRP A 1 175 ? 15.794 -25.980 16.411 1.00 12.79 175 TRP A O 1
ATOM 1358 N N . ALA A 1 176 ? 16.006 -25.110 14.340 1.00 14.53 176 ALA A N 1
ATOM 1359 C CA . ALA A 1 176 ? 14.700 -24.459 14.362 1.00 15.08 176 ALA A CA 1
ATOM 1360 C C . ALA A 1 176 ? 13.588 -25.471 14.613 1.00 15.35 176 ALA A C 1
ATOM 1361 O O . ALA A 1 176 ? 12.743 -25.278 15.494 1.00 14.43 176 ALA A O 1
ATOM 1363 N N . VAL A 1 177 ? 13.593 -26.543 13.827 1.00 13.42 177 VAL A N 1
ATOM 1364 C CA . VAL A 1 177 ? 12.582 -27.586 13.940 1.00 14.59 177 VAL A CA 1
ATOM 1365 C C . VAL A 1 177 ? 12.523 -28.191 15.335 1.00 16.24 177 VAL A C 1
ATOM 1366 O O . VAL A 1 177 ? 11.436 -28.402 15.881 1.00 15.61 177 VAL A O 1
ATOM 1370 N N . GLU A 1 178 ? 13.690 -28.453 15.917 1.00 14.46 178 GLU A N 1
ATOM 1371 C CA . GLU A 1 178 ? 13.755 -29.061 17.242 1.00 17.35 178 GLU A CA 1
ATOM 1372 C C . GLU A 1 178 ? 13.480 -28.119 18.400 1.00 17.20 178 GLU A C 1
ATOM 1373 O O . GLU A 1 178 ? 12.612 -28.397 19.232 1.00 16.67 178 GLU A O 1
ATOM 1379 N N . ASP A 1 179 ? 14.189 -26.997 18.456 1.00 18.57 179 ASP A N 1
ATOM 1380 C CA . ASP A 1 179 ? 13.999 -26.066 19.563 1.00 20.95 179 ASP A CA 1
ATOM 1381 C C . ASP A 1 179 ? 12.791 -25.144 19.535 1.00 21.47 179 ASP A C 1
ATOM 1382 O O . ASP A 1 179 ? 12.480 -24.509 20.543 1.00 20.21 179 ASP A O 1
ATOM 1387 N N . PHE A 1 180 ? 12.111 -25.046 18.400 1.00 20.19 180 PHE A N 1
ATOM 1388 C CA . PHE A 1 180 ? 10.934 -24.190 18.350 1.00 21.73 180 PHE A CA 1
ATOM 1389 C C . PHE A 1 180 ? 9.703 -25.066 18.548 1.00 23.18 180 PHE A C 1
ATOM 1390 O O . PHE A 1 180 ? 8.566 -24.621 18.400 1.00 24.28 180 PHE A O 1
ATOM 1398 N N . ASN A 1 181 ? 9.963 -26.322 18.898 1.00 26.16 181 ASN A N 1
ATOM 1399 C CA . ASN A 1 181 ? 8.928 -27.316 19.154 1.00 28.10 181 ASN A CA 1
ATOM 1400 C C . ASN A 1 181 ? 7.830 -27.337 18.103 1.00 28.25 181 ASN A C 1
ATOM 1401 O O . ASN A 1 181 ? 6.647 -27.261 18.423 1.00 28.79 181 ASN A O 1
ATOM 1406 N N . LEU A 1 182 ? 8.227 -27.437 16.844 1.00 26.50 182 LEU A N 1
ATOM 1407 C CA . LEU A 1 182 ? 7.265 -27.493 15.761 1.00 26.56 182 LEU A CA 1
ATOM 1408 C C . LEU A 1 182 ? 6.808 -28.948 15.656 1.00 27.66 182 LEU A C 1
ATOM 1409 O O . LEU A 1 182 ? 7.477 -29.844 16.162 1.00 28.32 182 LEU A O 1
ATOM 1414 N N . GLN A 1 183 ? 5.667 -29.183 15.019 1.00 27.64 183 GLN A N 1
ATOM 1415 C CA . GLN A 1 183 ? 5.159 -30.541 14.864 1.00 27.35 183 GLN A CA 1
ATOM 1416 C C . GLN A 1 183 ? 5.147 -30.922 13.387 1.00 26.54 183 GLN A C 1
ATOM 1417 O O . GLN A 1 183 ? 6.205 -30.996 12.753 1.00 26.34 183 GLN A O 1
ATOM 1423 N N . THR A 1 184 ? 3.960 -31.182 12.846 1.00 23.85 184 THR A N 1
ATOM 1424 C CA . THR A 1 184 ? 3.822 -31.514 11.430 1.00 22.97 184 THR A CA 1
ATOM 1425 C C . THR A 1 184 ? 2.455 -31.056 10.951 1.00 21.29 184 THR A C 1
ATOM 1426 O O . THR A 1 184 ? 1.510 -30.963 11.739 1.00 22.06 184 THR A O 1
ATOM 1430 N N . GLY A 1 185 ? 2.357 -30.765 9.658 1.00 21.42 185 GLY A N 1
ATOM 1431 C CA . GLY A 1 185 ? 1.095 -30.340 9.076 1.00 18.83 185 GLY A CA 1
ATOM 1432 C C . GLY A 1 185 ? 0.527 -29.043 9.618 1.00 17.93 185 GLY A C 1
ATOM 1433 O O . GLY A 1 185 ? -0.676 -28.808 9.524 1.00 18.14 185 GLY A O 1
ATOM 1434 N N . GLN A 1 186 ? 1.384 -28.194 10.176 1.00 17.15 186 GLN A N 1
ATOM 1435 C CA . GLN A 1 186 ? 0.937 -26.917 10.733 1.00 17.36 186 GLN A CA 1
ATOM 1436 C C . GLN A 1 186 ? 0.920 -25.801 9.699 1.00 15.60 186 GLN A C 1
ATOM 1437 O O . GLN A 1 186 ? 1.648 -25.854 8.712 1.00 14.56 186 GLN A O 1
ATOM 1443 N N . VAL A 1 187 ? 0.078 -24.795 9.936 1.00 15.53 187 VAL A N 1
ATOM 1444 C CA . VAL A 1 187 ? -0.030 -23.639 9.049 1.00 13.92 187 VAL A CA 1
ATOM 1445 C C . VAL A 1 187 ? 0.934 -22.559 9.554 1.00 13.56 187 VAL A C 1
ATOM 1446 O O . VAL A 1 187 ? 0.808 -22.072 10.685 1.00 11.98 187 VAL A O 1
ATOM 1450 N N . PHE A 1 188 ? 1.896 -22.211 8.701 1.00 12.94 188 PHE A N 1
ATOM 1451 C CA . PHE A 1 188 ? 2.928 -21.221 8.992 1.00 12.63 188 PHE A CA 1
ATOM 1452 C C . PHE A 1 188 ? 2.672 -19.895 8.288 1.00 11.79 188 PHE A C 1
ATOM 1453 O O . PHE A 1 188 ? 2.507 -19.847 7.075 1.00 12.18 188 PHE A O 1
ATOM 1461 N N . LEU A 1 189 ? 2.668 -18.811 9.043 1.00 11.24 189 LEU A N 1
ATOM 1462 C CA . LEU A 1 189 ? 2.493 -17.510 8.435 1.00 11.46 189 LEU A CA 1
ATOM 1463 C C . LEU A 1 189 ? 3.808 -17.120 7.764 1.00 11.75 189 LEU A C 1
ATOM 1464 O O . LEU A 1 189 ? 4.891 -17.471 8.245 1.00 10.60 189 LEU A O 1
ATOM 1469 N N . ASN A 1 190 ? 3.720 -16.436 6.629 1.00 11.37 190 ASN A N 1
ATOM 1470 C CA . ASN A 1 190 ? 4.928 -15.908 6.019 1.00 12.49 190 ASN A CA 1
ATOM 1471 C C . ASN A 1 190 ? 4.642 -14.435 5.828 1.00 10.86 190 ASN A C 1
ATOM 1472 O O . ASN A 1 190 ? 3.805 -14.055 5.007 1.00 10.19 190 ASN A O 1
ATOM 1477 N N . GLN A 1 191 ? 5.337 -13.617 6.604 1.00 11.09 191 GLN A N 1
ATOM 1478 C CA . GLN A 1 191 ? 5.182 -12.176 6.550 1.00 11.67 191 GLN A CA 1
ATOM 1479 C C . GLN A 1 191 ? 6.331 -11.507 5.793 1.00 11.25 191 GLN A C 1
ATOM 1480 O O . GLN A 1 191 ? 6.115 -10.616 4.968 1.00 12.68 191 GLN A O 1
ATOM 1486 N N . ALA A 1 192 ? 7.550 -11.953 6.068 1.00 10.56 192 ALA A N 1
ATOM 1487 C CA . ALA A 1 192 ? 8.744 -11.375 5.448 1.00 11.02 192 ALA A CA 1
ATOM 1488 C C . ALA A 1 192 ? 8.960 -11.668 3.963 1.00 10.05 192 ALA A C 1
ATOM 1489 O O . ALA A 1 192 ? 8.804 -12.805 3.514 1.00 9.80 192 ALA A O 1
ATOM 1491 N N . PRO A 1 193 ? 9.301 -10.632 3.172 1.00 10.06 193 PRO A N 1
ATOM 1492 C CA . PRO A 1 193 ? 9.535 -10.901 1.753 1.00 8.96 193 PRO A CA 1
ATOM 1493 C C . PRO A 1 193 ? 10.673 -11.911 1.709 1.00 8.92 193 PRO A C 1
ATOM 1494 O O . PRO A 1 193 ? 11.440 -12.025 2.669 1.00 10.52 193 PRO A O 1
ATOM 1498 N N . PHE A 1 194 ? 10.788 -12.640 0.608 1.00 8.57 194 PHE A N 1
ATOM 1499 C CA . PHE A 1 194 ? 11.808 -13.672 0.494 1.00 8.92 194 PHE A CA 1
ATOM 1500 C C . PHE A 1 194 ? 13.225 -13.124 0.368 1.00 11.99 194 PHE A C 1
ATOM 1501 O O . PHE A 1 194 ? 14.211 -13.864 0.463 1.00 9.51 194 PHE A O 1
ATOM 1509 N N . SER A 1 195 ? 13.310 -11.811 0.190 1.00 13.07 195 SER A N 1
ATOM 1510 C CA . SER A 1 195 ? 14.583 -11.110 0.075 1.00 15.73 195 SER A CA 1
ATOM 1511 C C . SER A 1 195 ? 15.118 -10.754 1.469 1.00 15.60 195 SER A C 1
ATOM 1512 O O . SER A 1 195 ? 16.166 -10.131 1.610 1.00 14.81 195 SER A O 1
ATOM 1515 N N . PHE A 1 196 ? 14.367 -11.142 2.494 1.00 14.20 196 PHE A N 1
ATOM 1516 C CA . PHE A 1 196 ? 14.723 -10.907 3.893 1.00 12.33 196 PHE A CA 1
ATOM 1517 C C . PHE A 1 196 ? 14.825 -12.324 4.471 1.00 10.54 196 PHE A C 1
ATOM 1518 O O . PHE A 1 196 ? 13.876 -13.099 4.376 1.00 9.06 196 PHE A O 1
ATOM 1526 N N . ASP A 1 197 ? 15.971 -12.685 5.048 1.00 11.20 197 ASP A N 1
ATOM 1527 C CA . ASP A 1 197 ? 16.122 -14.053 5.532 1.00 10.06 197 ASP A CA 1
ATOM 1528 C C . ASP A 1 197 ? 15.231 -14.478 6.693 1.00 10.34 197 ASP A C 1
ATOM 1529 O O . ASP A 1 197 ? 15.272 -15.625 7.109 1.00 10.87 197 ASP A O 1
ATOM 1534 N N . LEU A 1 198 ? 14.420 -13.573 7.220 1.00 9.81 198 LEU A N 1
ATOM 1535 C CA . LEU A 1 198 ? 13.521 -13.975 8.295 1.00 9.97 198 LEU A CA 1
ATOM 1536 C C . LEU A 1 198 ? 12.546 -15.003 7.717 1.00 6.85 198 LEU A C 1
ATOM 1537 O O . LEU A 1 198 ? 12.071 -15.894 8.419 1.00 6.17 198 LEU A O 1
ATOM 1542 N N . SER A 1 199 ? 12.266 -14.873 6.424 1.00 7.19 199 SER A N 1
ATOM 1543 C CA . SER A 1 199 ? 11.346 -15.771 5.733 1.00 6.96 199 SER A CA 1
ATOM 1544 C C . SER A 1 199 ? 11.824 -17.219 5.775 1.00 7.65 199 SER A C 1
ATOM 1545 O O . SER A 1 199 ? 11.016 -18.150 5.751 1.00 9.01 199 SER A O 1
ATOM 1548 N N . VAL A 1 200 ? 13.140 -17.396 5.842 1.00 7.63 200 VAL A N 1
ATOM 1549 C CA . VAL A 1 200 ? 13.754 -18.721 5.907 1.00 7.65 200 VAL A CA 1
ATOM 1550 C C . VAL A 1 200 ? 13.317 -19.445 7.191 1.00 8.59 200 VAL A C 1
ATOM 1551 O O . VAL A 1 200 ? 13.186 -20.665 7.214 1.00 6.63 200 VAL A O 1
ATOM 1555 N N . MET A 1 201 ? 13.075 -18.683 8.255 1.00 9.80 201 MET A N 1
ATOM 1556 C CA . MET A 1 201 ? 12.648 -19.282 9.519 1.00 10.99 201 MET A CA 1
ATOM 1557 C C . MET A 1 201 ? 11.305 -20.006 9.383 1.00 10.72 201 MET A C 1
ATOM 1558 O O . MET A 1 201 ? 11.008 -20.920 10.154 1.00 10.78 201 MET A O 1
ATOM 1563 N N . ASP A 1 202 ? 10.479 -19.602 8.425 1.00 10.65 202 ASP A N 1
ATOM 1564 C CA . ASP A 1 202 ? 9.206 -20.293 8.265 1.00 11.65 202 ASP A CA 1
ATOM 1565 C C . ASP A 1 202 ? 9.171 -21.192 7.035 1.00 10.46 202 ASP A C 1
ATOM 1566 O O . ASP A 1 202 ? 8.569 -22.265 7.066 1.00 9.70 202 ASP A O 1
ATOM 1571 N N . ILE A 1 203 ? 9.848 -20.779 5.968 1.00 9.04 203 ILE A N 1
ATOM 1572 C CA . ILE A 1 203 ? 9.862 -21.557 4.730 1.00 10.03 203 ILE A CA 1
ATOM 1573 C C . ILE A 1 203 ? 10.328 -23.003 4.886 1.00 10.70 203 ILE A C 1
ATOM 1574 O O . ILE A 1 203 ? 9.588 -23.949 4.609 1.00 10.70 203 ILE A O 1
ATOM 1579 N N . TYR A 1 204 ? 11.566 -23.176 5.325 1.00 9.65 204 TYR A N 1
ATOM 1580 C CA . TYR A 1 204 ? 12.112 -24.514 5.445 1.00 11.43 204 TYR A CA 1
ATOM 1581 C C . TYR A 1 204 ? 11.576 -25.360 6.591 1.00 11.11 204 TYR A C 1
ATOM 1582 O O . TYR A 1 204 ? 11.326 -26.551 6.414 1.00 11.14 204 TYR A O 1
ATOM 1591 N N . PRO A 1 205 ? 11.387 -24.770 7.779 1.00 12.46 205 PRO A N 1
ATOM 1592 C CA . PRO A 1 205 ? 10.848 -25.626 8.840 1.00 11.50 205 PRO A CA 1
ATOM 1593 C C . PRO A 1 205 ? 9.461 -26.137 8.410 1.00 12.49 205 PRO A C 1
ATOM 1594 O O . PRO A 1 205 ? 9.073 -27.266 8.722 1.00 11.23 205 PRO A O 1
ATOM 1598 N N . SER A 1 206 ? 8.721 -25.304 7.683 1.00 11.80 206 SER A N 1
ATOM 1599 C CA . SER A 1 206 ? 7.393 -25.696 7.213 1.00 12.83 206 SER A CA 1
ATOM 1600 C C . SER A 1 206 ? 7.498 -26.850 6.224 1.00 12.14 206 SER A C 1
ATOM 1601 O O . SER A 1 206 ? 6.854 -27.884 6.386 1.00 13.64 206 SER A O 1
ATOM 1604 N N . LEU A 1 207 ? 8.319 -26.663 5.200 1.00 12.31 207 LEU A N 1
ATOM 1605 C CA . LEU A 1 207 ? 8.506 -27.678 4.178 1.00 14.67 207 LEU A CA 1
ATOM 1606 C C . LEU A 1 207 ? 8.981 -29.022 4.733 1.00 15.11 207 LEU A C 1
ATOM 1607 O O . LEU A 1 207 ? 8.421 -30.058 4.380 1.00 17.48 207 LEU A O 1
ATOM 1612 N N . VAL A 1 208 ? 9.994 -29.019 5.600 1.00 16.76 208 VAL A N 1
ATOM 1613 C CA . VAL A 1 208 ? 10.491 -30.279 6.153 1.00 17.18 208 VAL A CA 1
ATOM 1614 C C . VAL A 1 208 ? 9.511 -30.943 7.123 1.00 16.99 208 VAL A C 1
ATOM 1615 O O . VAL A 1 208 ? 9.664 -32.121 7.439 1.00 19.50 208 VAL A O 1
ATOM 1619 N N . THR A 1 209 ? 8.512 -30.199 7.593 1.00 16.18 209 THR A N 1
ATOM 1620 C CA . THR A 1 209 ? 7.523 -30.757 8.520 1.00 16.57 209 THR A CA 1
ATOM 1621 C C . THR A 1 209 ? 6.138 -30.903 7.876 1.00 16.52 209 THR A C 1
ATOM 1622 O O . THR A 1 209 ? 5.141 -31.115 8.566 1.00 16.08 209 THR A O 1
ATOM 1626 N N . GLY A 1 210 ? 6.079 -30.780 6.553 1.00 16.27 210 GLY A N 1
ATOM 1627 C CA . GLY A 1 210 ? 4.811 -30.911 5.857 1.00 16.32 210 GLY A CA 1
ATOM 1628 C C . GLY A 1 210 ? 3.774 -29.864 6.221 1.00 16.32 210 GLY A C 1
ATOM 1629 O O . GLY A 1 210 ? 2.571 -30.137 6.186 1.00 13.90 210 GLY A O 1
ATOM 1630 N N . GLY A 1 211 ? 4.231 -28.663 6.570 1.00 15.53 211 GLY A N 1
ATOM 1631 C CA . GLY A 1 211 ? 3.303 -27.606 6.927 1.00 13.43 211 GLY A CA 1
ATOM 1632 C C . GLY A 1 211 ? 2.745 -26.857 5.729 1.00 12.78 211 GLY A C 1
ATOM 1633 O O . GLY A 1 211 ? 3.030 -27.192 4.574 1.00 11.84 211 GLY A O 1
ATOM 1634 N N . THR A 1 212 ? 1.944 -25.834 6.005 1.00 11.87 212 THR A N 1
ATOM 1635 C CA . THR A 1 212 ? 1.346 -25.017 4.957 1.00 12.70 212 THR A CA 1
ATOM 1636 C C . THR A 1 212 ? 1.758 -23.557 5.123 1.00 13.54 212 THR A C 1
ATOM 1637 O O . THR A 1 212 ? 1.454 -22.934 6.139 1.00 13.09 212 THR A O 1
ATOM 1641 N N . LEU A 1 213 ? 2.451 -23.010 4.132 1.00 13.34 213 LEU A N 1
ATOM 1642 C CA . LEU A 1 213 ? 2.860 -21.612 4.198 1.00 11.54 213 LEU A CA 1
ATOM 1643 C C . LEU A 1 213 ? 1.697 -20.713 3.750 1.00 11.54 213 LEU A C 1
ATOM 1644 O O . LEU A 1 213 ? 1.187 -20.845 2.636 1.00 9.87 213 LEU A O 1
ATOM 1649 N N . TRP A 1 214 ? 1.278 -19.812 4.635 1.00 11.92 214 TRP A N 1
ATOM 1650 C CA . TRP A 1 214 ? 0.186 -18.883 4.349 1.00 12.07 214 TRP A CA 1
ATOM 1651 C C . TRP A 1 214 ? 0.812 -17.508 4.198 1.00 11.28 214 TRP A C 1
ATOM 1652 O O . TRP A 1 214 ? 1.186 -16.866 5.180 1.00 9.42 214 TRP A O 1
ATOM 1663 N N . ALA A 1 215 ? 0.922 -17.058 2.956 1.00 12.83 215 ALA A N 1
ATOM 1664 C CA . ALA A 1 215 ? 1.539 -15.777 2.674 1.00 14.67 215 ALA A CA 1
ATOM 1665 C C . ALA A 1 215 ? 0.599 -14.587 2.741 1.00 16.13 215 ALA A C 1
ATOM 1666 O O . ALA A 1 215 ? -0.543 -14.641 2.294 1.00 18.81 215 ALA A O 1
ATOM 1668 N N . ILE A 1 216 ? 1.099 -13.510 3.323 1.00 18.29 216 ILE A N 1
ATOM 1669 C CA . ILE A 1 216 ? 0.357 -12.268 3.416 1.00 20.38 216 ILE A CA 1
ATOM 1670 C C . ILE A 1 216 ? 1.226 -11.313 2.607 1.00 20.79 216 ILE A C 1
ATOM 1671 O O . ILE A 1 216 ? 2.442 -11.278 2.786 1.00 22.37 216 ILE A O 1
ATOM 1676 N N . ASP A 1 217 ? 0.627 -10.561 1.693 1.00 21.18 217 ASP A N 1
ATOM 1677 C CA . ASP A 1 217 ? 1.429 -9.665 0.870 1.00 20.05 217 ASP A CA 1
ATOM 1678 C C . ASP A 1 217 ? 1.390 -8.200 1.277 1.00 19.47 217 ASP A C 1
ATOM 1679 O O . ASP A 1 217 ? 0.667 -7.802 2.191 1.00 17.57 217 ASP A O 1
ATOM 1684 N N . LYS A 1 218 ? 2.198 -7.411 0.581 1.00 18.42 218 LYS A N 1
ATOM 1685 C CA . LYS A 1 218 ? 2.315 -5.980 0.814 1.00 19.53 218 LYS A CA 1
ATOM 1686 C C . LYS A 1 218 ? 0.984 -5.225 0.731 1.00 18.69 218 LYS A C 1
ATOM 1687 O O . LYS A 1 218 ? 0.661 -4.445 1.629 1.00 16.88 218 LYS A O 1
ATOM 1693 N N . ASP A 1 219 ? 0.214 -5.457 -0.332 1.00 17.41 219 ASP A N 1
ATOM 1694 C CA . ASP A 1 219 ? -1.064 -4.759 -0.513 1.00 20.16 219 ASP A CA 1
ATOM 1695 C C . ASP A 1 219 ? -2.053 -5.064 0.601 1.00 18.81 219 ASP A C 1
ATOM 1696 O O . ASP A 1 219 ? -2.781 -4.190 1.064 1.00 18.53 219 ASP A O 1
ATOM 1701 N N . MET A 1 220 ? -2.077 -6.320 1.014 1.00 18.75 220 MET A N 1
ATOM 1702 C CA . MET A 1 220 ? -2.951 -6.768 2.082 1.00 20.58 220 MET A CA 1
ATOM 1703 C C . MET A 1 220 ? -2.572 -6.004 3.356 1.00 21.42 220 MET A C 1
ATOM 1704 O O . MET A 1 220 ? -3.432 -5.489 4.073 1.00 19.31 220 MET A O 1
ATOM 1709 N N . ILE A 1 221 ? -1.272 -5.924 3.621 1.00 23.22 221 ILE A N 1
ATOM 1710 C CA . ILE A 1 221 ? -0.773 -5.227 4.800 1.00 25.63 221 ILE A CA 1
ATOM 1711 C C . ILE A 1 221 ? -1.243 -3.779 4.804 1.00 26.56 221 ILE A C 1
ATOM 1712 O O . ILE A 1 221 ? -1.605 -3.240 5.849 1.00 28.07 221 ILE A O 1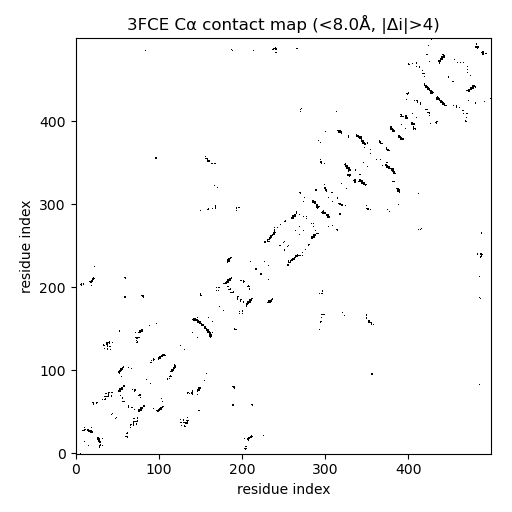
ATOM 1717 N N . ALA A 1 222 ? -1.242 -3.159 3.629 1.00 27.37 222 ALA A N 1
ATOM 1718 C CA . ALA A 1 222 ? -1.676 -1.774 3.485 1.00 30.13 222 ALA A CA 1
ATOM 1719 C C . ALA A 1 222 ? -3.164 -1.624 3.794 1.00 31.09 222 ALA A C 1
ATOM 1720 O O . ALA A 1 222 ? -3.602 -0.574 4.256 1.00 32.88 222 ALA A O 1
ATOM 1722 N N . ARG A 1 223 ? -3.940 -2.672 3.535 1.00 31.65 223 ARG A N 1
ATOM 1723 C CA . ARG A 1 223 ? -5.374 -2.631 3.800 1.00 31.83 223 ARG A CA 1
ATOM 1724 C C . ARG A 1 223 ? -5.738 -3.508 4.988 1.00 30.38 223 ARG A C 1
ATOM 1725 O O . ARG A 1 223 ? -6.154 -4.655 4.826 1.00 31.80 223 ARG A O 1
ATOM 1733 N N . PRO A 1 224 ? -5.603 -2.967 6.205 1.00 29.34 224 PRO A N 1
ATOM 1734 C CA . PRO A 1 224 ? -5.912 -3.701 7.433 1.00 28.95 224 PRO A CA 1
ATOM 1735 C C . PRO A 1 224 ? -7.123 -4.624 7.366 1.00 27.72 224 PRO A C 1
ATOM 1736 O O . PRO A 1 224 ? -7.050 -5.762 7.818 1.00 27.36 224 PRO A O 1
ATOM 1740 N N . LYS A 1 225 ? -8.231 -4.147 6.803 1.00 26.55 225 LYS A N 1
ATOM 1741 C CA . LYS A 1 225 ? -9.427 -4.977 6.707 1.00 26.18 225 LYS A CA 1
ATOM 1742 C C . LYS A 1 225 ? -9.174 -6.275 5.942 1.00 24.74 225 LYS A C 1
ATOM 1743 O O . LYS A 1 225 ? -9.674 -7.333 6.326 1.00 24.06 225 LYS A O 1
ATOM 1749 N N . ASP A 1 226 ? -8.402 -6.197 4.864 1.00 21.70 226 ASP A N 1
ATOM 1750 C CA . ASP A 1 226 ? -8.088 -7.389 4.076 1.00 21.03 226 ASP A CA 1
ATOM 1751 C C . ASP A 1 226 ? -7.138 -8.269 4.877 1.00 20.17 226 ASP A C 1
ATOM 1752 O O . ASP A 1 226 ? -7.295 -9.488 4.928 1.00 19.79 226 ASP A O 1
ATOM 1757 N N . LEU A 1 227 ? -6.153 -7.627 5.500 1.00 19.18 227 LEU A N 1
ATOM 1758 C CA . LEU A 1 227 ? -5.149 -8.320 6.303 1.00 19.46 227 LEU A CA 1
ATOM 1759 C C . LEU A 1 227 ? -5.839 -9.189 7.342 1.00 17.12 227 LEU A C 1
ATOM 1760 O O . LEU A 1 227 ? -5.709 -10.407 7.334 1.00 16.49 227 LEU A O 1
ATOM 1765 N N . PHE A 1 228 ? -6.600 -8.554 8.225 1.00 16.86 228 PHE A N 1
ATOM 1766 C CA . PHE A 1 228 ? -7.286 -9.278 9.280 1.00 16.96 228 PHE A CA 1
ATOM 1767 C C . PHE A 1 228 ? -8.293 -10.314 8.811 1.00 16.10 228 PHE A C 1
ATOM 1768 O O . PHE A 1 228 ? -8.525 -11.294 9.512 1.00 18.46 228 PHE A O 1
ATOM 1776 N N . ALA A 1 229 ? -8.871 -10.121 7.626 1.00 15.42 229 ALA A N 1
ATOM 1777 C CA . ALA A 1 229 ? -9.829 -11.085 7.088 1.00 15.77 229 ALA A CA 1
ATOM 1778 C C . ALA A 1 229 ? -9.074 -12.349 6.691 1.00 15.57 229 ALA A C 1
ATOM 1779 O O . ALA A 1 229 ? -9.586 -13.459 6.823 1.00 16.31 229 ALA A O 1
ATOM 1781 N N . SER A 1 230 ? -7.851 -12.161 6.200 1.00 16.30 230 SER A N 1
ATOM 1782 C CA . SER A 1 230 ? -6.989 -13.261 5.773 1.00 14.87 230 SER A CA 1
ATOM 1783 C C . SER A 1 230 ? -6.533 -14.092 6.975 1.00 15.99 230 SER A C 1
ATOM 1784 O O . SER A 1 230 ? -6.568 -15.325 6.946 1.00 16.93 230 SER A O 1
ATOM 1787 N N . LEU A 1 231 ? -6.101 -13.417 8.034 1.00 16.56 231 LEU A N 1
ATOM 1788 C CA . LEU A 1 231 ? -5.651 -14.122 9.227 1.00 17.88 231 LEU A CA 1
ATOM 1789 C C . LEU A 1 231 ? -6.785 -14.953 9.815 1.00 19.41 231 LEU A C 1
ATOM 1790 O O . LEU A 1 231 ? -6.569 -16.057 10.306 1.00 19.69 231 LEU A O 1
ATOM 1795 N N . GLU A 1 232 ? -7.996 -14.414 9.757 1.00 21.31 232 GLU A N 1
ATOM 1796 C CA . GLU A 1 232 ? -9.167 -15.104 10.287 1.00 24.18 232 GLU A CA 1
ATOM 1797 C C . GLU A 1 232 ? -9.394 -16.421 9.539 1.00 22.61 232 GLU A C 1
ATOM 1798 O O . GLU A 1 232 ? -9.751 -17.432 10.141 1.00 22.43 232 GLU A O 1
ATOM 1804 N N . GLN A 1 233 ? -9.174 -16.411 8.228 1.00 21.38 233 GLN A N 1
ATOM 1805 C CA . GLN A 1 233 ? -9.363 -17.610 7.416 1.00 22.04 233 GLN A CA 1
ATOM 1806 C C . GLN A 1 233 ? -8.148 -18.533 7.451 1.00 20.31 233 GLN A C 1
ATOM 1807 O O . GLN A 1 233 ? -8.269 -19.737 7.250 1.00 20.68 233 GLN A O 1
ATOM 1813 N N . SER A 1 234 ? -6.982 -17.956 7.716 1.00 19.96 234 SER A N 1
ATOM 1814 C CA . SER A 1 234 ? -5.719 -18.691 7.734 1.00 18.12 234 SER A CA 1
ATOM 1815 C C . SER A 1 234 ? -5.611 -19.904 8.649 1.00 18.22 234 SER A C 1
ATOM 1816 O O . SER A 1 234 ? -5.116 -20.949 8.236 1.00 15.83 234 SER A O 1
ATOM 1819 N N . ASP A 1 235 ? -6.061 -19.759 9.891 1.00 19.69 235 ASP A N 1
ATOM 1820 C CA . ASP A 1 235 ? -5.947 -20.825 10.886 1.00 19.64 235 ASP A CA 1
ATOM 1821 C C . ASP A 1 235 ? -4.460 -21.060 11.160 1.00 18.94 235 ASP A C 1
ATOM 1822 O O . ASP A 1 235 ? -4.019 -22.187 11.402 1.00 17.11 235 ASP A O 1
ATOM 1827 N N . ILE A 1 236 ? -3.693 -19.976 11.111 1.00 17.24 236 ILE A N 1
ATOM 1828 C CA . ILE A 1 236 ? -2.256 -20.023 11.352 1.00 16.59 236 ILE A CA 1
ATOM 1829 C C . ILE A 1 236 ? -1.928 -20.576 12.743 1.00 16.67 236 ILE A C 1
ATOM 1830 O O . ILE A 1 236 ? -2.571 -20.217 13.733 1.00 14.68 236 ILE A O 1
ATOM 1835 N N . GLN A 1 237 ? -0.922 -21.446 12.803 1.00 15.84 237 GLN A N 1
ATOM 1836 C CA . GLN A 1 237 ? -0.502 -22.075 14.053 1.00 14.26 237 GLN A CA 1
ATOM 1837 C C . GLN A 1 237 ? 0.907 -21.654 14.457 1.00 14.26 237 GLN A C 1
ATOM 1838 O O . GLN A 1 237 ? 1.235 -21.620 15.642 1.00 13.44 237 GLN A O 1
ATOM 1844 N N . VAL A 1 238 ? 1.742 -21.353 13.463 1.00 13.52 238 VAL A N 1
ATOM 1845 C CA . VAL A 1 238 ? 3.106 -20.900 13.710 1.00 11.89 238 VAL A CA 1
ATOM 1846 C C . VAL A 1 238 ? 3.249 -19.511 13.086 1.00 13.47 238 VAL A C 1
ATOM 1847 O O . VAL A 1 238 ? 3.099 -19.339 11.875 1.00 11.00 238 VAL A O 1
ATOM 1851 N N . TRP A 1 239 ? 3.518 -18.519 13.930 1.00 12.26 239 TRP A N 1
ATOM 1852 C CA . TRP A 1 239 ? 3.631 -17.133 13.496 1.00 12.86 239 TRP A CA 1
ATOM 1853 C C . TRP A 1 239 ? 5.076 -16.641 13.508 1.00 12.18 239 TRP A C 1
ATOM 1854 O O . TRP A 1 239 ? 5.679 -16.505 14.568 1.00 13.13 239 TRP A O 1
ATOM 1865 N N . THR A 1 240 ? 5.630 -16.390 12.326 1.00 11.95 240 THR A N 1
ATOM 1866 C CA . THR A 1 240 ? 7.000 -15.895 12.210 1.00 7.94 240 THR A CA 1
ATOM 1867 C C . THR A 1 240 ? 6.947 -14.474 11.660 1.00 8.98 240 THR A C 1
ATOM 1868 O O . THR A 1 240 ? 6.482 -14.257 10.541 1.00 9.53 240 THR A O 1
ATOM 1872 N N . SER A 1 241 ? 7.406 -13.500 12.435 1.00 7.44 241 SER A N 1
ATOM 1873 C CA . SER A 1 241 ? 7.392 -12.121 11.949 1.00 9.23 241 SER A CA 1
ATOM 1874 C C . SER A 1 241 ? 8.345 -11.245 12.749 1.00 9.85 241 SER A C 1
ATOM 1875 O O . SER A 1 241 ? 8.971 -11.697 13.717 1.00 10.44 241 SER A O 1
ATOM 1878 N N . THR A 1 242 ? 8.471 -9.991 12.332 1.00 8.71 242 THR A N 1
ATOM 1879 C CA . THR A 1 242 ? 9.315 -9.055 13.054 1.00 10.09 242 THR A CA 1
ATOM 1880 C C . THR A 1 242 ? 8.473 -8.545 14.210 1.00 11.32 242 THR A C 1
ATOM 1881 O O . THR A 1 242 ? 7.241 -8.659 14.193 1.00 12.21 242 THR A O 1
ATOM 1885 N N . PRO A 1 243 ? 9.118 -7.985 15.237 1.00 11.50 243 PRO A N 1
ATOM 1886 C CA . PRO A 1 243 ? 8.354 -7.463 16.373 1.00 12.25 243 PRO A CA 1
ATOM 1887 C C . PRO A 1 243 ? 7.411 -6.339 15.930 1.00 13.17 243 PRO A C 1
ATOM 1888 O O . PRO A 1 243 ? 6.273 -6.249 16.386 1.00 12.58 243 PRO A O 1
ATOM 1892 N N . SER A 1 244 ? 7.886 -5.483 15.030 1.00 13.40 244 SER A N 1
ATOM 1893 C CA . SER A 1 244 ? 7.068 -4.372 14.558 1.00 13.93 244 SER A CA 1
ATOM 1894 C C . SER A 1 244 ? 5.778 -4.853 13.903 1.00 13.81 244 SER A C 1
ATOM 1895 O O . SER A 1 244 ? 4.714 -4.270 14.105 1.00 13.52 244 SER A O 1
ATOM 1898 N N . PHE A 1 245 ? 5.863 -5.923 13.128 1.00 13.98 245 PHE A N 1
ATOM 1899 C CA . PHE A 1 245 ? 4.674 -6.428 12.472 1.00 14.77 245 PHE A CA 1
ATOM 1900 C C . PHE A 1 245 ? 3.643 -6.916 13.475 1.00 14.57 245 PHE A C 1
ATOM 1901 O O . PHE A 1 245 ? 2.457 -6.643 13.327 1.00 14.81 245 PHE A O 1
ATOM 1909 N N . ALA A 1 246 ? 4.089 -7.631 14.501 1.00 13.88 246 ALA A N 1
ATOM 1910 C CA . ALA A 1 246 ? 3.159 -8.133 15.505 1.00 14.27 246 ALA A CA 1
ATOM 1911 C C . ALA A 1 246 ? 2.541 -6.967 16.261 1.00 15.84 246 ALA A C 1
ATOM 1912 O O . ALA A 1 246 ? 1.344 -6.965 16.560 1.00 13.90 246 ALA A O 1
ATOM 1914 N N . GLU A 1 247 ? 3.362 -5.969 16.561 1.00 15.91 247 GLU A N 1
ATOM 1915 C CA . GLU A 1 247 ? 2.890 -4.801 17.291 1.00 19.68 247 GLU A CA 1
ATOM 1916 C C . GLU A 1 247 ? 1.768 -4.086 16.531 1.00 19.31 247 GLU A C 1
ATOM 1917 O O . GLU A 1 247 ? 0.783 -3.653 17.131 1.00 19.36 247 GLU A O 1
ATOM 1923 N N . MET A 1 248 ? 1.910 -3.978 15.212 1.00 19.73 248 MET A N 1
ATOM 1924 C CA . MET A 1 248 ? 0.898 -3.317 14.394 1.00 21.22 248 MET A CA 1
ATOM 1925 C C . MET A 1 248 ? -0.402 -4.128 14.425 1.00 21.19 248 MET A C 1
ATOM 1926 O O . MET A 1 248 ? -1.496 -3.562 14.514 1.00 21.95 248 MET A O 1
ATOM 1931 N N . CYS A 1 249 ? -0.279 -5.451 14.351 1.00 20.44 249 CYS A N 1
ATOM 1932 C CA . CYS A 1 249 ? -1.447 -6.327 14.399 1.00 19.79 249 CYS A CA 1
ATOM 1933 C C . CYS A 1 249 ? -2.101 -6.162 15.759 1.00 20.69 249 CYS A C 1
ATOM 1934 O O . CYS A 1 249 ? -3.318 -6.284 15.894 1.00 20.69 249 CYS A O 1
ATOM 1937 N N . LEU A 1 250 ? -1.281 -5.883 16.768 1.00 21.07 250 LEU A N 1
ATOM 1938 C CA . LEU A 1 250 ? -1.787 -5.706 18.124 1.00 23.24 250 LEU A CA 1
ATOM 1939 C C . LEU A 1 250 ? -2.609 -4.436 18.292 1.00 22.97 250 LEU A C 1
ATOM 1940 O O . LEU A 1 250 ? -3.328 -4.288 19.277 1.00 24.51 250 LEU A O 1
ATOM 1945 N N . MET A 1 251 ? -2.514 -3.520 17.335 1.00 24.65 251 MET A N 1
ATOM 1946 C CA . MET A 1 251 ? -3.290 -2.289 17.415 1.00 25.70 251 MET A CA 1
ATOM 1947 C C . MET A 1 251 ? -4.755 -2.586 17.086 1.00 24.70 251 MET A C 1
ATOM 1948 O O . MET A 1 251 ? -5.633 -1.763 17.338 1.00 24.13 251 MET A O 1
ATOM 1953 N N . GLU A 1 252 ? -5.015 -3.762 16.519 1.00 22.97 252 GLU A N 1
ATOM 1954 C CA . GLU A 1 252 ? -6.380 -4.158 16.188 1.00 24.54 252 GLU A CA 1
ATOM 1955 C C . GLU A 1 252 ? -6.963 -4.987 17.331 1.00 23.72 252 GLU A C 1
ATOM 1956 O O . GLU A 1 252 ? -6.428 -6.037 17.685 1.00 22.17 252 GLU A O 1
ATOM 1962 N N . ALA A 1 253 ? -8.073 -4.519 17.889 1.00 24.36 253 ALA A N 1
ATOM 1963 C CA . ALA A 1 253 ? -8.720 -5.195 19.007 1.00 24.48 253 ALA A CA 1
ATOM 1964 C C . ALA A 1 253 ? -9.101 -6.648 18.745 1.00 23.98 253 ALA A C 1
ATOM 1965 O O . ALA A 1 253 ? -9.076 -7.472 19.658 1.00 24.73 253 ALA A O 1
ATOM 1967 N N . SER A 1 254 ? -9.459 -6.968 17.507 1.00 23.21 254 SER A N 1
ATOM 1968 C CA . SER A 1 254 ? -9.860 -8.331 17.178 1.00 22.86 254 SER A CA 1
ATOM 1969 C C . SER A 1 254 ? -8.684 -9.287 16.984 1.00 21.78 254 SER A C 1
ATOM 1970 O O . SER A 1 254 ? -8.881 -10.493 16.854 1.00 20.94 254 SER A O 1
ATOM 1973 N N . PHE A 1 255 ? -7.465 -8.756 16.961 1.00 21.14 255 PHE A N 1
ATOM 1974 C CA . PHE A 1 255 ? -6.296 -9.613 16.802 1.00 20.80 255 PHE A CA 1
ATOM 1975 C C . PHE A 1 255 ? -6.094 -10.318 18.132 1.00 19.94 255 PHE A C 1
ATOM 1976 O O . PHE A 1 255 ? -5.389 -9.825 19.011 1.00 20.88 255 PHE A O 1
ATOM 1984 N N . SER A 1 256 ? -6.720 -11.477 18.272 1.00 21.38 256 SER A N 1
ATOM 1985 C CA . SER A 1 256 ? -6.638 -12.237 19.505 1.00 23.79 256 SER A CA 1
ATOM 1986 C C . SER A 1 256 ? -6.870 -13.717 19.212 1.00 23.84 256 SER A C 1
ATOM 1987 O O . SER A 1 256 ? -6.971 -14.120 18.054 1.00 22.49 256 SER A O 1
ATOM 1990 N N . GLU A 1 257 ? -6.958 -14.518 20.268 1.00 23.96 257 GLU A N 1
ATOM 1991 C CA . GLU A 1 257 ? -7.183 -15.952 20.141 1.00 26.11 257 GLU A CA 1
ATOM 1992 C C . GLU A 1 257 ? -8.442 -16.234 19.320 1.00 26.77 257 GLU A C 1
ATOM 1993 O O . GLU A 1 257 ? -8.525 -17.240 18.618 1.00 27.35 257 GLU A O 1
ATOM 1999 N N . SER A 1 258 ? -9.419 -15.339 19.424 1.00 25.92 258 SER A N 1
ATOM 2000 C CA . SER A 1 258 ? -10.683 -15.474 18.705 1.00 27.90 258 SER A CA 1
ATOM 2001 C C . SER A 1 258 ? -10.486 -15.505 17.191 1.00 25.71 258 SER A C 1
ATOM 2002 O O . SER A 1 258 ? -11.223 -16.170 16.467 1.00 25.00 258 SER A O 1
ATOM 2005 N N . MET A 1 259 ? -9.487 -14.772 16.720 1.00 24.48 259 MET A N 1
ATOM 2006 C CA . MET A 1 259 ? -9.186 -14.702 15.297 1.00 22.67 259 MET A CA 1
ATOM 2007 C C . MET A 1 259 ? -8.320 -15.879 14.842 1.00 22.56 259 MET A C 1
ATOM 2008 O O . MET A 1 259 ? -8.484 -16.390 13.736 1.00 23.05 259 MET A O 1
ATOM 2013 N N . LEU A 1 260 ? -7.400 -16.295 15.706 1.00 20.67 260 LEU A N 1
ATOM 2014 C CA . LEU A 1 260 ? -6.487 -17.399 15.428 1.00 20.90 260 LEU A CA 1
ATOM 2015 C C . LEU A 1 260 ? -6.536 -18.346 16.622 1.00 20.67 260 LEU A C 1
ATOM 2016 O O . LEU A 1 260 ? -5.608 -18.396 17.434 1.00 18.20 260 LEU A O 1
ATOM 2021 N N . PRO A 1 261 ? -7.627 -19.120 16.734 1.00 20.90 261 PRO A N 1
ATOM 2022 C CA . PRO A 1 261 ? -7.838 -20.074 17.824 1.00 21.93 261 PRO A CA 1
ATOM 2023 C C . PRO A 1 261 ? -6.790 -21.172 17.956 1.00 21.66 261 PRO A C 1
ATOM 2024 O O . PRO A 1 261 ? -6.548 -21.668 19.055 1.00 22.81 261 PRO A O 1
ATOM 2028 N N . ASN A 1 262 ? -6.156 -21.544 16.850 1.00 21.22 262 ASN A N 1
ATOM 2029 C CA . ASN A 1 262 ? -5.160 -22.604 16.907 1.00 22.20 262 ASN A CA 1
ATOM 2030 C C . ASN A 1 262 ? -3.711 -22.122 16.929 1.00 20.80 262 ASN A C 1
ATOM 2031 O O . ASN A 1 262 ? -2.794 -22.885 16.636 1.00 20.15 262 ASN A O 1
ATOM 2036 N N . MET A 1 263 ? -3.510 -20.859 17.292 1.00 21.12 263 MET A N 1
ATOM 2037 C CA . MET A 1 263 ? -2.166 -20.309 17.377 1.00 20.76 263 MET A CA 1
ATOM 2038 C C . MET A 1 263 ? -1.440 -21.091 18.462 1.00 21.43 263 MET A C 1
ATOM 2039 O O . MET A 1 263 ? -1.988 -21.341 19.536 1.00 22.16 263 MET A O 1
ATOM 2044 N N . LYS A 1 264 ? -0.207 -21.482 18.187 1.00 19.63 264 LYS A N 1
ATOM 2045 C CA . LYS A 1 264 ? 0.551 -22.254 19.154 1.00 19.69 264 LYS A CA 1
ATOM 2046 C C . LYS A 1 264 ? 1.990 -21.767 19.330 1.00 17.85 264 LYS A C 1
ATOM 2047 O O . LYS A 1 264 ? 2.588 -21.961 20.390 1.00 15.48 264 LYS A O 1
ATOM 2053 N N . THR A 1 265 ? 2.530 -21.092 18.316 1.00 15.35 265 THR A N 1
ATOM 2054 C CA . THR A 1 265 ? 3.909 -20.623 18.389 1.00 14.55 265 THR A CA 1
ATOM 2055 C C . THR A 1 265 ? 4.213 -19.303 17.689 1.00 13.47 265 THR A C 1
ATOM 2056 O O . THR A 1 265 ? 3.954 -19.150 16.504 1.00 13.04 265 THR A O 1
ATOM 2060 N N . PHE A 1 266 ? 4.772 -18.361 18.440 1.00 13.63 266 PHE A N 1
ATOM 2061 C CA . PHE A 1 266 ? 5.180 -17.067 17.902 1.00 12.78 266 PHE A CA 1
ATOM 2062 C C . PHE A 1 266 ? 6.706 -17.103 17.853 1.00 12.69 266 PHE A C 1
ATOM 2063 O O . PHE A 1 266 ? 7.351 -17.389 18.866 1.00 11.60 266 PHE A O 1
ATOM 2071 N N . LEU A 1 267 ? 7.270 -16.819 16.682 1.00 11.00 267 LEU A N 1
ATOM 2072 C CA . LEU A 1 267 ? 8.721 -16.794 16.483 1.00 10.00 267 LEU A CA 1
ATOM 2073 C C . LEU A 1 267 ? 9.097 -15.383 16.046 1.00 10.61 267 LEU A C 1
ATOM 2074 O O . LEU A 1 267 ? 8.598 -14.895 15.033 1.00 11.71 267 LEU A O 1
ATOM 2079 N N . PHE A 1 268 ? 9.972 -14.732 16.807 1.00 10.22 268 PHE A N 1
ATOM 2080 C CA . PHE A 1 268 ? 10.393 -13.364 16.503 1.00 9.90 268 PHE A CA 1
ATOM 2081 C C . PHE A 1 268 ? 11.896 -13.233 16.279 1.00 10.27 268 PHE A C 1
ATOM 2082 O O . PHE A 1 268 ? 12.698 -13.883 16.952 1.00 8.46 268 PHE A O 1
ATOM 2090 N N . CYS A 1 269 ? 12.273 -12.370 15.340 1.00 11.56 269 CYS A N 1
ATOM 2091 C CA . CYS A 1 269 ? 13.678 -12.132 15.034 1.00 10.78 269 CYS A CA 1
ATOM 2092 C C . CYS A 1 269 ? 13.789 -10.833 14.242 1.00 11.47 269 CYS A C 1
ATOM 2093 O O . CYS A 1 269 ? 12.781 -10.317 13.753 1.00 10.96 269 CYS A O 1
ATOM 2096 N N . GLY A 1 270 ? 14.999 -10.289 14.130 1.00 11.20 270 GLY A N 1
ATOM 2097 C CA . GLY A 1 270 ? 15.178 -9.077 13.343 1.00 10.28 270 GLY A CA 1
ATOM 2098 C C . GLY A 1 270 ? 15.287 -7.745 14.060 1.00 12.71 270 GLY A C 1
ATOM 2099 O O . GLY A 1 270 ? 16.006 -6.860 13.595 1.00 13.78 270 GLY A O 1
ATOM 2100 N N . GLU A 1 271 ? 14.556 -7.585 15.160 1.00 11.95 271 GLU A N 1
ATOM 2101 C CA . GLU A 1 271 ? 14.583 -6.354 15.944 1.00 11.98 271 GLU A CA 1
ATOM 2102 C C . GLU A 1 271 ? 14.346 -6.661 17.413 1.00 12.92 271 GLU A C 1
ATOM 2103 O O . GLU A 1 271 ? 14.083 -7.798 17.794 1.00 10.58 271 GLU A O 1
ATOM 2109 N N . VAL A 1 272 ? 14.415 -5.620 18.235 1.00 13.49 272 VAL A N 1
ATOM 2110 C CA . VAL A 1 272 ? 14.164 -5.764 19.660 1.00 12.35 272 VAL A CA 1
ATOM 2111 C C . VAL A 1 272 ? 12.702 -6.166 19.853 1.00 13.41 272 VAL A C 1
ATOM 2112 O O . VAL A 1 272 ? 11.800 -5.596 19.226 1.00 10.88 272 VAL A O 1
ATOM 2116 N N . LEU A 1 273 ? 12.474 -7.171 20.693 1.00 13.82 273 LEU A N 1
ATOM 2117 C CA . LEU A 1 273 ? 11.118 -7.620 21.000 1.00 14.75 273 LEU A CA 1
ATOM 2118 C C . LEU A 1 273 ? 10.810 -6.956 22.334 1.00 14.38 273 LEU A C 1
ATOM 2119 O O . LEU A 1 273 ? 11.359 -7.338 23.357 1.00 15.44 273 LEU A O 1
ATOM 2124 N N . PRO A 1 274 ? 9.936 -5.942 22.342 1.00 16.26 274 PRO A N 1
ATOM 2125 C CA . PRO A 1 274 ? 9.655 -5.304 23.629 1.00 16.56 274 PRO A CA 1
ATOM 2126 C C . PRO A 1 274 ? 8.965 -6.220 24.622 1.00 15.93 274 PRO A C 1
ATOM 2127 O O . PRO A 1 274 ? 8.091 -7.005 24.259 1.00 17.37 274 PRO A O 1
ATOM 2131 N N . ASN A 1 275 ? 9.368 -6.111 25.880 1.00 17.61 275 ASN A N 1
ATOM 2132 C CA . ASN A 1 275 ? 8.772 -6.900 26.947 1.00 19.53 275 ASN A CA 1
ATOM 2133 C C . ASN A 1 275 ? 7.258 -6.697 26.859 1.00 21.07 275 ASN A C 1
ATOM 2134 O O . ASN A 1 275 ? 6.483 -7.643 26.997 1.00 21.72 275 ASN A O 1
ATOM 2139 N N . GLU A 1 276 ? 6.849 -5.460 26.584 1.00 22.16 276 GLU A N 1
ATOM 2140 C CA . GLU A 1 276 ? 5.431 -5.113 26.497 1.00 24.30 276 GLU A CA 1
ATOM 2141 C C . GLU A 1 276 ? 4.677 -5.853 25.399 1.00 23.11 276 GLU A C 1
ATOM 2142 O O . GLU A 1 276 ? 3.526 -6.248 25.593 1.00 23.26 276 GLU A O 1
ATOM 2148 N N . VAL A 1 277 ? 5.316 -6.034 24.246 1.00 20.70 277 VAL A N 1
ATOM 2149 C CA . VAL A 1 277 ? 4.684 -6.737 23.134 1.00 19.27 277 VAL A CA 1
ATOM 2150 C C . VAL A 1 277 ? 4.421 -8.198 23.485 1.00 19.30 277 VAL A C 1
ATOM 2151 O O . VAL A 1 277 ? 3.363 -8.743 23.161 1.00 19.17 277 VAL A O 1
ATOM 2155 N N . ALA A 1 278 ? 5.393 -8.833 24.136 1.00 18.40 278 ALA A N 1
ATOM 2156 C CA . ALA A 1 278 ? 5.263 -10.233 24.538 1.00 17.05 278 ALA A CA 1
ATOM 2157 C C . ALA A 1 278 ? 4.141 -10.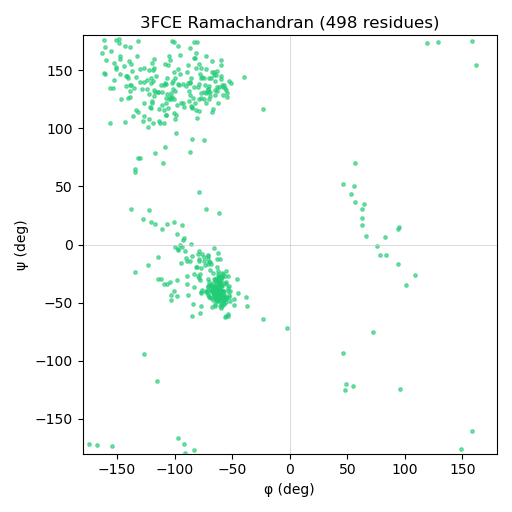404 25.564 1.00 17.27 278 ALA A C 1
ATOM 2158 O O . ALA A 1 278 ? 3.396 -11.383 25.517 1.00 16.57 278 ALA A O 1
ATOM 2160 N N . ARG A 1 279 ? 4.037 -9.456 26.493 1.00 18.44 279 ARG A N 1
ATOM 2161 C CA . ARG A 1 279 ? 2.993 -9.484 27.522 1.00 22.26 279 ARG A CA 1
ATOM 2162 C C . ARG A 1 279 ? 1.620 -9.481 26.851 1.00 22.43 279 ARG A C 1
ATOM 2163 O O . ARG A 1 279 ? 0.747 -10.279 27.191 1.00 23.36 279 ARG A O 1
ATOM 2171 N N . LYS A 1 280 ? 1.435 -8.569 25.902 1.00 22.59 280 LYS A N 1
ATOM 2172 C CA . LYS A 1 280 ? 0.170 -8.456 25.184 1.00 22.85 280 LYS A CA 1
ATOM 2173 C C . LYS A 1 280 ? -0.184 -9.739 24.444 1.00 22.61 280 LYS A C 1
ATOM 2174 O O . LYS A 1 280 ? -1.345 -10.145 24.412 1.00 23.36 280 LYS A O 1
ATOM 2180 N N . LEU A 1 281 ? 0.818 -10.384 23.855 1.00 21.92 281 LEU A N 1
ATOM 2181 C CA . LEU A 1 281 ? 0.590 -11.623 23.121 1.00 21.06 281 LEU A CA 1
ATOM 2182 C C . LEU A 1 281 ? 0.119 -12.747 24.038 1.00 21.21 281 LEU A C 1
ATOM 2183 O O . LEU A 1 281 ? -0.755 -13.532 23.672 1.00 20.19 281 LEU A O 1
ATOM 2188 N N . ILE A 1 282 ? 0.706 -12.833 25.227 1.00 20.46 282 ILE A N 1
ATOM 2189 C CA . ILE A 1 282 ? 0.309 -13.866 26.177 1.00 21.69 282 ILE A CA 1
ATOM 2190 C C . ILE A 1 282 ? -1.148 -13.646 26.584 1.00 21.77 282 ILE A C 1
ATOM 2191 O O . ILE A 1 282 ? -1.929 -14.594 26.652 1.00 23.69 282 ILE A O 1
ATOM 2196 N N . GLU A 1 283 ? -1.510 -12.393 26.846 1.00 21.98 283 GLU A N 1
ATOM 2197 C CA . GLU A 1 283 ? -2.883 -12.052 27.220 1.00 24.91 283 GLU A CA 1
ATOM 2198 C C . GLU A 1 283 ? -3.846 -12.449 26.109 1.00 24.90 283 GLU A C 1
ATOM 2199 O O . GLU A 1 283 ? -4.813 -13.179 26.338 1.00 25.24 283 GLU A O 1
ATOM 2205 N N . ARG A 1 284 ? -3.564 -11.952 24.906 1.00 22.90 284 ARG A N 1
ATOM 2206 C CA . ARG A 1 284 ? -4.378 -12.208 23.721 1.00 22.48 284 ARG A CA 1
ATOM 2207 C C . ARG A 1 284 ? -4.400 -13.677 23.294 1.00 21.16 284 ARG A C 1
ATOM 2208 O O . ARG A 1 284 ? -5.407 -14.166 22.783 1.00 19.86 284 ARG A O 1
ATOM 2216 N N . PHE A 1 285 ? -3.280 -14.366 23.491 1.00 20.89 285 PHE A N 1
ATOM 2217 C CA . PHE A 1 285 ? -3.140 -15.764 23.095 1.00 20.49 285 PHE A CA 1
ATOM 2218 C C . PHE A 1 285 ? -2.545 -16.599 24.228 1.00 21.32 285 PHE A C 1
ATOM 2219 O O . PHE A 1 285 ? -1.383 -17.003 24.170 1.00 19.84 285 PHE A O 1
ATOM 2227 N N . PRO A 1 286 ? -3.346 -16.890 25.264 1.00 22.08 286 PRO A N 1
ATOM 2228 C CA . PRO A 1 286 ? -2.894 -17.678 26.415 1.00 23.50 286 PRO A CA 1
ATOM 2229 C C . PRO A 1 286 ? -2.427 -19.099 26.103 1.00 23.98 286 PRO A C 1
ATOM 2230 O O . PRO A 1 286 ? -1.814 -19.750 26.944 1.00 24.61 286 PRO A O 1
ATOM 2234 N N . LYS A 1 287 ? -2.699 -19.581 24.896 1.00 25.23 287 LYS A N 1
ATOM 2235 C CA . LYS A 1 287 ? -2.292 -20.936 24.533 1.00 27.26 287 LYS A CA 1
ATOM 2236 C C . LYS A 1 287 ? -1.011 -20.983 23.692 1.00 26.49 287 LYS A C 1
ATOM 2237 O O . LYS A 1 287 ? -0.515 -22.062 23.364 1.00 26.46 287 LYS A O 1
ATOM 2243 N N . ALA A 1 288 ? -0.461 -19.820 23.361 1.00 23.88 288 ALA A N 1
ATOM 2244 C CA . ALA A 1 288 ? 0.738 -19.784 22.533 1.00 22.80 288 ALA A CA 1
ATOM 2245 C C . ALA A 1 288 ? 2.064 -19.655 23.269 1.00 21.64 288 ALA A C 1
ATOM 2246 O O . ALA A 1 288 ? 2.141 -19.078 24.351 1.00 23.15 288 ALA A O 1
ATOM 2248 N N . THR A 1 289 ? 3.105 -20.212 22.653 1.00 19.94 289 THR A N 1
ATOM 2249 C CA . THR A 1 289 ? 4.472 -20.167 23.164 1.00 18.20 289 THR A CA 1
ATOM 2250 C C . THR A 1 289 ? 5.178 -19.045 22.395 1.00 17.62 289 THR A C 1
ATOM 2251 O O . THR A 1 289 ? 5.087 -18.979 21.170 1.00 17.91 289 THR A O 1
ATOM 2255 N N . ILE A 1 290 ? 5.871 -18.165 23.107 1.00 15.43 290 ILE A N 1
ATOM 2256 C CA . ILE A 1 290 ? 6.586 -17.059 22.464 1.00 13.96 290 ILE A CA 1
ATOM 2257 C C . ILE A 1 290 ? 8.087 -17.305 22.487 1.00 14.07 290 ILE A C 1
ATOM 2258 O O . ILE A 1 290 ? 8.662 -17.594 23.541 1.00 10.78 290 ILE A O 1
ATOM 2263 N N . MET A 1 291 ? 8.720 -17.169 21.325 1.00 13.81 291 MET A N 1
ATOM 2264 C CA . MET A 1 291 ? 10.154 -17.378 21.217 1.00 14.42 291 MET A CA 1
ATOM 2265 C C . MET A 1 291 ? 10.846 -16.135 20.669 1.00 13.81 291 MET A C 1
ATOM 2266 O O . MET A 1 291 ? 10.413 -15.577 19.666 1.00 13.80 291 MET A O 1
ATOM 2271 N N . ASN A 1 292 ? 11.898 -15.679 21.341 1.00 10.10 292 ASN A N 1
ATOM 2272 C CA . ASN A 1 292 ? 12.652 -14.543 20.835 1.00 11.27 292 ASN A CA 1
ATOM 2273 C C . ASN A 1 292 ? 13.953 -15.172 20.349 1.00 10.01 292 ASN A C 1
ATOM 2274 O O . ASN A 1 292 ? 14.491 -16.062 21.005 1.00 10.31 292 ASN A O 1
ATOM 2279 N N . THR A 1 293 ? 14.432 -14.731 19.191 1.00 10.48 293 THR A N 1
ATOM 2280 C CA . THR A 1 293 ? 15.664 -15.255 18.601 1.00 10.23 293 THR A CA 1
ATOM 2281 C C . THR A 1 293 ? 16.480 -14.096 18.046 1.00 10.36 293 THR A C 1
ATOM 2282 O O . THR A 1 293 ? 15.924 -13.057 17.702 1.00 10.40 293 THR A O 1
ATOM 2286 N N . TYR A 1 294 ? 17.793 -14.290 17.933 1.00 10.40 294 TYR A N 1
ATOM 2287 C CA . TYR A 1 294 ? 18.687 -13.251 17.427 1.00 9.76 294 TYR A CA 1
ATOM 2288 C C . TYR A 1 294 ? 19.732 -13.784 16.456 1.00 10.32 294 TYR A C 1
ATOM 2289 O O . TYR A 1 294 ? 20.193 -14.919 16.573 1.00 8.99 294 TYR A O 1
ATOM 2298 N N . GLY A 1 295 ? 20.128 -12.933 15.516 1.00 13.66 295 GLY A N 1
ATOM 2299 C CA . GLY A 1 295 ? 21.151 -13.320 14.570 1.00 9.87 295 GLY A CA 1
ATOM 2300 C C . GLY A 1 295 ? 21.174 -12.438 13.345 1.00 10.96 295 GLY A C 1
ATOM 2301 O O . GLY A 1 295 ? 20.173 -11.809 13.005 1.00 12.63 295 GLY A O 1
ATOM 2302 N N . PRO A 1 296 ? 22.329 -12.337 12.681 1.00 11.12 296 PRO A N 1
ATOM 2303 C CA . PRO A 1 296 ? 22.469 -11.525 11.473 1.00 10.64 296 PRO A CA 1
ATOM 2304 C C . PRO A 1 296 ? 22.284 -12.463 10.293 1.00 12.17 296 PRO A C 1
ATOM 2305 O O . PRO A 1 296 ? 22.386 -13.677 10.453 1.00 13.55 296 PRO A O 1
ATOM 2309 N N . THR A 1 297 ? 22.018 -11.908 9.117 1.00 12.75 297 THR A N 1
ATOM 2310 C CA . THR A 1 297 ? 21.853 -12.708 7.909 1.00 13.79 297 THR A CA 1
ATOM 2311 C C . THR A 1 297 ? 23.138 -13.514 7.671 1.00 14.03 297 THR A C 1
ATOM 2312 O O . THR A 1 297 ? 23.100 -14.661 7.220 1.00 11.99 297 THR A O 1
ATOM 2316 N N . GLU A 1 298 ? 24.271 -12.896 7.996 1.00 14.47 298 GLU A N 1
ATOM 2317 C CA . GLU A 1 298 ? 25.589 -13.501 7.833 1.00 14.10 298 GLU A CA 1
ATOM 2318 C C . GLU A 1 298 ? 25.800 -14.764 8.674 1.00 14.55 298 GLU A C 1
ATOM 2319 O O . GLU A 1 298 ? 26.813 -15.453 8.530 1.00 15.69 298 GLU A O 1
ATOM 2325 N N . ALA A 1 299 ? 24.847 -15.065 9.550 1.00 13.47 299 ALA A N 1
ATOM 2326 C CA . ALA A 1 299 ? 24.928 -16.257 10.386 1.00 13.13 299 ALA A CA 1
ATOM 2327 C C . ALA A 1 299 ? 23.705 -17.170 10.190 1.00 12.90 299 ALA A C 1
ATOM 2328 O O . ALA A 1 299 ? 23.283 -17.878 11.103 1.00 14.23 299 ALA A O 1
ATOM 2330 N N . THR A 1 300 ? 23.140 -17.137 8.987 1.00 12.06 300 THR A N 1
ATOM 2331 C CA . THR A 1 300 ? 21.987 -17.962 8.632 1.00 10.29 300 THR A CA 1
ATOM 2332 C C . THR A 1 300 ? 20.767 -17.789 9.531 1.00 10.77 300 THR A C 1
ATOM 2333 O O . THR A 1 300 ? 20.417 -18.674 10.314 1.00 10.85 300 THR A O 1
ATOM 2337 N N . VAL A 1 301 ? 20.136 -16.626 9.402 1.00 11.25 301 VAL A N 1
ATOM 2338 C CA . VAL A 1 301 ? 18.917 -16.262 10.114 1.00 11.47 301 VAL A CA 1
ATOM 2339 C C . VAL A 1 301 ? 19.060 -15.963 11.607 1.00 12.39 301 VAL A C 1
ATOM 2340 O O . VAL A 1 301 ? 19.002 -14.807 12.020 1.00 11.90 301 VAL A O 1
ATOM 2344 N N . ALA A 1 302 ? 19.231 -17.002 12.418 1.00 12.38 302 ALA A N 1
ATOM 2345 C CA . ALA A 1 302 ? 19.363 -16.805 13.849 1.00 11.78 302 ALA A CA 1
ATOM 2346 C C . ALA A 1 302 ? 20.213 -17.899 14.472 1.00 12.21 302 ALA A C 1
ATOM 2347 O O . ALA A 1 302 ? 20.248 -19.030 13.978 1.00 11.92 302 ALA A O 1
ATOM 2349 N N . VAL A 1 303 ? 20.894 -17.553 15.561 1.00 10.99 303 VAL A N 1
ATOM 2350 C CA . VAL A 1 303 ? 21.737 -18.511 16.265 1.00 9.58 303 VAL A CA 1
ATOM 2351 C C . VAL A 1 303 ? 21.339 -18.655 17.734 1.00 9.40 303 VAL A C 1
ATOM 2352 O O . VAL A 1 303 ? 21.720 -19.626 18.380 1.00 10.51 303 VAL A O 1
ATOM 2356 N N . THR A 1 304 ? 20.577 -17.700 18.267 1.00 8.81 304 THR A N 1
ATOM 2357 C CA . THR A 1 304 ? 20.134 -17.809 19.658 1.00 7.60 304 THR A CA 1
ATOM 2358 C C . THR A 1 304 ? 18.621 -17.840 19.734 1.00 8.82 304 THR A C 1
ATOM 2359 O O . THR A 1 304 ? 17.929 -17.351 18.839 1.00 7.77 304 THR A O 1
ATOM 2363 N N . GLY A 1 305 ? 18.112 -18.420 20.817 1.00 9.05 305 GLY A N 1
ATOM 2364 C CA . GLY A 1 305 ? 16.681 -18.504 20.996 1.00 9.82 305 GLY A CA 1
ATOM 2365 C C . GLY A 1 305 ? 16.325 -18.768 22.439 1.00 9.89 305 GLY A C 1
ATOM 2366 O O . GLY A 1 305 ? 17.066 -19.429 23.162 1.00 9.29 305 GLY A O 1
ATOM 2367 N N . ILE A 1 306 ? 15.186 -18.238 22.861 1.00 10.71 306 ILE A N 1
ATOM 2368 C CA . ILE A 1 306 ? 14.727 -18.426 24.222 1.00 11.47 306 ILE A CA 1
ATOM 2369 C C . ILE A 1 306 ? 13.208 -18.346 24.296 1.00 11.47 306 ILE A C 1
ATOM 2370 O O . ILE A 1 306 ? 12.574 -17.548 23.608 1.00 10.51 306 ILE A O 1
ATOM 2375 N N . HIS A 1 307 ? 12.639 -19.204 25.131 1.00 13.67 307 HIS A N 1
ATOM 2376 C CA . HIS A 1 307 ? 11.207 -19.261 25.349 1.00 12.47 307 HIS A CA 1
ATOM 2377 C C . HIS A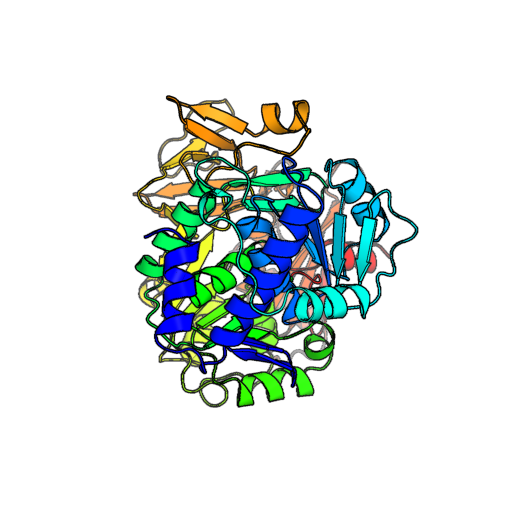 1 307 ? 10.885 -18.113 26.301 1.00 12.94 307 HIS A C 1
ATOM 2378 O O . HIS A 1 307 ? 11.347 -18.099 27.442 1.00 12.47 307 HIS A O 1
ATOM 2385 N N . VAL A 1 308 ? 10.121 -17.138 25.821 1.00 11.70 308 VAL A N 1
ATOM 2386 C CA . VAL A 1 308 ? 9.755 -15.990 26.637 1.00 13.78 308 VAL A CA 1
ATOM 2387 C C . VAL A 1 308 ? 8.529 -16.301 27.487 1.00 15.31 308 VAL A C 1
ATOM 2388 O O . VAL A 1 308 ? 7.394 -16.109 27.056 1.00 18.47 308 VAL A O 1
ATOM 2392 N N . THR A 1 309 ? 8.768 -16.800 28.697 1.00 16.45 309 THR A N 1
ATOM 2393 C CA . THR A 1 309 ? 7.692 -17.141 29.624 1.00 16.29 309 THR A CA 1
ATOM 2394 C C . THR A 1 309 ? 7.364 -15.951 30.514 1.00 16.95 309 THR A C 1
ATOM 2395 O O . THR A 1 309 ? 7.967 -14.888 30.397 1.00 14.31 309 THR A O 1
ATOM 2399 N N . GLU A 1 310 ? 6.403 -16.151 31.408 1.00 18.53 310 GLU A N 1
ATOM 2400 C CA . GLU A 1 310 ? 6.001 -15.122 32.357 1.00 21.47 310 GLU A CA 1
ATOM 2401 C C . GLU A 1 310 ?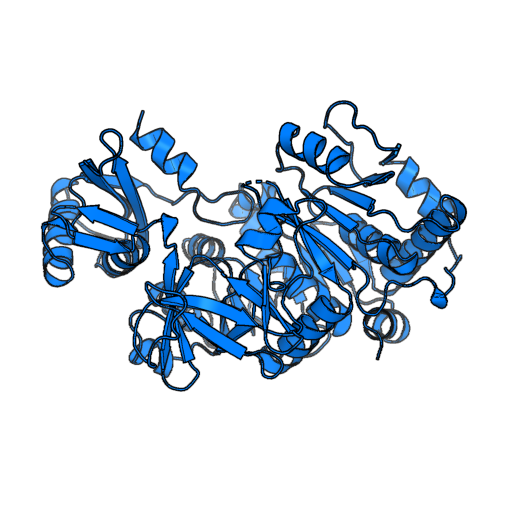 7.184 -14.853 33.275 1.00 21.74 310 GLU A C 1
ATOM 2402 O O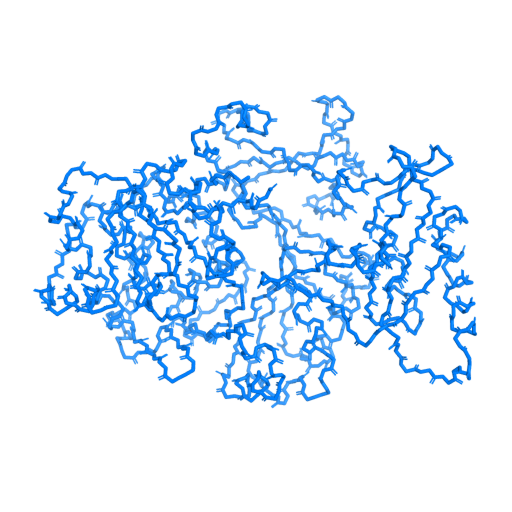 . GLU A 1 310 ? 7.438 -13.713 33.657 1.00 22.33 310 GLU A O 1
ATOM 2408 N N . GLU A 1 311 ? 7.908 -15.913 33.624 1.00 22.41 311 GLU A N 1
ATOM 2409 C CA . GLU A 1 311 ? 9.071 -15.788 34.495 1.00 22.30 311 GLU A CA 1
ATOM 2410 C C . GLU A 1 311 ? 10.152 -14.946 33.846 1.00 19.80 311 GLU A C 1
ATOM 2411 O O . GLU A 1 311 ? 10.768 -14.109 34.500 1.00 19.52 311 GLU A O 1
ATOM 2417 N N . VAL A 1 312 ? 10.407 -15.190 32.565 1.00 19.04 312 VAL A N 1
ATOM 2418 C CA . VAL A 1 312 ? 11.419 -14.423 31.849 1.00 16.50 312 VAL A CA 1
ATOM 2419 C C . VAL A 1 312 ? 10.976 -12.961 31.819 1.00 16.41 312 VAL A C 1
ATOM 2420 O O . VAL A 1 312 ? 11.767 -12.057 32.078 1.00 14.72 312 VAL A O 1
ATOM 2424 N N . LEU A 1 313 ? 9.703 -12.738 31.506 1.00 16.42 313 LEU A N 1
ATOM 2425 C CA . LEU A 1 313 ? 9.158 -11.385 31.451 1.00 19.30 313 LEU A CA 1
ATOM 2426 C C . LEU A 1 313 ? 9.302 -10.701 32.806 1.00 19.28 313 LEU A C 1
ATOM 2427 O O . LEU A 1 313 ? 9.533 -9.498 32.884 1.00 19.21 313 LEU A O 1
ATOM 2432 N N . ASP A 1 314 ? 9.175 -11.480 33.874 1.00 20.79 314 ASP A N 1
ATOM 2433 C CA . ASP A 1 314 ? 9.297 -10.948 35.226 1.00 22.90 314 ASP A CA 1
ATOM 2434 C C . ASP A 1 314 ? 10.709 -10.511 35.606 1.00 22.93 314 ASP A C 1
ATOM 2435 O O . ASP A 1 314 ? 10.893 -9.433 36.172 1.00 21.20 314 ASP A O 1
ATOM 2440 N N . GLN A 1 315 ? 11.715 -11.325 35.304 1.00 22.78 315 GLN A N 1
ATOM 2441 C CA . GLN A 1 315 ? 13.064 -10.933 35.693 1.00 25.22 315 GLN A CA 1
ATOM 2442 C C . GLN A 1 315 ? 13.868 -10.113 34.701 1.00 23.60 315 GLN A C 1
ATOM 2443 O O . GLN A 1 315 ? 14.908 -9.565 35.061 1.00 24.82 315 GLN A O 1
ATOM 2449 N N . TYR A 1 316 ? 13.397 -10.004 33.465 1.00 22.23 316 TYR A N 1
ATOM 2450 C CA . TYR A 1 316 ? 14.128 -9.221 32.472 1.00 21.05 316 TYR A CA 1
ATOM 2451 C C . TYR A 1 316 ? 13.287 -8.112 31.848 1.00 21.41 316 TYR A C 1
ATOM 2452 O O . TYR A 1 316 ? 12.477 -8.370 30.959 1.00 20.41 316 TYR A O 1
ATOM 2461 N N . LYS A 1 317 ? 13.483 -6.880 32.317 1.00 21.39 317 LYS A N 1
ATOM 2462 C CA . LYS A 1 317 ? 12.749 -5.735 31.783 1.00 21.40 317 LYS A CA 1
ATOM 2463 C C . LYS A 1 317 ? 13.077 -5.673 30.305 1.00 20.43 317 LYS A C 1
ATOM 2464 O O . LYS A 1 317 ? 12.220 -5.384 29.477 1.00 19.94 317 LYS A O 1
ATOM 2470 N N . SER A 1 318 ? 14.343 -5.926 29.994 1.00 20.15 318 SER A N 1
ATOM 2471 C CA . SER A 1 318 ? 14.809 -5.956 28.614 1.00 19.98 318 SER A CA 1
ATOM 2472 C C . SER A 1 318 ? 15.047 -7.433 28.325 1.00 17.13 318 SER A C 1
ATOM 2473 O O . SER A 1 318 ? 15.958 -8.037 28.881 1.00 17.74 318 SER A O 1
ATOM 2476 N N . LEU A 1 319 ? 14.217 -8.010 27.463 1.00 15.82 319 LEU A N 1
ATOM 2477 C CA . LEU A 1 319 ? 14.316 -9.427 27.128 1.00 12.86 319 LEU A CA 1
ATOM 2478 C C . LEU A 1 319 ? 15.649 -9.886 26.547 1.00 13.07 319 LEU A C 1
ATOM 2479 O O . LEU A 1 319 ? 16.227 -9.226 25.682 1.00 11.71 319 LEU A O 1
ATOM 2484 N N . PRO A 1 320 ? 16.163 -11.029 27.033 1.00 12.35 320 PRO A N 1
ATOM 2485 C CA . PRO A 1 320 ? 17.432 -11.551 26.518 1.00 10.67 320 PRO A CA 1
ATOM 2486 C C . PRO A 1 320 ? 17.138 -12.080 25.125 1.00 11.13 320 PRO A C 1
ATOM 2487 O O . PRO A 1 320 ? 15.971 -12.307 24.791 1.00 10.14 320 PRO A O 1
ATOM 2491 N N . VAL A 1 321 ? 18.161 -12.273 24.301 1.00 8.63 321 VAL A N 1
ATOM 2492 C CA . VAL A 1 321 ? 17.892 -12.788 22.966 1.00 11.24 321 VAL A CA 1
ATOM 2493 C C . VAL A 1 321 ? 18.081 -14.292 22.831 1.00 12.65 321 VAL A C 1
ATOM 2494 O O . VAL A 1 321 ? 17.816 -14.860 21.774 1.00 13.11 321 VAL A O 1
ATOM 2498 N N . GLY A 1 322 ? 18.539 -14.942 23.898 1.00 11.73 322 GLY A N 1
ATOM 2499 C CA . GLY A 1 322 ? 18.655 -16.385 23.839 1.00 11.49 322 GLY A CA 1
ATOM 2500 C C . GLY A 1 322 ? 19.971 -17.109 24.009 1.00 12.19 322 GLY A C 1
ATOM 2501 O O . GLY A 1 322 ? 21.048 -16.520 24.094 1.00 11.72 322 GLY A O 1
ATOM 2502 N N . TYR A 1 323 ? 19.843 -18.429 24.054 1.00 10.77 323 TYR A N 1
ATOM 2503 C CA . TYR A 1 323 ? 20.962 -19.352 24.195 1.00 12.56 323 TYR A CA 1
ATOM 2504 C C . TYR A 1 323 ? 21.400 -19.756 22.794 1.00 11.06 323 TYR A C 1
ATOM 2505 O O . TYR A 1 323 ? 20.563 -20.002 21.934 1.00 10.82 323 TYR A O 1
ATOM 2514 N N . CYS A 1 324 ? 22.709 -19.821 22.574 1.00 12.36 324 CYS A N 1
ATOM 2515 C CA . CYS A 1 324 ? 23.271 -20.186 21.276 1.00 11.06 324 CYS A CA 1
ATOM 2516 C C . CYS A 1 324 ? 23.065 -21.653 20.897 1.00 11.60 324 CYS A C 1
ATOM 2517 O O . CYS A 1 324 ? 23.257 -22.549 21.724 1.00 9.89 324 CYS A O 1
ATOM 2520 N N . LYS A 1 325 ? 22.695 -21.901 19.642 1.00 11.70 325 LYS A N 1
ATOM 2521 C CA . LYS A 1 325 ? 22.499 -23.274 19.179 1.00 12.66 325 LYS A CA 1
ATOM 2522 C C . LYS A 1 325 ? 23.757 -24.062 19.513 1.00 14.36 325 LYS A C 1
ATOM 2523 O O . LYS A 1 325 ? 24.872 -23.552 19.383 1.00 15.63 325 LYS A O 1
ATOM 2529 N N . SER A 1 326 ? 23.564 -25.303 19.948 1.00 15.42 326 SER A N 1
ATOM 2530 C CA . SER A 1 326 ? 24.653 -26.178 20.377 1.00 17.49 326 SER A CA 1
ATOM 2531 C C . SER A 1 326 ? 25.815 -26.453 19.440 1.00 15.45 326 SER A C 1
ATOM 2532 O O . SER A 1 326 ? 26.888 -26.827 19.909 1.00 15.57 326 SER A O 1
ATOM 2535 N N . ASP A 1 327 ? 25.629 -26.302 18.131 1.00 16.93 327 ASP A N 1
ATOM 2536 C CA . ASP A 1 327 ? 26.744 -26.568 17.223 1.00 14.09 327 ASP A CA 1
ATOM 2537 C C . ASP A 1 327 ? 27.576 -25.331 16.906 1.00 12.78 327 ASP A C 1
ATOM 2538 O O . ASP A 1 327 ? 28.494 -25.392 16.088 1.00 11.76 327 ASP A O 1
ATOM 2543 N N . CYS A 1 328 ? 27.264 -24.221 17.579 1.00 12.64 328 CYS A N 1
ATOM 2544 C CA . CYS A 1 328 ? 27.983 -22.953 17.398 1.00 11.85 328 CYS A CA 1
ATOM 2545 C C . CYS A 1 328 ? 28.349 -22.374 18.768 1.00 13.38 328 CYS A C 1
ATOM 2546 O O . CYS A 1 328 ? 27.961 -22.911 19.801 1.00 12.16 328 CYS A O 1
ATOM 2549 N N . ARG A 1 329 ? 29.097 -21.278 18.778 1.00 13.83 329 ARG A N 1
ATOM 2550 C CA . ARG A 1 329 ? 29.441 -20.641 20.042 1.00 15.26 329 ARG A CA 1
ATOM 2551 C C . ARG A 1 329 ? 29.562 -19.133 19.871 1.00 14.22 329 ARG A C 1
ATOM 2552 O O . ARG A 1 329 ? 29.688 -18.636 18.752 1.00 15.93 329 ARG A O 1
ATOM 2560 N N . LEU A 1 330 ? 29.515 -18.405 20.983 1.00 14.95 330 LEU A N 1
ATOM 2561 C CA . LEU A 1 330 ? 29.593 -16.948 20.948 1.00 14.53 330 LEU A CA 1
ATOM 2562 C C . LEU A 1 330 ? 30.807 -16.383 21.679 1.00 15.14 330 LEU A C 1
ATOM 2563 O O . LEU A 1 330 ? 31.316 -16.992 22.619 1.00 14.47 330 LEU A O 1
ATOM 2568 N N . LEU A 1 331 ? 31.260 -15.214 21.229 1.00 14.83 331 LEU A N 1
ATOM 2569 C CA . LEU A 1 331 ? 32.379 -14.503 21.847 1.00 16.19 331 LEU A CA 1
ATOM 2570 C C . LEU A 1 331 ? 31.991 -13.034 21.969 1.00 15.40 331 LEU A C 1
ATOM 2571 O O . LEU A 1 331 ? 31.450 -12.453 21.031 1.00 15.13 331 LEU A O 1
ATOM 2576 N N . ILE A 1 332 ? 32.255 -12.441 23.128 1.00 16.57 332 ILE A N 1
ATOM 2577 C CA . ILE A 1 332 ? 31.969 -11.030 23.344 1.00 16.97 332 ILE A CA 1
ATOM 2578 C C . ILE A 1 332 ? 33.345 -10.360 23.386 1.00 20.00 332 ILE A C 1
ATOM 2579 O O . ILE A 1 332 ? 34.149 -10.652 24.272 1.00 19.34 332 ILE A O 1
ATOM 2584 N N . MET A 1 333 ? 33.624 -9.481 22.428 1.00 22.93 333 MET A N 1
ATOM 2585 C CA . MET A 1 333 ? 34.923 -8.806 22.374 1.00 27.38 333 MET A CA 1
ATOM 2586 C C . MET A 1 333 ? 34.851 -7.324 22.725 1.00 29.51 333 MET A C 1
ATOM 2587 O O . MET A 1 333 ? 33.953 -6.612 22.284 1.00 28.21 333 MET A O 1
ATOM 2592 N N . LYS A 1 334 ? 35.808 -6.858 23.520 1.00 32.32 334 LYS A N 1
ATOM 2593 C CA . LYS A 1 334 ? 35.831 -5.455 23.917 1.00 36.92 334 LYS A CA 1
ATOM 2594 C C . LYS A 1 334 ? 36.759 -4.601 23.049 1.00 38.49 334 LYS A C 1
ATOM 2595 O O . LYS A 1 334 ? 37.181 -5.034 21.978 1.00 37.09 334 LYS A O 1
ATOM 2601 N N . GLU A 1 335 ? 37.045 -3.386 23.520 1.00 41.81 335 GLU A N 1
ATOM 2602 C CA . GLU A 1 335 ? 37.912 -2.419 22.838 1.00 44.71 335 GLU A CA 1
ATOM 2603 C C . GLU A 1 335 ? 38.897 -3.063 21.871 1.00 45.25 335 GLU A C 1
ATOM 2604 O O . GLU A 1 335 ? 38.849 -2.825 20.665 1.00 44.34 335 GLU A O 1
ATOM 2610 N N . ASP A 1 336 ? 39.799 -3.872 22.412 1.00 46.81 336 ASP A N 1
ATOM 2611 C CA . ASP A 1 336 ? 40.789 -4.555 21.594 1.00 48.22 336 ASP A CA 1
ATOM 2612 C C . ASP A 1 336 ? 40.294 -5.967 21.306 1.00 47.70 336 ASP A C 1
ATOM 2613 O O . ASP A 1 336 ? 39.297 -6.404 21.876 1.00 48.40 336 ASP A O 1
ATOM 2618 N N . GLY A 1 337 ? 40.986 -6.672 20.418 1.00 46.97 337 GLY A N 1
ATOM 2619 C CA . GLY A 1 337 ? 40.596 -8.030 20.081 1.00 45.41 337 GLY A CA 1
ATOM 2620 C C . GLY A 1 337 ? 40.638 -8.973 21.270 1.00 43.45 337 GLY A C 1
ATOM 2621 O O . GLY A 1 337 ? 40.835 -10.176 21.109 1.00 44.33 337 GLY A O 1
ATOM 2622 N N . THR A 1 338 ? 40.457 -8.421 22.466 1.00 42.09 338 THR A N 1
ATOM 2623 C CA . THR A 1 338 ? 40.457 -9.201 23.697 1.00 40.53 338 THR A CA 1
ATOM 2624 C C . THR A 1 338 ? 39.039 -9.679 23.992 1.00 38.07 338 THR A C 1
ATOM 2625 O O . THR A 1 338 ? 38.068 -8.998 23.662 1.00 37.83 338 THR A O 1
ATOM 2629 N N . ILE A 1 339 ? 38.924 -10.849 24.611 1.00 34.62 339 ILE A N 1
ATOM 2630 C CA . ILE A 1 339 ? 37.622 -11.408 24.951 1.00 31.18 339 ILE A CA 1
ATOM 2631 C C . ILE A 1 339 ? 37.158 -10.800 26.267 1.00 29.82 339 ILE A C 1
ATOM 2632 O O . ILE A 1 339 ? 37.933 -10.676 27.211 1.00 31.00 339 ILE A O 1
ATOM 2637 N N . ALA A 1 340 ? 35.891 -10.413 26.325 1.00 26.56 340 ALA A N 1
ATOM 2638 C CA . ALA A 1 340 ? 35.351 -9.792 27.520 1.00 25.41 340 ALA A CA 1
ATOM 2639 C C . ALA A 1 340 ? 34.861 -10.789 28.559 1.00 25.95 340 ALA A C 1
ATOM 2640 O O . ALA A 1 340 ? 34.331 -11.850 28.223 1.00 24.90 340 ALA A O 1
ATOM 2642 N N . PRO A 1 341 ? 35.058 -10.466 29.845 1.00 25.63 341 PRO A N 1
ATOM 2643 C CA . PRO A 1 341 ? 34.604 -11.365 30.904 1.00 25.67 341 PRO A CA 1
ATOM 2644 C C . PRO A 1 341 ? 33.082 -11.395 30.823 1.00 25.62 341 PRO A C 1
ATOM 2645 O O . PRO A 1 341 ? 32.460 -10.406 30.429 1.00 24.85 341 PRO A O 1
ATOM 2649 N N . ASP A 1 342 ? 32.485 -12.525 31.176 1.00 24.44 342 ASP A N 1
ATOM 2650 C CA . ASP A 1 342 ? 31.039 -12.642 31.144 1.00 23.92 342 ASP A CA 1
ATOM 2651 C C . ASP A 1 342 ? 30.377 -11.541 31.962 1.00 24.35 342 ASP A C 1
ATOM 2652 O O . ASP A 1 342 ? 30.745 -11.292 33.111 1.00 23.60 342 ASP A O 1
ATOM 2657 N N . GLY A 1 343 ? 29.399 -10.881 31.352 1.00 23.19 343 GLY A N 1
ATOM 2658 C CA . GLY A 1 343 ? 28.700 -9.801 32.021 1.00 22.35 343 GLY A CA 1
ATOM 2659 C C . GLY A 1 343 ? 29.078 -8.462 31.422 1.00 21.10 343 GLY A C 1
ATOM 2660 O O . GLY A 1 343 ? 28.302 -7.512 31.469 1.00 22.01 343 GLY A O 1
ATOM 2661 N N . GLU A 1 344 ? 30.276 -8.389 30.851 1.00 21.13 344 GLU A N 1
ATOM 2662 C CA . GLU A 1 344 ? 30.755 -7.156 30.237 1.00 21.96 344 GLU A CA 1
ATOM 2663 C C . GLU A 1 344 ? 30.326 -7.002 28.785 1.00 20.32 344 GLU A C 1
ATOM 2664 O O . GLU A 1 344 ? 30.325 -7.963 28.009 1.00 20.04 344 GLU A O 1
ATOM 2670 N N . LYS A 1 345 ? 29.968 -5.776 28.430 1.00 20.07 345 LYS A N 1
ATOM 2671 C CA . LYS A 1 345 ? 29.528 -5.457 27.084 1.00 20.71 345 LYS A CA 1
ATOM 2672 C C . LYS A 1 345 ? 30.691 -5.427 26.111 1.00 19.26 345 LYS A C 1
ATOM 2673 O O . LYS A 1 345 ? 31.791 -4.994 26.446 1.00 17.14 345 LYS A O 1
ATOM 2679 N N . GLY A 1 346 ? 30.433 -5.898 24.900 1.00 18.25 346 GLY A N 1
ATOM 2680 C CA . GLY A 1 346 ? 31.450 -5.924 23.868 1.00 18.03 346 GLY A CA 1
ATOM 2681 C C . GLY A 1 346 ? 30.751 -6.219 22.562 1.00 18.64 346 GLY A C 1
ATOM 2682 O O . GLY A 1 346 ? 29.516 -6.244 22.516 1.00 18.69 346 GLY A O 1
ATOM 2683 N N . GLU A 1 347 ? 31.519 -6.446 21.502 1.00 16.92 347 GLU A N 1
ATOM 2684 C CA . GLU A 1 347 ? 30.927 -6.750 20.212 1.00 15.90 347 GLU A CA 1
ATOM 2685 C C . GLU A 1 347 ? 30.649 -8.246 20.084 1.00 14.99 347 GLU A C 1
ATOM 2686 O O . GLU A 1 347 ? 31.531 -9.076 20.310 1.00 14.12 347 GLU A O 1
ATOM 2692 N N . ILE A 1 348 ? 29.415 -8.577 19.718 1.00 12.86 348 ILE A N 1
ATOM 2693 C CA . ILE A 1 348 ? 29.002 -9.963 19.549 1.00 12.17 348 ILE A CA 1
ATOM 2694 C C . ILE A 1 348 ? 29.662 -10.588 18.316 1.00 11.58 348 ILE A C 1
ATOM 2695 O O . ILE A 1 348 ? 29.584 -10.044 17.211 1.00 11.72 348 ILE A O 1
ATOM 2700 N N . VAL A 1 349 ? 30.334 -11.715 18.522 1.00 10.68 349 VAL A N 1
ATOM 2701 C CA . VAL A 1 349 ? 31.005 -12.445 17.441 1.00 12.16 349 VAL A CA 1
ATOM 2702 C C . VAL A 1 349 ? 30.458 -13.869 17.432 1.00 11.59 349 VAL A C 1
ATOM 2703 O O . VAL A 1 349 ? 30.341 -14.506 18.476 1.00 10.15 349 VAL A O 1
ATOM 2707 N N . ILE A 1 350 ? 30.121 -14.360 16.246 1.00 11.90 350 ILE A N 1
ATOM 2708 C CA . ILE A 1 350 ? 29.551 -15.691 16.103 1.00 12.27 350 ILE A CA 1
ATOM 2709 C C . ILE A 1 350 ? 30.513 -16.629 15.391 1.00 12.73 350 ILE A C 1
ATOM 2710 O O . ILE A 1 350 ? 31.156 -16.241 14.419 1.00 12.47 350 ILE A O 1
ATOM 2715 N N . VAL A 1 351 ? 30.624 -17.858 15.886 1.00 14.37 351 VAL A N 1
ATOM 2716 C CA . VAL A 1 351 ? 31.501 -18.842 15.264 1.00 16.46 351 VAL A CA 1
ATOM 2717 C C . VAL A 1 351 ? 30.856 -20.226 15.208 1.00 17.78 351 VAL A C 1
ATOM 2718 O O . VAL A 1 351 ? 30.301 -20.716 16.194 1.00 19.41 351 VAL A O 1
ATOM 2722 N N . GLY A 1 352 ? 30.916 -20.845 14.035 1.00 17.15 352 GLY A N 1
ATOM 2723 C CA . GLY A 1 352 ? 30.332 -22.163 13.869 1.00 15.60 352 GLY A CA 1
ATOM 2724 C C . GLY A 1 352 ? 29.804 -22.414 12.470 1.00 14.66 352 GLY A C 1
ATOM 2725 O O . GLY A 1 352 ? 29.948 -21.572 11.580 1.00 13.98 352 GLY A O 1
ATOM 2726 N N . PRO A 1 353 ? 29.179 -23.578 12.243 1.00 13.85 353 PRO A N 1
ATOM 2727 C CA . PRO A 1 353 ? 28.628 -23.937 10.934 1.00 12.71 353 PRO A CA 1
ATOM 2728 C C . PRO A 1 353 ? 27.498 -23.043 10.407 1.00 13.20 353 PRO A C 1
ATOM 2729 O O . PRO A 1 353 ? 27.140 -23.132 9.232 1.00 12.32 353 PRO A O 1
ATOM 2733 N N . SER A 1 354 ? 26.932 -22.188 11.260 1.00 13.38 354 SER A N 1
ATOM 2734 C CA . SER A 1 354 ? 25.873 -21.280 10.817 1.00 13.62 354 SER A CA 1
ATOM 2735 C C . SER A 1 354 ? 26.468 -20.052 10.112 1.00 14.45 354 SER A C 1
ATOM 2736 O O . SER A 1 354 ? 25.780 -19.367 9.353 1.00 14.62 354 SER A O 1
ATOM 2739 N N . VAL A 1 355 ? 27.747 -19.784 10.349 1.00 13.28 355 VAL A N 1
ATOM 2740 C CA . VAL A 1 355 ? 28.396 -18.620 9.751 1.00 13.93 355 VAL A CA 1
ATOM 2741 C C . VAL A 1 355 ? 28.618 -18.754 8.249 1.00 15.13 355 VAL A C 1
ATOM 2742 O O . VAL A 1 355 ? 29.100 -19.781 7.760 1.00 14.59 355 VAL A O 1
ATOM 2746 N N . SER A 1 356 ? 28.268 -17.694 7.529 1.00 14.93 356 SER A N 1
ATOM 2747 C CA . SER A 1 356 ? 28.407 -17.651 6.080 1.00 16.63 356 SER A CA 1
ATOM 2748 C C . SER A 1 356 ? 29.850 -17.845 5.637 1.00 17.43 356 SER A C 1
ATOM 2749 O O . SER A 1 356 ? 30.782 -17.554 6.381 1.00 16.05 356 SER A O 1
ATOM 2752 N N . VAL A 1 357 ? 30.027 -18.337 4.415 1.00 20.14 357 VAL A N 1
ATOM 2753 C CA . VAL A 1 357 ? 31.360 -18.538 3.876 1.00 21.12 357 VAL A CA 1
ATOM 2754 C C . VAL A 1 357 ? 31.909 -17.196 3.406 1.00 23.50 357 VAL A C 1
ATOM 2755 O O . VAL A 1 357 ? 33.067 -17.101 2.999 1.00 26.52 357 VAL A O 1
ATOM 2759 N N . GLY A 1 358 ? 31.069 -16.160 3.467 1.00 23.21 358 GLY A N 1
ATOM 2760 C CA . GLY A 1 358 ? 31.495 -14.828 3.071 1.00 20.93 358 GLY A CA 1
ATOM 2761 C C . GLY A 1 358 ? 30.610 -14.099 2.073 1.00 21.58 358 GLY A C 1
ATOM 2762 O O . GLY A 1 358 ? 29.646 -14.657 1.544 1.00 20.06 358 GLY A O 1
ATOM 2763 N N . TYR A 1 359 ? 30.945 -12.838 1.821 1.00 21.56 359 TYR A N 1
ATOM 2764 C CA . TYR A 1 359 ? 30.203 -12.014 0.875 1.00 23.15 359 TYR A CA 1
ATOM 2765 C C . TYR A 1 359 ? 30.636 -12.388 -0.536 1.00 24.96 359 TYR A C 1
ATOM 2766 O O . TYR A 1 359 ? 31.824 -12.578 -0.797 1.00 25.23 359 TYR A O 1
ATOM 2775 N N . LEU A 1 360 ? 29.673 -12.485 -1.444 1.00 25.29 360 LEU A N 1
ATOM 2776 C CA . LEU A 1 360 ? 29.965 -12.858 -2.821 1.00 27.23 360 LEU A CA 1
ATOM 2777 C C . LEU A 1 360 ? 30.795 -11.816 -3.570 1.00 29.29 360 LEU A C 1
ATOM 2778 O O . LEU A 1 360 ? 30.353 -10.690 -3.779 1.00 28.84 360 LEU A O 1
ATOM 2783 N N . GLY A 1 361 ? 32.001 -12.210 -3.966 1.00 32.12 361 GLY A N 1
ATOM 2784 C CA . GLY A 1 361 ? 32.878 -11.324 -4.713 1.00 37.14 361 GLY A CA 1
ATOM 2785 C C . GLY A 1 361 ? 33.327 -10.057 -4.014 1.00 40.82 361 GLY A C 1
ATOM 2786 O O . GLY A 1 361 ? 33.800 -9.125 -4.666 1.00 42.75 361 GLY A O 1
ATOM 2787 N N . SER A 1 362 ? 33.188 -10.008 -2.694 1.00 43.08 362 SER A N 1
ATOM 2788 C CA . SER A 1 362 ? 33.599 -8.830 -1.937 1.00 45.41 362 SER A CA 1
ATOM 2789 C C . SER A 1 362 ? 34.717 -9.198 -0.970 1.00 46.77 362 SER A C 1
ATOM 2790 O O . SER A 1 362 ? 34.482 -9.378 0.223 1.00 47.07 362 SER A O 1
ATOM 2793 N N . PRO A 1 363 ? 35.954 -9.316 -1.480 1.00 48.41 363 PRO A N 1
ATOM 2794 C CA . PRO A 1 363 ? 37.126 -9.668 -0.672 1.00 49.44 363 PRO A CA 1
ATOM 2795 C C . PRO A 1 363 ? 37.371 -8.740 0.520 1.00 50.82 363 PRO A C 1
ATOM 2796 O O . PRO A 1 363 ? 37.334 -9.174 1.671 1.00 51.73 363 PRO A O 1
ATOM 2800 N N . GLU A 1 364 ? 37.623 -7.464 0.244 1.00 51.96 364 GLU A N 1
ATOM 2801 C CA . GLU A 1 364 ? 37.885 -6.496 1.304 1.00 52.03 364 GLU A CA 1
ATOM 2802 C C . GLU A 1 364 ? 36.806 -6.485 2.378 1.00 51.26 364 GLU A C 1
ATOM 2803 O O . GLU A 1 364 ? 37.113 -6.433 3.567 1.00 50.58 364 GLU A O 1
ATOM 2809 N N . LEU A 1 365 ? 35.545 -6.536 1.961 1.00 50.72 365 LEU A N 1
ATOM 2810 C CA . LEU A 1 365 ? 34.432 -6.528 2.908 1.00 49.97 365 LEU A CA 1
ATOM 2811 C C . LEU A 1 365 ? 34.407 -7.782 3.780 1.00 49.52 365 LEU A C 1
ATOM 2812 O O . LEU A 1 365 ? 34.168 -7.704 4.985 1.00 49.84 365 LEU A O 1
ATOM 2817 N N . THR A 1 366 ? 34.656 -8.935 3.167 1.00 49.06 366 THR A N 1
ATOM 2818 C CA . THR A 1 366 ? 34.658 -10.203 3.889 1.00 48.66 366 THR A CA 1
ATOM 2819 C C . THR A 1 366 ? 35.804 -10.282 4.896 1.00 48.58 366 THR A C 1
ATOM 2820 O O . THR A 1 366 ? 35.621 -10.758 6.015 1.00 48.08 366 THR A O 1
ATOM 2824 N N . GLU A 1 367 ? 36.982 -9.815 4.491 1.00 48.32 367 GLU A N 1
ATOM 2825 C CA . GLU A 1 367 ? 38.155 -9.829 5.360 1.00 47.81 367 GLU A CA 1
ATOM 2826 C C . GLU A 1 367 ? 37.947 -9.016 6.636 1.00 46.24 367 GLU A C 1
ATOM 2827 O O . GLU A 1 367 ? 38.507 -9.340 7.681 1.00 47.02 367 GLU A O 1
ATOM 2833 N N . LYS A 1 368 ? 37.139 -7.965 6.550 1.00 44.62 368 LYS A N 1
ATOM 2834 C CA . LYS A 1 368 ? 36.892 -7.097 7.696 1.00 41.95 368 LYS A CA 1
ATOM 2835 C C . LYS A 1 368 ? 35.909 -7.651 8.724 1.00 39.55 368 LYS A C 1
ATOM 2836 O O . LYS A 1 368 ? 36.021 -7.355 9.914 1.00 40.39 368 LYS A O 1
ATOM 2842 N N . ALA A 1 369 ? 34.948 -8.450 8.274 1.00 34.74 369 ALA A N 1
ATOM 2843 C CA . ALA A 1 369 ? 33.954 -9.003 9.189 1.00 30.78 369 ALA A CA 1
ATOM 2844 C C . ALA A 1 369 ? 34.125 -10.502 9.424 1.00 27.03 369 ALA A C 1
ATOM 2845 O O . ALA A 1 369 ? 33.854 -11.002 10.518 1.00 25.48 369 ALA A O 1
ATOM 2847 N N . PHE A 1 370 ? 34.574 -11.216 8.398 1.00 24.21 370 PHE A N 1
ATOM 2848 C CA . PHE A 1 370 ? 34.769 -12.653 8.511 1.00 23.07 370 PHE A CA 1
ATOM 2849 C C . PHE A 1 370 ? 36.199 -13.045 8.834 1.00 23.77 370 PHE A C 1
ATOM 2850 O O . PHE A 1 370 ? 37.155 -12.516 8.264 1.00 23.02 370 PHE A O 1
ATOM 2858 N N . THR A 1 371 ? 36.336 -13.995 9.749 1.00 22.78 371 THR A N 1
ATOM 2859 C CA . THR A 1 371 ? 37.645 -14.473 10.141 1.00 24.43 371 THR A CA 1
ATOM 2860 C C . THR A 1 371 ? 37.578 -15.977 10.408 1.00 24.87 371 THR A C 1
ATOM 2861 O O . THR A 1 371 ? 36.494 -16.566 10.421 1.00 22.41 371 THR A O 1
ATOM 2865 N N . MET A 1 372 ? 38.739 -16.596 10.597 1.00 24.96 372 MET A N 1
ATOM 2866 C CA . MET A 1 372 ? 38.814 -18.022 10.883 1.00 25.87 372 MET A CA 1
ATOM 2867 C C . MET A 1 372 ? 39.356 -18.207 12.290 1.00 25.95 372 MET A C 1
ATOM 2868 O O . MET A 1 372 ? 40.364 -17.597 12.660 1.00 25.96 372 MET A O 1
ATOM 2873 N N . ILE A 1 373 ? 38.683 -19.042 13.074 1.00 25.10 373 ILE A N 1
ATOM 2874 C CA . ILE A 1 373 ? 39.101 -19.314 14.444 1.00 25.14 373 ILE A CA 1
ATOM 2875 C C . ILE A 1 373 ? 39.068 -20.813 14.695 1.00 25.38 373 ILE A C 1
ATOM 2876 O O . ILE A 1 373 ? 38.007 -21.437 14.652 1.00 24.72 373 ILE A O 1
ATOM 2881 N N . ASP A 1 374 ? 40.243 -21.379 14.952 1.00 26.05 374 ASP A N 1
ATOM 2882 C CA . ASP A 1 374 ? 40.384 -22.804 15.211 1.00 25.85 374 ASP A CA 1
ATOM 2883 C C . ASP A 1 374 ? 39.753 -23.633 14.103 1.00 24.37 374 ASP A C 1
ATOM 2884 O O . ASP A 1 374 ? 39.059 -24.615 14.356 1.00 23.87 374 ASP A O 1
ATOM 2889 N N . GLY A 1 375 ? 40.002 -23.224 12.866 1.00 23.98 375 GLY A N 1
ATOM 2890 C CA . GLY A 1 375 ? 39.468 -23.955 11.735 1.00 24.45 375 GLY A CA 1
ATOM 2891 C C . GLY A 1 375 ? 38.042 -23.640 11.325 1.00 23.57 375 GLY A C 1
ATOM 2892 O O . GLY A 1 375 ? 37.593 -24.123 10.292 1.00 24.82 375 GLY A O 1
ATOM 2893 N N . GLU A 1 376 ? 37.310 -22.861 12.114 1.00 22.97 376 GLU A N 1
ATOM 2894 C CA . GLU A 1 376 ? 35.948 -22.545 11.709 1.00 23.32 376 GLU A CA 1
ATOM 2895 C C . GLU A 1 376 ? 35.691 -21.072 11.476 1.00 21.33 376 GLU A C 1
ATOM 2896 O O . GLU A 1 376 ? 36.431 -20.209 11.948 1.00 22.00 376 GLU A O 1
ATOM 2902 N N . ARG A 1 377 ? 34.637 -20.798 10.721 1.00 19.16 377 ARG A N 1
ATOM 2903 C CA . ARG A 1 377 ? 34.281 -19.439 10.367 1.00 18.66 377 ARG A CA 1
ATOM 2904 C C . ARG A 1 377 ? 33.669 -18.642 11.512 1.00 17.70 377 ARG A C 1
ATOM 2905 O O . ARG A 1 377 ? 32.834 -19.144 12.268 1.00 16.38 377 ARG A O 1
ATOM 2913 N N . ALA A 1 378 ? 34.104 -17.391 11.625 1.00 15.82 378 ALA A N 1
ATOM 2914 C CA . ALA A 1 378 ? 33.632 -16.479 12.656 1.00 15.28 378 ALA A CA 1
ATOM 2915 C C . ALA A 1 378 ? 33.144 -15.207 11.985 1.00 15.53 378 ALA A C 1
ATOM 2916 O O . ALA A 1 378 ? 33.628 -14.840 10.910 1.00 15.47 378 ALA A O 1
ATOM 2918 N N . TYR A 1 379 ? 32.193 -14.530 12.623 1.00 14.10 379 TYR A N 1
ATOM 2919 C CA . TYR A 1 379 ? 31.639 -13.301 12.072 1.00 13.16 379 TYR A CA 1
ATOM 2920 C C . TYR A 1 379 ? 31.426 -12.224 13.140 1.00 14.86 379 TYR A C 1
ATOM 2921 O O . TYR A 1 379 ? 30.798 -12.478 14.167 1.00 13.23 379 TYR A O 1
ATOM 2930 N N . LYS A 1 380 ? 31.964 -11.028 12.898 1.00 14.09 380 LYS A N 1
ATOM 2931 C CA . LYS A 1 380 ? 31.800 -9.899 13.819 1.00 15.34 380 LYS A CA 1
ATOM 2932 C C . LYS A 1 380 ? 30.468 -9.256 13.431 1.00 11.34 380 LYS A C 1
ATOM 2933 O O . LYS A 1 380 ? 30.328 -8.771 12.316 1.00 12.98 380 LYS A O 1
ATOM 2939 N N . THR A 1 381 ? 29.504 -9.232 14.343 1.00 13.24 381 THR A N 1
ATOM 2940 C CA . THR A 1 381 ? 28.174 -8.684 14.044 1.00 12.63 381 THR A CA 1
ATOM 2941 C C . THR A 1 381 ? 28.016 -7.165 14.024 1.00 13.78 381 THR A C 1
ATOM 2942 O O . THR A 1 381 ? 27.114 -6.646 13.364 1.00 15.52 381 THR A O 1
ATOM 2946 N N . GLY A 1 382 ? 28.876 -6.454 14.748 1.00 12.42 382 GLY A N 1
ATOM 2947 C CA . GLY A 1 382 ? 28.756 -5.013 14.807 1.00 12.25 382 GLY A CA 1
ATOM 2948 C C . GLY A 1 382 ? 27.711 -4.678 15.859 1.00 13.33 382 GLY A C 1
ATOM 2949 O O . GLY A 1 382 ? 27.315 -3.522 16.025 1.00 14.43 382 GLY A O 1
ATOM 2950 N N . ASP A 1 383 ? 27.256 -5.708 16.564 1.00 11.69 383 ASP A N 1
ATOM 2951 C CA . ASP A 1 383 ? 26.253 -5.552 17.616 1.00 12.53 383 ASP A CA 1
ATOM 2952 C C . ASP A 1 383 ? 26.927 -5.573 18.981 1.00 12.93 383 ASP A C 1
ATOM 2953 O O . ASP A 1 383 ? 27.860 -6.343 19.208 1.00 12.03 383 ASP A O 1
ATOM 2958 N N . ALA A 1 384 ? 26.445 -4.727 19.885 1.00 12.10 384 ALA A N 1
ATOM 2959 C CA . ALA A 1 384 ? 26.975 -4.674 21.232 1.00 13.47 384 ALA A CA 1
ATOM 2960 C C . ALA A 1 384 ? 26.066 -5.529 22.106 1.00 12.91 384 ALA A C 1
ATOM 2961 O O . ALA A 1 384 ? 24.844 -5.488 21.966 1.00 13.28 384 ALA A O 1
ATOM 2963 N N . GLY A 1 385 ? 26.668 -6.307 22.998 1.00 14.07 385 GLY A N 1
ATOM 2964 C CA . GLY A 1 385 ? 25.893 -7.152 23.891 1.00 16.18 385 GLY A CA 1
ATOM 2965 C C . GLY A 1 385 ? 26.796 -7.836 24.902 1.00 15.04 385 GLY A C 1
ATOM 2966 O O . GLY A 1 385 ? 27.980 -7.515 24.994 1.00 15.78 385 GLY A O 1
ATOM 2967 N N . TYR A 1 386 ? 26.240 -8.765 25.675 1.00 13.08 386 TYR A N 1
ATOM 2968 C CA . TYR A 1 386 ? 27.028 -9.503 26.661 1.00 14.34 386 TYR A CA 1
ATOM 2969 C C . TYR A 1 386 ? 26.377 -10.847 26.957 1.00 15.05 386 TYR A C 1
ATOM 2970 O O . TYR A 1 386 ? 25.229 -11.094 26.586 1.00 13.97 386 TYR A O 1
ATOM 2979 N N . VAL A 1 387 ? 27.122 -11.724 27.615 1.00 15.37 387 VAL A N 1
ATOM 2980 C CA . VAL A 1 387 ? 26.588 -13.029 27.964 1.00 17.48 387 VAL A CA 1
ATOM 2981 C C . VAL A 1 387 ? 26.652 -13.229 29.472 1.00 19.31 387 VAL A C 1
ATOM 2982 O O . VAL A 1 387 ? 27.521 -12.673 30.150 1.00 19.18 387 VAL A O 1
ATOM 2986 N N . GLU A 1 388 ? 25.707 -14.010 29.984 1.00 19.76 388 GLU A N 1
ATOM 2987 C CA . GLU A 1 388 ? 25.642 -14.341 31.401 1.00 22.53 388 GLU A CA 1
ATOM 2988 C C . GLU A 1 388 ? 25.180 -15.783 31.485 1.00 21.80 388 GLU A C 1
ATOM 2989 O O . GLU A 1 388 ? 24.011 -16.082 31.244 1.00 22.11 388 GLU A O 1
ATOM 2995 N N . ASN A 1 389 ? 26.108 -16.678 31.799 1.00 21.47 389 ASN A N 1
ATOM 2996 C CA . ASN A 1 389 ? 25.791 -18.095 31.907 1.00 21.86 389 ASN A CA 1
ATOM 2997 C C . ASN A 1 389 ? 25.161 -18.636 30.626 1.00 20.22 389 ASN A C 1
ATOM 2998 O O . ASN A 1 389 ? 24.113 -19.275 30.658 1.00 19.08 389 ASN A O 1
ATOM 3003 N N . GLY A 1 390 ? 25.808 -18.359 29.496 1.00 18.99 390 GLY A N 1
ATOM 3004 C CA . GLY A 1 390 ? 25.321 -18.839 28.212 1.00 17.62 390 GLY A CA 1
ATOM 3005 C C . GLY A 1 390 ? 24.160 -18.081 27.591 1.00 15.20 390 GLY A C 1
ATOM 3006 O O . GLY A 1 390 ? 23.815 -18.324 26.439 1.00 14.67 390 GLY A O 1
ATOM 3007 N N . LEU A 1 391 ? 23.556 -17.167 28.341 1.00 15.36 391 LEU A N 1
ATOM 3008 C CA . LEU A 1 391 ? 22.422 -16.389 27.842 1.00 14.59 391 LEU A CA 1
ATOM 3009 C C . LEU A 1 391 ? 22.919 -15.076 27.235 1.00 13.44 391 LEU A C 1
ATOM 3010 O O . LEU A 1 391 ? 23.559 -14.285 27.918 1.00 11.54 391 LEU A O 1
ATOM 3015 N N . LEU A 1 392 ? 22.613 -14.843 25.961 1.00 12.02 392 LEU A N 1
ATOM 3016 C CA . LEU A 1 392 ? 23.050 -13.624 25.287 1.00 11.74 392 LEU A CA 1
ATOM 3017 C C . LEU A 1 392 ? 22.053 -12.469 25.414 1.00 10.80 392 LEU A C 1
ATOM 3018 O O . LEU A 1 392 ? 20.849 -12.658 25.280 1.00 12.20 392 LEU A O 1
ATOM 3023 N N . PHE A 1 393 ? 22.569 -11.273 25.681 1.00 11.38 393 PHE A N 1
ATOM 3024 C CA . PHE A 1 393 ? 21.732 -10.081 25.792 1.00 10.72 393 PHE A CA 1
ATOM 3025 C C . PHE A 1 393 ? 22.168 -9.092 24.719 1.00 11.01 393 PHE A C 1
ATOM 3026 O O . PHE A 1 393 ? 23.359 -8.951 24.445 1.00 7.81 393 PHE A O 1
ATOM 3034 N N . TYR A 1 394 ? 21.191 -8.424 24.119 1.00 9.51 394 TYR A N 1
ATOM 3035 C CA . TYR A 1 394 ? 21.433 -7.450 23.058 1.00 11.70 394 TYR A CA 1
ATOM 3036 C C . TYR A 1 394 ? 21.282 -6.023 23.563 1.00 11.68 394 TYR A C 1
ATOM 3037 O O . TYR A 1 394 ? 20.233 -5.659 24.108 1.00 9.36 394 TYR A O 1
ATOM 3046 N N . ASN A 1 395 ? 22.323 -5.216 23.371 1.00 11.40 395 ASN A N 1
ATOM 3047 C CA . ASN A 1 395 ? 22.276 -3.817 23.792 1.00 12.03 395 ASN A CA 1
ATOM 3048 C C . ASN A 1 395 ? 21.929 -2.876 22.642 1.00 12.96 395 ASN A C 1
ATOM 3049 O O . ASN A 1 395 ? 21.114 -1.965 22.803 1.00 12.78 395 ASN A O 1
ATOM 3054 N N . GLY A 1 396 ? 22.543 -3.095 21.485 1.00 12.45 396 GLY A N 1
ATOM 3055 C CA . GLY A 1 396 ? 22.267 -2.252 20.338 1.00 13.48 396 GLY A CA 1
ATOM 3056 C C . GLY A 1 396 ? 23.373 -2.289 19.305 1.00 14.84 396 GLY A C 1
ATOM 3057 O O . GLY A 1 396 ? 24.413 -2.910 19.527 1.00 17.29 396 GLY A O 1
ATOM 3058 N N . ARG A 1 397 ? 23.150 -1.627 18.172 1.00 15.73 397 ARG A N 1
ATOM 3059 C CA . ARG A 1 397 ? 24.147 -1.574 17.104 1.00 16.06 397 ARG A CA 1
ATOM 3060 C C . ARG A 1 397 ? 25.240 -0.569 17.469 1.00 15.74 397 ARG A C 1
ATOM 3061 O O . ARG A 1 397 ? 24.944 0.556 17.865 1.00 15.26 397 ARG A O 1
ATOM 3069 N N . LEU A 1 398 ? 26.502 -0.973 17.350 1.00 15.63 398 LEU A N 1
ATOM 3070 C CA . LEU A 1 398 ? 27.606 -0.068 17.652 1.00 16.00 398 LEU A CA 1
ATOM 3071 C C . LEU A 1 398 ? 27.448 1.215 16.842 1.00 18.94 398 LEU A C 1
ATOM 3072 O O . LEU A 1 398 ? 27.693 2.317 17.332 1.00 20.10 398 LEU A O 1
ATOM 3077 N N . ASP A 1 399 ? 27.031 1.051 15.593 1.00 20.53 399 ASP A N 1
ATOM 3078 C CA . ASP A 1 399 ? 26.842 2.164 14.674 1.00 24.87 399 ASP A CA 1
ATOM 3079 C C . ASP A 1 399 ? 25.752 3.139 15.125 1.00 24.72 399 ASP A C 1
ATOM 3080 O O . ASP A 1 399 ? 25.713 4.282 14.678 1.00 24.85 399 ASP A O 1
ATOM 3085 N N . PHE A 1 400 ? 24.868 2.688 16.008 1.00 22.69 400 PHE A N 1
ATOM 3086 C CA . PHE A 1 400 ? 23.785 3.535 16.499 1.00 21.98 400 PHE A CA 1
ATOM 3087 C C . PHE A 1 400 ? 24.109 4.233 17.815 1.00 22.69 400 PHE A C 1
ATOM 3088 O O . PHE A 1 400 ? 23.282 4.980 18.339 1.00 21.71 400 PHE A O 1
ATOM 3096 N N . GLN A 1 401 ? 25.300 3.989 18.354 1.00 22.09 401 GLN A N 1
ATOM 3097 C CA . GLN A 1 401 ? 25.691 4.608 19.615 1.00 24.75 401 GLN A CA 1
ATOM 3098 C C . GLN A 1 401 ? 25.747 6.125 19.506 1.00 25.39 401 GLN A C 1
ATOM 3099 O O . GLN A 1 401 ? 26.472 6.677 18.682 1.00 26.28 401 GLN A O 1
ATOM 3105 N N . ILE A 1 402 ? 24.964 6.800 20.338 1.00 26.63 402 ILE A N 1
ATOM 3106 C CA . ILE A 1 402 ? 24.935 8.250 20.311 1.00 28.85 402 ILE A CA 1
ATOM 3107 C C . ILE A 1 402 ? 25.792 8.809 21.442 1.00 28.25 402 ILE A C 1
ATOM 3108 O O . ILE A 1 402 ? 25.934 8.190 22.497 1.00 27.36 402 ILE A O 1
ATOM 3113 N N . LYS A 1 403 ? 26.383 9.973 21.209 1.00 27.42 403 LYS A N 1
ATOM 3114 C CA . LYS A 1 403 ? 27.216 10.594 22.222 1.00 27.57 403 LYS A CA 1
ATOM 3115 C C . LYS A 1 403 ? 26.760 12.020 22.474 1.00 27.19 403 LYS A C 1
ATOM 3116 O O . LYS A 1 403 ? 26.704 12.846 21.565 1.00 24.61 403 LYS A O 1
ATOM 3122 N N . LEU A 1 404 ? 26.410 12.283 23.724 1.00 27.36 404 LEU A N 1
ATOM 3123 C CA . LEU A 1 404 ? 25.958 13.594 24.155 1.00 29.42 404 LEU A CA 1
ATOM 3124 C C . LEU A 1 404 ? 26.629 13.833 25.498 1.00 30.95 404 LEU A C 1
ATOM 3125 O O . LEU A 1 404 ? 26.696 12.930 26.332 1.00 30.97 404 LEU A O 1
ATOM 3130 N N . HIS A 1 405 ? 27.136 15.044 25.699 1.00 32.71 405 HIS A N 1
ATOM 3131 C CA . HIS A 1 405 ? 27.826 15.381 26.938 1.00 34.55 405 HIS A CA 1
ATOM 3132 C C . HIS A 1 405 ? 28.987 14.420 27.173 1.00 35.52 405 HIS A C 1
ATOM 3133 O O . HIS A 1 405 ? 29.274 14.043 28.308 1.00 37.88 405 HIS A O 1
ATOM 3140 N N . GLY A 1 406 ? 29.650 14.023 26.092 1.00 36.05 406 GLY A N 1
ATOM 3141 C CA . GLY A 1 406 ? 30.779 13.115 26.209 1.00 37.28 406 GLY A CA 1
ATOM 3142 C C . GLY A 1 406 ? 30.389 11.732 26.694 1.00 38.14 406 GLY A C 1
ATOM 3143 O O . GLY A 1 406 ? 31.252 10.891 26.969 1.00 37.42 406 GLY A O 1
ATOM 3144 N N . TYR A 1 407 ? 29.084 11.497 26.796 1.00 37.71 407 TYR A N 1
ATOM 3145 C CA . TYR A 1 407 ? 28.563 10.213 27.242 1.00 37.04 407 TYR A CA 1
ATOM 3146 C C . TYR A 1 407 ? 28.069 9.396 26.053 1.00 36.17 407 TYR A C 1
ATOM 3147 O O . TYR A 1 407 ? 27.440 9.935 25.140 1.00 35.08 407 TYR A O 1
ATOM 3156 N N . ARG A 1 408 ? 28.358 8.099 26.068 1.00 34.16 408 ARG A N 1
ATOM 3157 C CA . ARG A 1 408 ? 27.925 7.198 25.005 1.00 34.67 408 ARG A CA 1
ATOM 3158 C C . ARG A 1 408 ? 26.725 6.384 25.487 1.00 32.60 408 ARG A C 1
ATOM 3159 O O . ARG A 1 408 ? 26.760 5.786 26.564 1.00 31.58 408 ARG A O 1
ATOM 3167 N N . MET A 1 409 ? 25.671 6.359 24.679 1.00 29.97 409 MET A N 1
ATOM 3168 C CA . MET A 1 409 ? 24.441 5.650 25.028 1.00 28.48 409 MET A CA 1
ATOM 3169 C C . MET A 1 409 ? 23.831 4.938 23.811 1.00 26.75 409 MET A C 1
ATOM 3170 O O . MET A 1 409 ? 23.610 5.565 22.772 1.00 25.50 409 MET A O 1
ATOM 3175 N N . GLU A 1 410 ? 23.575 3.632 23.924 1.00 25.20 410 GLU A N 1
ATOM 3176 C CA . GLU A 1 410 ? 22.968 2.899 22.811 1.00 22.24 410 GLU A CA 1
ATOM 3177 C C . GLU A 1 410 ? 21.589 3.472 22.543 1.00 21.02 410 GLU A C 1
ATOM 3178 O O . GLU A 1 410 ? 20.798 3.664 23.465 1.00 21.33 410 GLU A O 1
ATOM 3184 N N . LEU A 1 411 ? 21.309 3.748 21.275 1.00 19.41 411 LEU A N 1
ATOM 3185 C CA . LEU A 1 411 ? 20.024 4.302 20.877 1.00 17.45 411 LEU A CA 1
ATOM 3186 C C . LEU A 1 411 ? 18.901 3.380 21.339 1.00 17.07 411 LEU A C 1
ATOM 3187 O O . LEU A 1 411 ? 17.882 3.831 21.872 1.00 15.72 411 LEU A O 1
ATOM 3192 N N . GLU A 1 412 ? 19.105 2.082 21.141 1.00 14.56 412 GLU A N 1
ATOM 3193 C CA . GLU A 1 412 ? 18.119 1.079 21.516 1.00 13.95 412 GLU A CA 1
ATOM 3194 C C . GLU A 1 412 ? 17.788 1.079 23.006 1.00 14.59 412 GLU A C 1
ATOM 3195 O O . GLU A 1 412 ? 16.670 0.736 23.389 1.00 15.78 412 GLU A O 1
ATOM 3201 N N . GLU A 1 413 ? 18.747 1.442 23.854 1.00 14.24 413 GLU A N 1
ATOM 3202 C CA . GLU A 1 413 ? 18.458 1.473 25.284 1.00 15.38 413 GLU A CA 1
ATOM 3203 C C . GLU A 1 413 ? 17.515 2.626 25.598 1.00 14.83 413 GLU A C 1
ATOM 3204 O O . GLU A 1 413 ? 16.667 2.520 26.485 1.00 15.42 413 GLU A O 1
ATOM 3210 N N . ILE A 1 414 ? 17.666 3.730 24.876 1.00 15.34 414 ILE A N 1
ATOM 3211 C CA . ILE A 1 414 ? 16.803 4.884 25.091 1.00 13.98 414 ILE A CA 1
ATOM 3212 C C . ILE A 1 414 ? 15.388 4.539 24.627 1.00 13.98 414 ILE A C 1
ATOM 3213 O O . ILE A 1 414 ? 14.411 4.917 25.268 1.00 15.42 414 ILE A O 1
ATOM 3218 N N . GLU A 1 415 ? 15.275 3.813 23.517 1.00 12.85 415 GLU A N 1
ATOM 3219 C CA . GLU A 1 415 ? 13.958 3.421 23.012 1.00 10.70 415 GLU A CA 1
ATOM 3220 C C . GLU A 1 415 ? 13.297 2.474 23.995 1.00 11.46 415 GLU A C 1
ATOM 3221 O O . GLU A 1 415 ? 12.089 2.536 24.203 1.00 12.88 415 GLU A O 1
ATOM 3227 N N . HIS A 1 416 ? 14.091 1.599 24.606 1.00 12.95 416 HIS A N 1
ATOM 3228 C CA . HIS A 1 416 ? 13.560 0.647 25.583 1.00 13.16 416 HIS A CA 1
ATOM 3229 C C . HIS A 1 416 ? 12.852 1.367 26.728 1.00 11.90 416 HIS A C 1
ATOM 3230 O O . HIS A 1 416 ? 11.738 1.003 27.103 1.00 11.26 416 HIS A O 1
ATOM 3237 N N . HIS A 1 417 ? 13.493 2.390 27.284 1.00 12.94 417 HIS A N 1
ATOM 3238 C CA . HIS A 1 417 ? 12.893 3.132 28.395 1.00 13.92 417 HIS A CA 1
ATOM 3239 C C . HIS A 1 417 ? 11.699 3.989 27.979 1.00 13.62 417 HIS A C 1
ATOM 3240 O O . HIS A 1 417 ? 10.737 4.116 28.732 1.00 15.75 417 HIS A O 1
ATOM 3247 N N . LEU A 1 418 ? 11.761 4.579 26.788 1.00 13.62 418 LEU A N 1
ATOM 3248 C CA . LEU A 1 418 ? 10.653 5.389 26.292 1.00 14.38 418 LEU A CA 1
ATOM 3249 C C . LEU A 1 418 ? 9.450 4.470 26.121 1.00 15.56 418 LEU A C 1
ATOM 3250 O O . LEU A 1 418 ? 8.341 4.784 26.560 1.00 15.81 418 LEU A O 1
ATOM 3255 N N . ARG A 1 419 ? 9.680 3.328 25.485 1.00 16.23 419 ARG A N 1
ATOM 3256 C CA . ARG A 1 419 ? 8.617 2.354 25.262 1.00 19.43 419 ARG A CA 1
ATOM 3257 C C . ARG A 1 419 ? 7.982 1.872 26.560 1.00 18.31 419 ARG A C 1
ATOM 3258 O O . ARG A 1 419 ? 6.810 1.494 26.582 1.00 20.09 419 ARG A O 1
ATOM 3266 N N . ALA A 1 420 ? 8.754 1.888 27.639 1.00 16.85 420 ALA A N 1
ATOM 3267 C CA . ALA A 1 420 ? 8.271 1.415 28.932 1.00 16.92 420 ALA A CA 1
ATOM 3268 C C . ALA A 1 420 ? 7.386 2.391 29.699 1.00 17.33 420 ALA A C 1
ATOM 3269 O O . ALA A 1 420 ? 6.732 1.998 30.666 1.00 15.14 420 ALA A O 1
ATOM 3271 N N . CYS A 1 421 ? 7.368 3.652 29.272 1.00 16.84 421 CYS A N 1
ATOM 3272 C CA . CYS A 1 421 ? 6.584 4.685 29.946 1.00 17.89 421 CYS A CA 1
ATOM 3273 C C . CYS A 1 421 ? 5.080 4.575 29.725 1.00 17.65 421 CYS A C 1
ATOM 3274 O O . CYS A 1 421 ? 4.625 4.085 28.695 1.00 17.18 421 CYS A O 1
ATOM 3277 N N . SER A 1 422 ? 4.309 5.043 30.701 1.00 18.74 422 SER A N 1
ATOM 3278 C CA . SER A 1 422 ? 2.854 5.021 30.590 1.00 20.13 422 SER A CA 1
ATOM 3279 C C . SER A 1 422 ? 2.442 5.919 29.421 1.00 19.82 422 SER A C 1
ATOM 3280 O O . SER A 1 422 ? 3.126 6.898 29.115 1.00 20.96 422 SER A O 1
ATOM 3283 N N . TYR A 1 423 ? 1.332 5.576 28.771 1.00 18.92 423 TYR A N 1
ATOM 3284 C CA . TYR A 1 423 ? 0.806 6.337 27.638 1.00 20.21 423 TYR A CA 1
ATOM 3285 C C . TYR A 1 423 ? 1.575 6.132 26.322 1.00 20.62 423 TYR A C 1
ATOM 3286 O O . TYR A 1 423 ? 1.213 6.713 25.298 1.00 20.40 423 TYR A O 1
ATOM 3295 N N . VAL A 1 424 ? 2.635 5.327 26.349 1.00 20.38 424 VAL A N 1
ATOM 3296 C CA . VAL A 1 424 ? 3.418 5.056 25.140 1.00 20.31 424 VAL A CA 1
ATOM 3297 C C . VAL A 1 424 ? 3.165 3.629 24.645 1.00 21.35 424 VAL A C 1
ATOM 3298 O O . VAL A 1 424 ? 3.397 2.662 25.369 1.00 21.81 424 VAL A O 1
ATOM 3302 N N . GLU A 1 425 ? 2.692 3.502 23.409 1.00 22.93 425 GLU A N 1
ATOM 3303 C CA . GLU A 1 425 ? 2.407 2.189 22.832 1.00 24.61 425 GLU A CA 1
ATOM 3304 C C . GLU A 1 425 ? 3.468 1.755 21.834 1.00 25.69 425 GLU A C 1
ATOM 3305 O O . GLU A 1 425 ? 3.744 0.563 21.687 1.00 29.28 425 GLU A O 1
ATOM 3311 N N . GLY A 1 426 ? 4.045 2.729 21.142 1.00 24.38 426 GLY A N 1
ATOM 3312 C CA . GLY A 1 426 ? 5.085 2.459 20.164 1.00 21.59 426 GLY A CA 1
ATOM 3313 C C . GLY A 1 426 ? 6.002 3.661 20.197 1.00 20.57 426 GLY A C 1
ATOM 3314 O O . GLY A 1 426 ? 5.532 4.772 20.433 1.00 20.74 426 GLY A O 1
ATOM 3315 N N . ALA A 1 427 ? 7.297 3.472 19.979 1.00 17.69 427 ALA A N 1
ATOM 3316 C CA . ALA A 1 427 ? 8.204 4.610 20.024 1.00 17.90 427 ALA A CA 1
ATOM 3317 C C . ALA A 1 427 ? 9.535 4.397 19.322 1.00 16.87 427 ALA A C 1
ATOM 3318 O O . ALA A 1 427 ? 10.081 3.295 19.301 1.00 17.53 427 ALA A O 1
ATOM 3320 N N . VAL A 1 428 ? 10.054 5.479 18.756 1.00 14.93 428 VAL A N 1
ATOM 3321 C CA . VAL A 1 428 ? 11.327 5.449 18.065 1.00 13.02 428 VAL A CA 1
ATOM 3322 C C . VAL A 1 428 ? 12.091 6.725 18.389 1.00 14.54 428 VAL A C 1
ATOM 3323 O O . VAL A 1 428 ? 11.499 7.800 18.537 1.00 13.50 428 VAL A O 1
ATOM 3327 N N . ILE A 1 429 ? 13.408 6.599 18.518 1.00 13.21 429 ILE A N 1
ATOM 3328 C CA . ILE A 1 429 ? 14.257 7.741 18.813 1.00 14.18 429 ILE A CA 1
ATOM 3329 C C . ILE A 1 429 ? 14.946 8.129 17.522 1.00 13.63 429 ILE A C 1
ATOM 3330 O O . ILE A 1 429 ? 15.586 7.296 16.876 1.00 12.68 429 ILE A O 1
ATOM 3335 N N . VAL A 1 430 ? 14.789 9.392 17.144 1.00 13.22 430 VAL A N 1
ATOM 3336 C CA . VAL A 1 430 ? 15.390 9.918 15.932 1.00 13.43 430 VAL A CA 1
ATOM 3337 C C . VAL A 1 430 ? 16.441 10.946 16.350 1.00 15.97 430 VAL A C 1
ATOM 3338 O O . VAL A 1 430 ? 16.109 12.043 16.798 1.00 15.70 430 VAL A O 1
ATOM 3342 N N . PRO A 1 431 ? 17.729 10.591 16.235 1.00 16.30 431 PRO A N 1
ATOM 3343 C CA . PRO A 1 431 ? 18.763 11.548 16.625 1.00 17.64 431 PRO A CA 1
ATOM 3344 C C . PRO A 1 431 ? 18.909 12.664 15.600 1.00 18.91 431 PRO A C 1
ATOM 3345 O O . PRO A 1 431 ? 18.991 12.409 14.396 1.00 18.86 431 PRO A O 1
ATOM 3349 N N . ILE A 1 432 ? 18.916 13.901 16.085 1.00 18.56 432 ILE A N 1
ATOM 3350 C CA . ILE A 1 432 ? 19.067 15.065 15.222 1.00 21.05 432 ILE A CA 1
ATOM 3351 C C . ILE A 1 432 ? 20.521 15.489 15.355 1.00 23.24 432 ILE A C 1
ATOM 3352 O O . ILE A 1 432 ? 20.953 15.919 16.421 1.00 21.77 432 ILE A O 1
ATOM 3357 N N . LYS A 1 433 ? 21.276 15.350 14.271 1.00 26.23 433 LYS A N 1
ATOM 3358 C CA . LYS A 1 433 ? 22.691 15.686 14.284 1.00 30.02 433 LYS A CA 1
ATOM 3359 C C . LYS A 1 433 ? 23.004 17.055 13.693 1.00 33.18 433 LYS A C 1
ATOM 3360 O O . LYS A 1 433 ? 22.378 17.494 12.725 1.00 32.93 433 LYS A O 1
ATOM 3366 N N . LYS A 1 434 ? 23.980 17.722 14.298 1.00 36.46 434 LYS A N 1
ATOM 3367 C CA . LYS A 1 434 ? 24.433 19.036 13.854 1.00 40.52 434 LYS A CA 1
ATOM 3368 C C . LYS A 1 434 ? 25.825 18.813 13.278 1.00 41.73 434 LYS A C 1
ATOM 3369 O O . LYS A 1 434 ? 26.830 19.220 13.857 1.00 43.25 434 LYS A O 1
ATOM 3375 N N . GLY A 1 435 ? 25.871 18.141 12.133 1.00 42.65 435 GLY A N 1
ATOM 3376 C CA . GLY A 1 435 ? 27.141 17.849 11.504 1.00 43.01 435 GLY A CA 1
ATOM 3377 C C . GLY A 1 435 ? 27.602 16.460 11.897 1.00 43.06 435 GLY A C 1
ATOM 3378 O O . GLY A 1 435 ? 26.877 15.483 11.707 1.00 43.69 435 GLY A O 1
ATOM 3379 N N . GLU A 1 436 ? 28.801 16.367 12.458 1.00 43.20 436 GLU A N 1
ATOM 3380 C CA . GLU A 1 436 ? 29.347 15.079 12.870 1.00 42.85 436 GLU A CA 1
ATOM 3381 C C . GLU A 1 436 ? 28.949 14.761 14.307 1.00 41.89 436 GLU A C 1
ATOM 3382 O O . GLU A 1 436 ? 29.075 13.620 14.760 1.00 41.75 436 GLU A O 1
ATOM 3388 N N . LYS A 1 437 ? 28.459 15.771 15.020 1.00 39.46 437 LYS A N 1
ATOM 3389 C CA . LYS A 1 437 ? 28.055 15.584 16.405 1.00 38.13 437 LYS A CA 1
ATOM 3390 C C . LYS A 1 437 ? 26.538 15.524 16.581 1.00 35.95 437 LYS A C 1
ATOM 3391 O O . LYS A 1 437 ? 25.780 15.987 15.727 1.00 34.18 437 LYS A O 1
ATOM 3397 N N . TYR A 1 438 ? 26.102 14.941 17.694 1.00 33.50 438 TYR A N 1
ATOM 3398 C CA . TYR A 1 438 ? 24.677 14.834 17.988 1.00 31.48 438 TYR A CA 1
ATOM 3399 C C . TYR A 1 438 ? 24.167 16.109 18.641 1.00 30.59 438 TYR A C 1
ATOM 3400 O O . TYR A 1 438 ? 24.704 16.558 19.653 1.00 30.49 438 TYR A O 1
ATOM 3409 N N . ASP A 1 439 ? 23.125 16.690 18.057 1.00 28.92 439 ASP A N 1
ATOM 3410 C CA . ASP A 1 439 ? 22.550 17.914 18.590 1.00 25.62 439 ASP A CA 1
ATOM 3411 C C . ASP A 1 439 ? 21.550 17.580 19.690 1.00 23.65 439 ASP A C 1
ATOM 3412 O O . ASP A 1 439 ? 21.725 17.978 20.840 1.00 20.04 439 ASP A O 1
ATOM 3417 N N . TYR A 1 440 ? 20.496 16.851 19.335 1.00 21.95 440 TYR A N 1
ATOM 3418 C CA . TYR A 1 440 ? 19.490 16.459 20.313 1.00 20.20 440 TYR A CA 1
ATOM 3419 C C . TYR A 1 440 ? 18.681 15.275 19.791 1.00 19.04 440 TYR A C 1
ATOM 3420 O O . TYR A 1 440 ? 18.787 14.905 18.626 1.00 18.11 440 TYR A O 1
ATOM 3429 N N . LEU A 1 441 ? 17.876 14.682 20.661 1.00 18.80 441 LEU A N 1
ATOM 3430 C CA . LEU A 1 441 ? 17.067 13.534 20.286 1.00 17.82 441 LEU A CA 1
ATOM 3431 C C . LEU A 1 441 ? 15.603 13.912 20.146 1.00 17.85 441 LEU A C 1
ATOM 3432 O O . LEU A 1 441 ? 15.090 14.739 20.897 1.00 18.84 441 LEU A O 1
ATOM 3437 N N . LEU A 1 442 ? 14.938 13.305 19.171 1.00 15.87 442 LEU A N 1
ATOM 3438 C CA . LEU A 1 442 ? 13.522 13.545 18.941 1.00 16.68 442 LEU A CA 1
ATOM 3439 C C . LEU A 1 442 ? 12.803 12.220 19.139 1.00 15.51 442 LEU A C 1
ATOM 3440 O O . LEU A 1 442 ? 13.193 11.199 18.568 1.00 15.30 442 LEU A O 1
ATOM 3445 N N . ALA A 1 443 ? 11.771 12.226 19.969 1.00 14.03 443 ALA A N 1
ATOM 3446 C CA . ALA A 1 443 ? 11.013 11.009 20.224 1.00 13.22 443 ALA A CA 1
ATOM 3447 C C . ALA A 1 443 ? 9.708 10.970 19.439 1.00 12.89 443 ALA A C 1
ATOM 3448 O O . ALA A 1 443 ? 8.898 11.894 19.514 1.00 17.52 443 ALA A O 1
ATOM 3450 N N . VAL A 1 444 ? 9.510 9.908 18.669 1.00 12.98 444 VAL A N 1
ATOM 3451 C CA . VAL A 1 444 ? 8.271 9.745 17.918 1.00 11.77 444 VAL A CA 1
ATOM 3452 C C . VAL A 1 444 ? 7.515 8.664 18.670 1.00 13.48 444 VAL A C 1
ATOM 3453 O O . VAL A 1 444 ? 7.993 7.531 18.776 1.00 14.23 444 VAL A O 1
ATOM 3457 N N . VAL A 1 445 ? 6.350 8.990 19.217 1.00 13.52 445 VAL A N 1
ATOM 3458 C CA . VAL A 1 445 ? 5.630 7.962 19.946 1.00 14.66 445 VAL A CA 1
ATOM 3459 C C . VAL A 1 445 ? 4.174 7.833 19.536 1.00 15.84 445 VAL A C 1
ATOM 3460 O O . VAL A 1 445 ? 3.549 8.790 19.064 1.00 15.65 445 VAL A O 1
ATOM 3464 N N . VAL A 1 446 ? 3.650 6.623 19.681 1.00 14.81 446 VAL A N 1
ATOM 3465 C CA . VAL A 1 446 ? 2.255 6.355 19.370 1.00 15.47 446 VAL A CA 1
ATOM 3466 C C . VAL A 1 446 ? 1.602 6.414 20.736 1.00 15.81 446 VAL A C 1
ATOM 3467 O O . VAL A 1 446 ? 1.856 5.571 21.594 1.00 16.74 446 VAL A O 1
ATOM 3471 N N . PRO A 1 447 ? 0.771 7.434 20.972 1.00 17.54 447 PRO A N 1
ATOM 3472 C CA . PRO A 1 447 ? 0.120 7.554 22.275 1.00 18.47 447 PRO A CA 1
ATOM 3473 C C . PRO A 1 447 ? -0.917 6.487 22.571 1.00 19.55 447 PRO A C 1
ATOM 3474 O O . PRO A 1 447 ? -1.627 6.032 21.682 1.00 19.68 447 PRO A O 1
ATOM 3478 N N . GLY A 1 448 ? -0.971 6.074 23.831 1.00 19.66 448 GLY A N 1
ATOM 3479 C CA . GLY A 1 448 ? -1.956 5.098 24.242 1.00 20.27 448 GLY A CA 1
ATOM 3480 C C . GLY A 1 448 ? -3.148 5.904 24.722 1.00 21.84 448 GLY A C 1
ATOM 3481 O O . GLY A 1 448 ? -3.168 7.128 24.565 1.00 19.76 448 GLY A O 1
ATOM 3482 N N . GLU A 1 449 ? -4.134 5.235 25.307 1.00 22.90 449 GLU A N 1
ATOM 3483 C CA . GLU A 1 449 ? -5.322 5.915 25.809 1.00 25.45 449 GLU A CA 1
ATOM 3484 C C . GLU A 1 449 ? -4.976 6.858 26.957 1.00 23.85 449 GLU A C 1
ATOM 3485 O O . GLU A 1 449 ? -4.325 6.463 27.923 1.00 23.25 449 GLU A O 1
ATOM 3491 N N . HIS A 1 450 ? -5.423 8.106 26.850 1.00 23.16 450 HIS A N 1
ATOM 3492 C CA . HIS A 1 450 ? -5.154 9.104 27.877 1.00 22.55 450 HIS A CA 1
ATOM 3493 C C . HIS A 1 450 ? -6.276 10.132 27.928 1.00 23.34 450 HIS A C 1
ATOM 3494 O O . HIS A 1 450 ? -7.203 10.088 27.120 1.00 23.50 450 HIS A O 1
ATOM 3501 N N . SER A 1 451 ? -6.187 11.055 28.881 1.00 23.46 451 SER A N 1
ATOM 3502 C CA . SER A 1 451 ? -7.196 12.096 29.028 1.00 24.20 451 SER A CA 1
ATOM 3503 C C . SER A 1 451 ? -6.580 13.483 29.069 1.00 22.61 451 SER A C 1
ATOM 3504 O O . SER A 1 451 ? -7.187 14.422 29.579 1.00 23.46 451 SER A O 1
ATOM 3507 N N . PHE A 1 452 ? -5.371 13.612 28.534 1.00 21.34 452 PHE A N 1
ATOM 3508 C CA . PHE A 1 452 ? -4.697 14.903 28.506 1.00 20.79 452 PHE A CA 1
ATOM 3509 C C . PHE A 1 452 ? -5.402 15.797 27.488 1.00 21.31 452 PHE A C 1
ATOM 3510 O O . PHE A 1 452 ? -5.666 15.384 26.357 1.00 19.66 452 PHE A O 1
ATOM 3518 N N . GLU A 1 453 ? -5.709 17.021 27.901 1.00 20.06 453 GLU A N 1
ATOM 3519 C CA . GLU A 1 453 ? -6.422 17.961 27.048 1.00 22.84 453 GLU A CA 1
ATOM 3520 C C . GLU A 1 453 ? -5.533 18.683 26.053 1.00 21.22 453 GLU A C 1
ATOM 3521 O O . GLU A 1 453 ? -6.019 19.224 25.059 1.00 20.77 453 GLU A O 1
ATOM 3527 N N . LYS A 1 454 ? -4.233 18.701 26.325 1.00 20.39 454 LYS A N 1
ATOM 3528 C CA . LYS A 1 454 ? -3.285 19.382 25.458 1.00 20.10 454 LYS A CA 1
ATOM 3529 C C . LYS A 1 454 ? -1.997 18.577 25.374 1.00 18.66 454 LYS A C 1
ATOM 3530 O O . LYS A 1 454 ? -1.573 17.966 26.351 1.00 19.43 454 LYS A O 1
ATOM 3536 N N . GLU A 1 455 ? -1.376 18.598 24.203 1.00 18.68 455 GLU A N 1
ATOM 3537 C CA . GLU A 1 455 ? -0.151 17.852 23.954 1.00 16.68 455 GLU A CA 1
ATOM 3538 C C . GLU A 1 455 ? 0.954 18.009 24.998 1.00 18.30 455 GLU A C 1
ATOM 3539 O O . GLU A 1 455 ? 1.540 17.015 25.426 1.00 17.91 455 GLU A O 1
ATOM 3545 N N . PHE A 1 456 ? 1.245 19.240 25.412 1.00 19.05 456 PHE A N 1
ATOM 3546 C CA . PHE A 1 456 ? 2.310 19.446 26.388 1.00 18.13 456 PHE A CA 1
ATOM 3547 C C . PHE A 1 456 ? 2.095 18.646 27.663 1.00 16.85 456 PHE A C 1
ATOM 3548 O O . PHE A 1 456 ? 3.052 18.313 28.345 1.00 17.24 456 PHE A O 1
ATOM 3556 N N . LYS A 1 457 ? 0.845 18.340 27.996 1.00 17.20 457 LYS A N 1
ATOM 3557 C CA . LYS A 1 457 ? 0.578 17.570 29.207 1.00 16.84 457 LYS A CA 1
ATOM 3558 C C . LYS A 1 457 ? 1.112 16.155 29.057 1.00 16.37 457 LYS A C 1
ATOM 3559 O O . LYS A 1 457 ? 1.644 15.579 30.002 1.00 15.99 457 LYS A O 1
ATOM 3565 N N . LEU A 1 458 ? 0.960 15.591 27.864 1.00 15.65 458 LEU A N 1
ATOM 3566 C CA . LEU A 1 458 ? 1.449 14.244 27.608 1.00 14.73 458 LEU A CA 1
ATOM 3567 C C . LEU A 1 458 ? 2.977 14.226 27.580 1.00 14.55 458 LEU A C 1
ATOM 3568 O O . LEU A 1 458 ? 3.609 13.348 28.170 1.00 15.92 458 LEU A O 1
ATOM 3573 N N . THR A 1 459 ? 3.570 15.195 26.892 1.00 15.46 459 THR A N 1
ATOM 3574 C CA . THR A 1 459 ? 5.021 15.258 26.800 1.00 16.51 459 THR A CA 1
ATOM 3575 C C . THR A 1 459 ? 5.630 15.430 28.187 1.00 17.54 459 THR A C 1
ATOM 3576 O O . THR A 1 459 ? 6.656 14.835 28.504 1.00 18.78 459 THR A O 1
ATOM 3580 N N . SER A 1 460 ? 4.983 16.230 29.026 1.00 18.95 460 SER A N 1
ATOM 3581 C CA . SER A 1 460 ? 5.481 16.456 30.375 1.00 19.32 460 SER A CA 1
ATOM 3582 C C . SER A 1 460 ? 5.454 15.163 31.178 1.00 17.99 460 SER A C 1
ATOM 3583 O O . SER A 1 460 ? 6.410 14.843 31.871 1.00 16.48 460 SER A O 1
ATOM 3586 N N . ALA A 1 461 ? 4.360 14.415 31.076 1.00 17.05 461 ALA A N 1
ATOM 3587 C CA . ALA A 1 461 ? 4.238 13.162 31.811 1.00 18.03 461 ALA A CA 1
ATOM 3588 C C . ALA A 1 461 ? 5.305 12.146 31.398 1.00 17.32 461 ALA A C 1
ATOM 3589 O O . ALA A 1 461 ? 5.852 11.440 32.243 1.00 18.02 461 ALA A O 1
ATOM 3591 N N . ILE A 1 462 ? 5.598 12.062 30.104 1.00 15.93 462 ILE A N 1
ATOM 3592 C CA . ILE A 1 462 ? 6.600 11.109 29.634 1.00 15.23 462 ILE A CA 1
ATOM 3593 C C . ILE A 1 462 ? 8.020 11.519 30.046 1.00 16.10 462 ILE A C 1
ATOM 3594 O O . ILE A 1 462 ? 8.814 10.673 30.459 1.00 15.95 462 ILE A O 1
ATOM 3599 N N . LYS A 1 463 ? 8.338 12.809 29.937 1.00 15.73 463 LYS A N 1
ATOM 3600 C CA . LYS A 1 463 ? 9.665 13.302 30.322 1.00 16.21 463 LYS A CA 1
ATOM 3601 C C . LYS A 1 463 ? 9.924 13.114 31.815 1.00 16.60 463 LYS A C 1
ATOM 3602 O O . LYS A 1 463 ? 11.040 12.796 32.223 1.00 17.48 463 LYS A O 1
ATOM 3608 N N . LYS A 1 464 ? 8.899 13.316 32.636 1.00 16.46 464 LYS A N 1
ATOM 3609 C CA . LYS A 1 464 ? 9.073 13.143 34.072 1.00 19.77 464 LYS A CA 1
ATOM 3610 C C . LYS A 1 464 ? 9.381 11.690 34.403 1.00 19.47 464 LYS A C 1
ATOM 3611 O O . LYS A 1 464 ? 10.305 11.408 35.170 1.00 18.93 464 LYS A O 1
ATOM 3617 N N . GLU A 1 465 ? 8.618 10.768 33.820 1.00 18.96 465 GLU A N 1
ATOM 3618 C CA . GLU A 1 465 ? 8.838 9.350 34.070 1.00 19.98 465 GLU A CA 1
ATOM 3619 C C . GLU A 1 465 ? 10.193 8.925 33.524 1.00 20.14 465 GLU A C 1
ATOM 3620 O O . GLU A 1 465 ? 10.909 8.144 34.142 1.00 21.38 465 GLU A O 1
ATOM 3626 N N . LEU A 1 466 ? 10.542 9.458 32.362 1.00 19.91 466 LEU A N 1
ATOM 3627 C CA . LEU A 1 466 ? 11.802 9.133 31.716 1.00 21.81 466 LEU A CA 1
ATOM 3628 C C . LEU A 1 466 ? 12.986 9.656 32.527 1.00 22.81 466 LEU A C 1
ATOM 3629 O O . LEU A 1 466 ? 14.093 9.123 32.435 1.00 20.87 466 LEU A O 1
ATOM 3634 N N . ASN A 1 467 ? 12.746 10.690 33.331 1.00 23.68 467 ASN A N 1
ATOM 3635 C CA . ASN A 1 467 ? 13.796 11.283 34.156 1.00 26.37 467 ASN A CA 1
ATOM 3636 C C . ASN A 1 467 ? 14.198 10.309 35.260 1.00 27.82 467 ASN A C 1
ATOM 3637 O O . ASN A 1 467 ? 15.299 10.392 35.810 1.00 27.98 467 ASN A O 1
ATOM 3642 N N . GLU A 1 468 ? 13.298 9.386 35.579 1.00 28.85 468 GLU A N 1
ATOM 3643 C CA . GLU A 1 468 ? 13.554 8.389 36.613 1.00 31.84 468 GLU A CA 1
ATOM 3644 C C . GLU A 1 468 ? 14.305 7.199 36.024 1.00 32.17 468 GLU A C 1
ATOM 3645 O O . GLU A 1 468 ? 14.788 6.334 36.756 1.00 33.86 468 GLU A O 1
ATOM 3651 N N . ARG A 1 469 ? 14.406 7.162 34.700 1.00 31.11 469 ARG A N 1
ATOM 3652 C CA . ARG A 1 469 ? 15.061 6.054 34.014 1.00 28.95 469 ARG A CA 1
ATOM 3653 C C . ARG A 1 469 ? 16.376 6.410 33.334 1.00 28.23 469 ARG A C 1
ATOM 3654 O O . ARG A 1 469 ? 17.262 5.564 33.200 1.00 28.18 469 ARG A O 1
ATOM 3662 N N . LEU A 1 470 ? 16.506 7.656 32.900 1.00 24.49 470 LEU A N 1
ATOM 3663 C CA . LEU A 1 470 ? 17.701 8.068 32.185 1.00 22.00 470 LEU A CA 1
ATOM 3664 C C . LEU A 1 470 ? 18.289 9.375 32.682 1.00 21.07 470 LEU A C 1
ATOM 3665 O O . LEU A 1 470 ? 17.627 10.146 33.370 1.00 20.74 470 LEU A O 1
ATOM 3670 N N . PRO A 1 471 ? 19.558 9.631 32.342 1.00 21.10 471 PRO A N 1
ATOM 3671 C CA . PRO A 1 471 ? 20.216 10.872 32.748 1.00 20.30 471 PRO A CA 1
ATOM 3672 C C . PRO A 1 471 ? 19.469 11.942 31.960 1.00 20.80 471 PRO A C 1
ATOM 3673 O O . PRO A 1 471 ? 18.866 11.636 30.926 1.00 18.52 471 PRO A O 1
ATOM 3677 N N . ASN A 1 472 ? 19.514 13.185 32.421 1.00 19.41 472 ASN A N 1
ATOM 3678 C CA . ASN A 1 472 ? 18.804 14.248 31.730 1.00 19.50 472 ASN A CA 1
ATOM 3679 C C . ASN A 1 472 ? 19.274 14.465 30.295 1.00 19.32 472 ASN A C 1
ATOM 3680 O O . ASN A 1 472 ? 18.462 14.758 29.414 1.00 18.41 472 ASN A O 1
ATOM 3685 N N . TYR A 1 473 ? 20.571 14.307 30.050 1.00 18.19 473 TYR A N 1
ATOM 3686 C CA . TYR A 1 473 ? 21.099 14.500 28.704 1.00 21.06 473 TYR A CA 1
ATOM 3687 C C . TYR A 1 473 ? 20.698 13.402 27.715 1.00 20.86 473 TYR A C 1
ATOM 3688 O O . TYR A 1 473 ? 20.941 13.542 26.519 1.00 21.73 473 TYR A O 1
ATOM 3697 N N . MET A 1 474 ? 20.099 12.319 28.214 1.00 21.37 474 MET A N 1
ATOM 3698 C CA . MET A 1 474 ? 19.651 11.202 27.366 1.00 22.87 474 MET A CA 1
ATOM 3699 C C . MET A 1 474 ? 18.176 11.362 26.987 1.00 22.83 474 MET A C 1
ATOM 3700 O O . MET A 1 474 ? 17.677 10.689 26.086 1.00 22.51 474 MET A O 1
ATOM 3705 N N . ILE A 1 475 ? 17.475 12.235 27.699 1.00 20.76 475 ILE A N 1
ATOM 3706 C CA . ILE A 1 475 ? 16.062 12.450 27.443 1.00 20.28 475 ILE A CA 1
ATOM 3707 C C . ILE A 1 475 ? 15.839 13.311 26.210 1.00 20.19 475 ILE A C 1
ATOM 3708 O O . ILE A 1 475 ? 16.384 14.409 26.104 1.00 18.76 475 ILE A O 1
ATOM 3713 N N . PRO A 1 476 ? 15.034 12.817 25.253 1.00 19.29 476 PRO A N 1
ATOM 3714 C CA . PRO A 1 476 ? 14.756 13.573 24.031 1.00 19.25 476 PRO A CA 1
ATOM 3715 C C . PRO A 1 476 ? 14.163 14.946 24.330 1.00 18.97 476 PRO A C 1
ATOM 3716 O O . PRO A 1 476 ? 13.297 15.089 25.194 1.00 16.90 476 PRO A O 1
ATOM 3720 N N . ARG A 1 477 ? 14.641 15.953 23.611 1.00 18.60 477 ARG A N 1
ATOM 3721 C CA . ARG A 1 477 ? 14.159 17.314 23.803 1.00 21.42 477 ARG A CA 1
ATOM 3722 C C . ARG A 1 477 ? 12.786 17.515 23.173 1.00 19.97 477 ARG A C 1
ATOM 3723 O O . ARG A 1 477 ? 11.935 18.198 23.738 1.00 18.99 477 ARG A O 1
ATOM 3731 N N . LYS A 1 478 ? 12.578 16.913 22.006 1.00 19.64 478 LYS A N 1
ATOM 3732 C CA . LYS A 1 478 ? 11.316 17.045 21.289 1.00 21.43 478 LYS A CA 1
ATOM 3733 C C . LYS A 1 478 ? 10.542 15.748 21.127 1.00 21.31 478 LYS A C 1
ATOM 3734 O O . LYS A 1 478 ? 11.116 14.673 20.939 1.00 20.77 478 LYS A O 1
ATOM 3740 N N . PHE A 1 479 ? 9.221 15.875 21.179 1.00 19.32 479 PHE A N 1
ATOM 3741 C CA . PHE A 1 479 ? 8.326 14.744 21.014 1.00 19.69 479 PHE A CA 1
ATOM 3742 C C . PHE A 1 479 ? 7.358 15.017 19.880 1.00 19.49 479 PHE A C 1
ATOM 3743 O O . PHE A 1 479 ? 6.893 16.148 19.697 1.00 18.69 479 PHE A O 1
ATOM 3751 N N . MET A 1 480 ? 7.080 13.971 19.112 1.00 19.58 480 MET A N 1
ATOM 3752 C CA . MET A 1 480 ? 6.145 14.020 17.997 1.00 19.66 480 MET A CA 1
ATOM 3753 C C . MET A 1 480 ? 5.209 12.837 18.201 1.00 19.11 480 MET A C 1
ATOM 3754 O O . MET A 1 480 ? 5.645 11.756 18.600 1.00 17.84 480 MET A O 1
ATOM 3759 N N . TYR A 1 481 ? 3.924 13.038 17.943 1.00 17.45 481 TYR A N 1
ATOM 3760 C CA . TYR A 1 481 ? 2.960 11.964 18.125 1.00 17.49 481 TYR A CA 1
ATOM 3761 C C . TYR A 1 481 ? 2.224 11.613 16.844 1.00 17.66 481 TYR A C 1
ATOM 3762 O O . TYR A 1 481 ? 1.853 12.490 16.066 1.00 17.05 481 TYR A O 1
ATOM 3771 N N . GLN A 1 482 ? 2.033 10.317 16.629 1.00 18.56 482 GLN A N 1
ATOM 3772 C CA . GLN A 1 482 ? 1.325 9.820 15.460 1.00 19.63 482 GLN A CA 1
ATOM 3773 C C . GLN A 1 482 ? 0.684 8.484 15.797 1.00 20.07 482 GLN A C 1
ATOM 3774 O O . GLN A 1 482 ? 1.122 7.786 16.715 1.00 20.07 482 GLN A O 1
ATOM 3780 N N . SER A 1 483 ? -0.358 8.141 15.050 1.00 21.75 483 SER A N 1
ATOM 3781 C CA . SER A 1 483 ? -1.115 6.919 15.278 1.00 22.10 483 SER A CA 1
ATOM 3782 C C . SER A 1 483 ? -0.411 5.600 14.995 1.00 21.68 483 SER A C 1
ATOM 3783 O O . SER A 1 483 ? -0.869 4.550 15.451 1.00 22.25 483 SER A O 1
ATOM 3786 N N . SER A 1 484 ? 0.687 5.641 14.247 1.00 19.80 484 SER A N 1
ATOM 3787 C CA . SER A 1 484 ? 1.428 4.418 13.950 1.00 20.37 484 SER A CA 1
ATOM 3788 C C . SER A 1 484 ? 2.867 4.691 13.539 1.00 19.73 484 SER A C 1
ATOM 3789 O O . SER A 1 484 ? 3.208 5.794 13.112 1.00 17.55 484 SER A O 1
ATOM 3792 N N . ILE A 1 485 ? 3.706 3.670 13.671 1.00 17.66 485 ILE A N 1
ATOM 3793 C CA . ILE A 1 485 ? 5.114 3.761 13.302 1.00 16.62 485 ILE A CA 1
ATOM 3794 C C . ILE A 1 485 ? 5.289 3.065 11.955 1.00 15.88 485 ILE A C 1
ATOM 3795 O O . ILE A 1 485 ? 4.887 1.912 11.792 1.00 13.65 485 ILE A O 1
ATOM 3800 N N . PRO A 1 486 ? 5.888 3.758 10.971 1.00 14.85 486 PRO A N 1
ATOM 3801 C CA . PRO A 1 486 ? 6.093 3.170 9.643 1.00 13.75 486 PRO A CA 1
ATOM 3802 C C . PRO A 1 486 ? 7.050 1.985 9.623 1.00 14.05 486 PRO A C 1
ATOM 3803 O O . PRO A 1 486 ? 8.021 1.940 10.387 1.00 12.20 486 PRO A O 1
ATOM 3807 N N . MET A 1 487 ? 6.756 1.030 8.743 1.00 13.01 487 MET A N 1
ATOM 3808 C CA . MET A 1 487 ? 7.574 -0.163 8.570 1.00 13.80 487 MET A CA 1
ATOM 3809 C C . MET A 1 487 ? 8.108 -0.206 7.141 1.00 13.22 487 MET A C 1
ATOM 3810 O O . MET A 1 487 ? 7.466 0.288 6.217 1.00 15.25 487 MET A O 1
ATOM 3815 N N . THR A 1 488 ? 9.284 -0.797 6.970 1.00 13.43 488 THR A N 1
ATOM 3816 C CA . THR A 1 488 ? 9.880 -0.955 5.651 1.00 13.93 488 THR A CA 1
ATOM 3817 C C . THR A 1 488 ? 9.172 -2.173 5.053 1.00 15.90 488 THR A C 1
ATOM 3818 O O . THR A 1 488 ? 8.375 -2.829 5.729 1.00 14.72 488 THR A O 1
ATOM 3822 N N . PRO A 1 489 ? 9.436 -2.488 3.776 1.00 16.25 489 PRO A N 1
ATOM 3823 C CA . PRO A 1 489 ? 8.748 -3.668 3.243 1.00 16.65 489 PRO A CA 1
ATOM 3824 C C . PRO A 1 489 ? 9.101 -4.950 3.997 1.00 15.62 489 PRO A C 1
ATOM 3825 O O . PRO A 1 489 ? 8.298 -5.877 4.057 1.00 15.58 489 PRO A O 1
ATOM 3829 N N . ASN A 1 490 ? 10.292 -5.004 4.585 1.00 15.60 490 ASN A N 1
ATOM 3830 C CA . ASN A 1 490 ? 10.687 -6.185 5.343 1.00 15.30 490 ASN A CA 1
ATOM 3831 C C . ASN A 1 490 ? 9.914 -6.295 6.655 1.00 15.16 490 ASN A C 1
ATOM 3832 O O . ASN A 1 490 ? 9.949 -7.332 7.315 1.00 16.19 490 ASN A O 1
ATOM 3837 N N . GLY A 1 491 ? 9.217 -5.224 7.028 1.00 14.23 491 GLY A N 1
ATOM 3838 C CA . GLY A 1 491 ? 8.452 -5.239 8.262 1.00 12.36 491 GLY A CA 1
ATOM 3839 C C . GLY A 1 491 ? 9.185 -4.651 9.455 1.00 11.83 491 GLY A C 1
ATOM 3840 O O . GLY A 1 491 ? 8.770 -4.851 10.594 1.00 12.39 491 GLY A O 1
ATOM 3841 N N . LYS A 1 492 ? 10.269 -3.925 9.207 1.00 11.31 492 LYS A N 1
ATOM 3842 C CA . LYS A 1 492 ? 11.036 -3.319 10.293 1.00 13.01 492 LYS A CA 1
ATOM 3843 C C . LYS A 1 492 ? 10.800 -1.810 10.384 1.00 12.16 492 LYS A C 1
ATOM 3844 O O . LYS A 1 492 ? 10.309 -1.186 9.434 1.00 9.43 492 LYS A O 1
ATOM 3850 N N . VAL A 1 493 ? 11.142 -1.230 11.533 1.00 12.26 493 VAL A N 1
ATOM 3851 C CA . VAL A 1 493 ? 10.965 0.204 11.748 1.00 14.21 493 VAL A CA 1
ATOM 3852 C C . VAL A 1 493 ? 11.660 0.958 10.627 1.00 14.19 493 VAL A C 1
ATOM 3853 O O . VAL A 1 493 ? 12.837 0.726 10.360 1.00 13.81 493 VAL A O 1
ATOM 3857 N N . ASP A 1 494 ? 10.930 1.848 9.964 1.00 13.09 494 ASP A N 1
ATOM 3858 C CA . ASP A 1 494 ? 11.507 2.629 8.875 1.00 13.80 494 ASP A CA 1
ATOM 3859 C C . ASP A 1 494 ? 12.165 3.870 9.480 1.00 13.61 494 ASP A C 1
ATOM 3860 O O . ASP A 1 494 ? 11.588 4.961 9.457 1.00 13.87 494 ASP A O 1
ATOM 3865 N N . ARG A 1 495 ? 13.366 3.708 10.027 1.00 11.53 495 ARG A N 1
ATOM 3866 C CA . ARG A 1 495 ? 14.072 4.838 10.641 1.00 13.36 495 ARG A CA 1
ATOM 3867 C C . ARG A 1 495 ? 14.401 5.958 9.656 1.00 14.05 495 ARG A C 1
ATOM 3868 O O . ARG A 1 495 ? 14.325 7.134 10.002 1.00 15.56 495 ARG A O 1
ATOM 3876 N N . LYS A 1 496 ? 14.765 5.603 8.430 1.00 15.86 496 LYS A N 1
ATOM 3877 C CA . LYS A 1 496 ? 15.107 6.629 7.453 1.00 18.23 496 LYS A CA 1
ATOM 3878 C C . LYS A 1 496 ? 13.910 7.484 7.091 1.00 18.05 496 LYS A C 1
ATOM 3879 O O . LYS A 1 496 ? 14.024 8.703 6.979 1.00 17.71 496 LYS A O 1
ATOM 3885 N N . LYS A 1 497 ? 12.756 6.850 6.923 1.00 17.00 497 LYS A N 1
ATOM 3886 C CA . LYS A 1 497 ? 11.541 7.579 6.585 1.00 19.08 497 LYS A CA 1
ATOM 3887 C C . LYS A 1 497 ? 11.221 8.584 7.689 1.00 19.43 497 LYS A C 1
ATOM 3888 O O . LYS A 1 497 ? 10.852 9.729 7.421 1.00 19.02 497 LYS A O 1
ATOM 3894 N N . LEU A 1 498 ? 11.375 8.149 8.933 1.00 18.09 498 LEU A N 1
ATOM 3895 C CA . LEU A 1 498 ? 11.103 9.002 10.076 1.00 18.41 498 LEU A CA 1
ATOM 3896 C C . LEU A 1 498 ? 12.087 10.180 10.139 1.00 19.18 498 LEU A C 1
ATOM 3897 O O . LEU A 1 498 ? 11.689 11.319 10.393 1.00 16.95 498 LEU A O 1
ATOM 3902 N N . LEU A 1 499 ? 13.367 9.908 9.905 1.00 18.87 499 LEU A N 1
ATOM 3903 C CA . LEU A 1 499 ? 14.372 10.964 9.927 1.00 19.62 499 LEU A CA 1
ATOM 3904 C C . LEU A 1 499 ? 14.029 11.993 8.859 1.00 22.61 499 LEU A C 1
ATOM 3905 O O . LEU A 1 499 ? 14.143 13.201 9.078 1.00 24.22 499 LEU A O 1
ATOM 3910 N N . SER A 1 500 ? 13.601 11.503 7.701 1.00 23.85 500 SER A N 1
ATOM 3911 C CA . SER A 1 500 ? 13.248 12.368 6.586 1.00 26.40 500 SER A CA 1
ATOM 3912 C C . SER A 1 500 ? 12.131 13.354 6.927 1.00 27.55 500 SER A C 1
ATOM 3913 O O . SER A 1 500 ? 12.281 14.561 6.733 1.00 27.95 500 SER A O 1
ATOM 3916 N N . GLU A 1 501 ? 11.015 12.848 7.440 1.00 29.18 501 GLU A N 1
ATOM 3917 C CA . GLU A 1 501 ? 9.897 13.720 7.776 1.00 32.37 501 GLU A CA 1
ATOM 3918 C C . GLU A 1 501 ? 10.119 14.617 8.994 1.00 34.10 501 GLU A C 1
ATOM 3919 O O . GLU A 1 501 ? 9.395 15.594 9.183 1.00 34.98 501 GLU A O 1
ATOM 3925 N N . VAL A 1 502 ? 11.115 14.300 9.818 1.00 36.16 502 VAL A N 1
ATOM 3926 C CA . VAL A 1 502 ? 11.402 15.132 10.985 1.00 39.06 502 VAL A CA 1
ATOM 3927 C C . VAL A 1 502 ? 12.390 16.205 10.551 1.00 39.94 502 VAL A C 1
ATOM 3928 O O . VAL A 1 502 ? 12.353 17.333 11.039 1.00 40.70 502 VAL A O 1
ATOM 3932 N N . THR A 1 503 ? 13.269 15.842 9.624 1.00 41.57 503 THR A N 1
ATOM 3933 C CA . THR A 1 503 ? 14.258 16.771 9.090 1.00 44.15 503 THR A CA 1
ATOM 3934 C C . THR A 1 503 ? 13.519 17.874 8.337 1.00 45.55 503 THR A C 1
ATOM 3935 O O . THR A 1 503 ? 13.813 19.059 8.500 1.00 46.53 503 THR A O 1
ATOM 3939 N N . ALA A 1 504 ? 12.555 17.470 7.514 1.00 46.23 504 ALA A N 1
ATOM 3940 C CA . ALA A 1 504 ? 11.757 18.410 6.734 1.00 46.42 504 ALA A CA 1
ATOM 3941 C C . ALA A 1 504 ? 10.714 19.069 7.629 1.00 47.08 504 ALA A C 1
ATOM 3942 O O . ALA A 1 504 ? 10.315 18.505 8.651 1.00 48.03 504 ALA A O 1
#